Protein AF-A0A8S1EW79-F1 (afdb_monomer_lite)

InterPro domains:
  IPR000626 Ubiquitin-like domain [PF00240] (17-79)
  IPR000626 Ubiquitin-like domain [PS50053] (5-83)
  IPR029071 Ubiquitin-like domain superfamily [SSF54236] (18-84)

Sequence (496 aa):
MEIGLLLILQDQDGVSHRQKPITFADETTIKELSKAINSFWCIHQNYQELYHNGKQIISLKSTLKQIGVKDDDEIVIYKKAVGIAMKAGPERMENAKEAVKLHTRLLEKGFFNVYSSFNEFRMENHHKVASWTDGNTELMREATVNHFRALHFKRGADDEFTKNTLAYVQLHGEKEETKYNVKCHHFGSSSNSAKGQSPDIKEFFCYKLLELINVGPHAQFILPNKLTGRRTSMYIATKWCDNFVPISHIEEEDVSADILVQILLLGTFLFIDDLHSDNCGQWKGTKEAAIVDFMPRAYTSYTNVKKALLDNSSSVYWEAIHIDALEKCNEKSRLEMAKECLKKWDLLSKIEMANEQIKLEKDRMKRQDIGFKGFNSPTEELDQYIIAVKENLTKLTVIGPWDPIGDQRFIDGPTEGPVKFSVSGSLDGDEWLSSGFYIYMEIWHNCVENKDDEKMLKVALMPPCPIEDKTCTYTLKQDITNKSGDSELKADMVIT

Foldseek 3Di:
DKAKEKEFEAEPVRDTDDIDIDIDDQQDFLLNVLVVVCVVPVQHSVQWFKDFPNHTDDDRGDGNVRVPHHHHTYIYIYGNVVVVCLDDDPVVQVVLVVVLVVVLVCVVVCVCVVVVVVVVVCVVCLLQSLLSNFQVQVVLLVLVVVVLCVVQVVQCFPDWDDDRQWIWGDHRPDPGTWIWRKHWQDAADDPDSSDRAFRQCLVLLLQQLCVLLVQEFDKDKRADDPNSSNHETIMIIGGDDPQFDFQVRDDLVRDALLLVLLLLLSCLLSVKAPAERRQKGAGHPDPHIHGYDTHHDDFDQDPDLLVSSLPPPGRYDDDPSNVVNNVVQDSVRSLVSSQVSCVSSVSLVSSVVSVVVCVVVVVVCVVSVGNQPDPAGSVNSSVVSSVSSVNSVCVSNDPDDPFQQNDDDDDDDDPDDDDDDDGDGDPSPCLVVPQAAWDKDWDWDQLEPPSVDIAIEIETEPDGHGPPPWDKDWADDDDCSPDHDYDYDYTDIDID

Organism: NCBI:txid2654633

pLDDT: mean 77.07, std 15.47, range [32.66, 97.62]

Radius of gyration: 35.36 Å; chains: 1; bounding box: 64×75×113 Å

Secondary structure (DSSP, 8-state):
-EEEEEEEEE-TT--EEEEEEEEEETT-BHHHHHHHHHHHH---GGGEEEEETTEE---TTSBTTTTT--TTEEEEEEEHHHHHHTS-SHHHHHHHHHHHHHHHHHHHTTHHHH-HHHHHHHHHHHHHHHHHHTT-HHHHHHHHHHHHHHHHTTT---EEEEETTEEEEEPTT-SSPEEEEEEE-PBPS-S-TTS---B-HHHHHHHHHHHHTTSS--EEEEPPPGGGS--S--EEEEE--TTEEEGGGS-GGG--HHHHHHHHHHHHHTTEE-B-TTTEEEETTSS-EEE---EE------S-HHHHHH-TTSSB---HHHHHHHHTS-HHHHHHHHHHHHHHHTHHHHHHHHHHHTHHHHHHHHHHTSS--SSS-HHHHHHHHHHHHHHHHHHHHS--S--TTS--------SSS-----------SSGGGSS-EEEEEEEEE--SSSTT--EEEEEEEEEEEPSSS--EEEE-----TT--EEEEEE-EEEE-

Structure (mmCIF, N/CA/C/O backbone):
data_AF-A0A8S1EW79-F1
#
_entry.id   AF-A0A8S1EW79-F1
#
loop_
_atom_site.group_PDB
_atom_site.id
_atom_site.type_symbol
_atom_site.label_atom_id
_atom_site.label_alt_id
_atom_site.label_comp_id
_atom_site.label_asym_id
_atom_site.label_entity_id
_atom_site.label_seq_id
_atom_site.pdbx_PDB_ins_code
_atom_site.Cartn_x
_atom_site.Cartn_y
_atom_site.Cartn_z
_atom_site.occupancy
_atom_site.B_iso_or_equiv
_atom_site.auth_seq_id
_atom_site.auth_comp_id
_atom_site.auth_asym_id
_atom_site.auth_atom_id
_atom_site.pdbx_PDB_model_num
ATOM 1 N N . MET A 1 1 ? 29.925 17.168 -58.536 1.00 87.50 1 MET A N 1
ATOM 2 C CA . MET A 1 1 ? 30.456 18.225 -57.649 1.00 87.50 1 MET A CA 1
ATOM 3 C C . MET A 1 1 ? 30.501 17.646 -56.247 1.00 87.50 1 MET A C 1
ATOM 5 O O . MET A 1 1 ? 29.583 16.915 -55.906 1.00 87.50 1 MET A O 1
ATOM 9 N N . GLU A 1 2 ? 31.561 17.866 -55.475 1.00 94.69 2 GLU A N 1
ATOM 10 C CA . GLU A 1 2 ? 31.546 17.472 -54.060 1.00 94.69 2 GLU A CA 1
ATOM 11 C C . GLU A 1 2 ? 30.824 18.543 -53.241 1.00 94.69 2 GLU A C 1
ATOM 13 O O . GLU A 1 2 ? 30.951 19.726 -53.546 1.00 94.69 2 GLU A O 1
ATOM 18 N N . ILE A 1 3 ? 30.044 18.107 -52.256 1.00 95.44 3 ILE A N 1
ATOM 19 C CA . ILE A 1 3 ? 29.323 18.948 -51.303 1.00 95.44 3 ILE A CA 1
ATOM 20 C C . ILE A 1 3 ? 29.634 18.472 -49.881 1.00 95.44 3 ILE A C 1
ATOM 22 O O . ILE A 1 3 ? 29.551 17.276 -49.577 1.00 95.44 3 ILE A O 1
ATOM 26 N N . GLY A 1 4 ? 30.030 19.395 -49.016 1.00 95.31 4 GLY A N 1
ATOM 27 C CA . GLY A 1 4 ? 30.110 19.232 -47.574 1.00 95.31 4 GLY A CA 1
ATOM 28 C C . GLY A 1 4 ? 28.720 19.307 -46.953 1.00 95.31 4 GLY A C 1
ATOM 29 O O . GLY A 1 4 ? 27.920 20.163 -47.307 1.00 95.31 4 GLY A O 1
ATOM 30 N N . LEU A 1 5 ? 28.423 18.392 -46.035 1.00 96.31 5 LEU A N 1
ATOM 31 C CA . LEU A 1 5 ? 27.183 18.335 -45.268 1.00 96.31 5 LEU A CA 1
ATOM 32 C C . LEU A 1 5 ? 27.487 18.244 -43.782 1.00 96.31 5 LEU A C 1
ATOM 34 O O . LEU A 1 5 ? 28.396 17.516 -43.367 1.00 96.31 5 LEU A O 1
ATOM 38 N N . LEU A 1 6 ? 26.649 18.884 -42.970 1.00 97.06 6 LEU A N 1
ATOM 39 C CA . LEU A 1 6 ? 26.612 18.659 -41.531 1.00 97.06 6 LEU A CA 1
ATOM 40 C C . LEU A 1 6 ? 25.451 17.722 -41.184 1.00 97.06 6 LEU A C 1
ATOM 42 O O . LEU A 1 6 ? 24.278 18.071 -41.306 1.00 97.06 6 LEU A O 1
ATOM 46 N N . LEU A 1 7 ? 25.770 16.508 -40.733 1.00 96.50 7 LEU A N 1
ATOM 47 C CA . LEU A 1 7 ? 24.765 15.567 -40.241 1.00 96.50 7 LEU A CA 1
ATOM 48 C C . LEU A 1 7 ? 24.490 15.844 -38.763 1.00 96.50 7 LEU A C 1
ATOM 50 O O . LEU A 1 7 ? 25.413 15.750 -37.952 1.00 96.50 7 LEU A O 1
ATOM 54 N N . ILE A 1 8 ? 23.237 16.111 -38.401 1.00 93.56 8 ILE A N 1
ATOM 55 C CA . ILE A 1 8 ? 22.816 16.423 -37.029 1.00 93.56 8 ILE A CA 1
ATOM 56 C C . ILE A 1 8 ? 21.854 15.346 -36.530 1.00 93.56 8 ILE A C 1
ATOM 58 O O . ILE A 1 8 ? 20.771 15.160 -37.078 1.00 93.56 8 ILE A O 1
ATOM 62 N N . LEU A 1 9 ? 22.228 14.637 -35.467 1.00 88.62 9 LEU A N 1
ATOM 63 C CA . LEU A 1 9 ? 21.353 13.682 -34.792 1.00 88.62 9 LEU A CA 1
ATOM 64 C C . LEU A 1 9 ? 20.524 14.409 -33.728 1.00 88.62 9 LEU A C 1
ATOM 66 O O . LEU A 1 9 ? 21.092 14.875 -32.737 1.00 88.62 9 LEU A O 1
ATOM 70 N N . GLN A 1 10 ? 19.204 14.458 -33.912 1.00 86.81 10 GLN A N 1
ATOM 71 C CA . GLN A 1 10 ? 18.263 15.074 -32.970 1.00 86.81 10 GLN A CA 1
ATOM 72 C C . GLN A 1 10 ? 17.293 14.052 -32.359 1.00 86.81 10 GLN A C 1
ATOM 74 O O . GLN A 1 10 ? 16.984 13.015 -32.961 1.00 86.81 10 GLN A O 1
ATOM 79 N N . ASP A 1 11 ? 16.816 14.336 -31.145 1.00 76.88 11 ASP A N 1
ATOM 80 C CA . ASP A 1 11 ? 15.634 13.674 -30.579 1.00 76.88 11 ASP A CA 1
ATOM 81 C C . ASP A 1 11 ? 14.334 14.377 -30.995 1.00 76.88 11 ASP A C 1
ATOM 83 O O . ASP A 1 11 ? 14.359 15.380 -31.698 1.00 76.88 11 ASP A O 1
ATOM 87 N N . GLN A 1 12 ? 13.183 13.831 -30.596 1.00 70.81 12 GLN A N 1
ATOM 88 C CA . GLN A 1 12 ? 11.870 14.353 -30.999 1.00 70.81 12 GLN A CA 1
ATOM 89 C C . GLN A 1 12 ? 11.555 15.753 -30.449 1.00 70.81 12 GLN A C 1
ATOM 91 O O . GLN A 1 12 ? 10.668 16.408 -30.989 1.00 70.81 12 GLN A O 1
ATOM 96 N N . ASP A 1 13 ? 12.292 16.217 -29.438 1.00 73.94 13 ASP A N 1
ATOM 97 C CA . ASP A 1 13 ? 12.143 17.550 -28.848 1.00 73.94 13 ASP A CA 1
ATOM 98 C C . ASP A 1 13 ? 13.057 18.585 -29.537 1.00 73.94 13 ASP A C 1
ATOM 100 O O . ASP A 1 13 ? 13.083 19.757 -29.161 1.00 73.94 13 ASP A O 1
ATOM 104 N N . GLY A 1 14 ? 13.804 18.167 -30.569 1.00 79.56 14 GLY A N 1
ATOM 105 C CA . GLY A 1 14 ? 14.716 19.018 -31.333 1.00 79.56 14 GLY A CA 1
ATOM 106 C C . GLY A 1 14 ? 16.084 19.210 -30.676 1.00 79.56 14 GLY A C 1
ATOM 107 O O . GLY A 1 14 ? 16.869 20.043 -31.134 1.00 79.56 14 GLY A O 1
ATOM 108 N N . VAL A 1 15 ? 16.411 18.450 -29.624 1.00 76.81 15 VAL A N 1
ATOM 109 C CA . VAL A 1 15 ? 17.713 18.547 -28.955 1.00 76.81 15 VAL A CA 1
ATOM 110 C C . VAL A 1 15 ? 18.769 17.825 -29.790 1.00 76.81 15 VAL A C 1
ATOM 112 O O . VAL A 1 15 ? 18.632 16.649 -30.129 1.00 76.81 15 VAL A O 1
ATOM 115 N N . SER A 1 16 ? 19.852 18.532 -30.123 1.00 82.25 16 SER A N 1
ATOM 116 C CA . SER A 1 16 ? 20.993 17.986 -30.865 1.00 82.25 16 SER A CA 1
ATOM 117 C C . SER A 1 16 ? 21.904 17.167 -29.950 1.00 82.25 16 SER A C 1
ATOM 119 O O . SER A 1 16 ? 22.500 17.700 -29.018 1.00 82.25 16 SER A O 1
ATOM 121 N N . HIS A 1 17 ? 22.081 15.885 -30.268 1.00 72.12 17 HIS A N 1
ATOM 122 C CA . HIS A 1 17 ? 22.907 14.951 -29.491 1.00 72.12 17 HIS A CA 1
ATOM 123 C C . HIS A 1 17 ? 24.306 14.766 -30.071 1.00 72.12 17 HIS A C 1
ATOM 125 O O . HIS A 1 17 ? 25.272 14.582 -29.331 1.00 72.12 17 HIS A O 1
ATOM 131 N N . ARG A 1 18 ? 24.425 14.750 -31.404 1.00 84.81 18 ARG A N 1
ATOM 132 C CA . ARG A 1 18 ? 25.693 14.546 -32.121 1.00 84.81 18 ARG A CA 1
ATOM 133 C C . ARG A 1 18 ? 25.672 15.265 -33.458 1.00 84.81 18 ARG A C 1
ATOM 135 O O . ARG A 1 18 ? 24.633 15.330 -34.104 1.00 84.81 18 ARG A O 1
ATOM 142 N N . GLN A 1 19 ? 26.841 15.718 -33.893 1.00 91.94 19 GLN A N 1
ATOM 143 C CA . GLN A 1 19 ? 27.036 16.335 -35.199 1.00 91.94 19 GLN A CA 1
ATOM 144 C C . GLN A 1 19 ? 28.237 15.703 -35.898 1.00 91.94 19 GLN A C 1
ATOM 146 O O . GLN A 1 19 ? 29.190 15.278 -35.237 1.00 91.94 19 GLN A O 1
ATOM 151 N N . LYS A 1 20 ? 28.186 15.595 -37.226 1.00 93.06 20 LYS A N 1
ATOM 152 C CA . LYS A 1 20 ? 29.292 15.048 -38.014 1.00 93.06 20 LYS A CA 1
ATOM 153 C C . LYS A 1 20 ? 29.380 15.720 -39.389 1.00 93.06 20 LYS A C 1
ATOM 155 O O . LYS A 1 20 ? 28.481 15.496 -40.199 1.00 93.06 20 LYS A O 1
ATOM 160 N N . PRO A 1 21 ? 30.451 16.484 -39.670 1.00 95.88 21 PRO A N 1
ATOM 161 C CA . PRO A 1 21 ? 30.711 16.985 -41.011 1.00 95.88 21 PRO A CA 1
ATOM 162 C C . PRO A 1 21 ? 31.182 15.844 -41.920 1.00 95.88 21 PRO A C 1
ATOM 164 O O . PRO A 1 21 ? 31.932 14.959 -41.487 1.00 95.88 21 PRO A O 1
ATOM 167 N N . ILE A 1 22 ? 30.728 15.842 -43.170 1.00 96.25 22 ILE A N 1
ATOM 168 C CA . ILE A 1 22 ? 31.079 14.831 -44.168 1.00 96.25 22 ILE A CA 1
ATOM 169 C C . ILE A 1 22 ? 30.905 15.359 -45.589 1.00 96.25 22 ILE A C 1
ATOM 171 O O . ILE A 1 22 ? 30.000 16.135 -45.857 1.00 96.25 22 ILE A O 1
ATOM 175 N N . THR A 1 23 ? 31.735 14.882 -46.511 1.00 96.44 23 THR A N 1
ATOM 176 C CA . THR A 1 23 ? 31.654 15.228 -47.931 1.00 96.44 23 THR A CA 1
ATOM 177 C C . THR A 1 23 ? 31.019 14.094 -48.731 1.00 96.44 23 THR A C 1
ATOM 179 O O . THR A 1 23 ? 31.349 12.922 -48.534 1.00 96.44 23 THR A O 1
ATOM 182 N N . PHE A 1 24 ? 30.129 14.446 -49.655 1.00 96.69 24 PHE A N 1
ATOM 183 C CA . PHE A 1 24 ? 29.518 13.534 -50.620 1.00 96.69 24 PHE A CA 1
ATOM 184 C C . PHE A 1 24 ? 29.575 14.120 -52.031 1.00 96.69 24 PHE A C 1
ATOM 186 O O . PHE A 1 24 ? 29.653 15.330 -52.208 1.00 96.69 24 PHE A O 1
ATOM 193 N N . ALA A 1 25 ? 29.479 13.273 -53.056 1.00 96.88 25 ALA A N 1
ATOM 194 C CA . ALA A 1 25 ? 29.170 13.759 -54.398 1.00 96.88 25 ALA A CA 1
ATOM 195 C C . ALA A 1 25 ? 27.703 14.228 -54.456 1.00 96.88 25 ALA A C 1
ATOM 197 O O . ALA A 1 25 ? 26.833 13.587 -53.868 1.00 96.88 25 ALA A O 1
ATOM 198 N N . ASP A 1 26 ? 27.406 15.284 -55.207 1.00 95.31 26 ASP A N 1
ATOM 199 C CA . ASP A 1 26 ? 26.051 15.808 -55.446 1.00 95.31 26 ASP A CA 1
ATOM 200 C C . ASP A 1 26 ? 25.088 14.768 -56.052 1.00 95.31 26 ASP A C 1
ATOM 202 O O . ASP A 1 26 ? 23.882 14.796 -55.793 1.00 95.31 26 ASP A O 1
ATOM 206 N N . GLU A 1 27 ? 25.627 13.807 -56.802 1.00 96.94 27 GLU A N 1
ATOM 207 C CA . GLU A 1 27 ? 24.885 12.669 -57.358 1.00 96.94 27 GLU A CA 1
ATOM 208 C C . GLU A 1 27 ? 24.726 11.482 -56.379 1.00 96.94 27 GLU A C 1
ATOM 210 O O . GLU A 1 27 ? 24.130 10.467 -56.738 1.00 96.94 27 GLU A O 1
ATOM 215 N N . THR A 1 28 ? 25.209 11.592 -55.133 1.00 96.81 28 THR A N 1
ATOM 216 C CA . THR A 1 28 ? 24.996 10.570 -54.090 1.00 96.81 28 THR A CA 1
ATOM 217 C C . THR A 1 28 ? 23.505 10.418 -53.815 1.00 96.81 28 THR A C 1
ATOM 219 O O . THR A 1 28 ? 22.783 11.399 -53.610 1.00 96.81 28 THR A O 1
ATOM 222 N N . THR A 1 29 ? 23.029 9.178 -53.783 1.00 97.62 29 THR A N 1
ATOM 223 C CA . THR A 1 29 ? 21.626 8.877 -53.483 1.00 97.62 29 THR A CA 1
ATOM 224 C C . THR A 1 29 ? 21.337 8.966 -51.987 1.00 97.62 29 THR A C 1
ATOM 226 O O . THR A 1 29 ? 22.191 8.676 -51.145 1.00 97.62 29 THR A O 1
ATOM 229 N N . ILE A 1 30 ? 20.088 9.262 -51.621 1.00 97.00 30 ILE A N 1
ATOM 230 C CA . ILE A 1 30 ? 19.661 9.236 -50.212 1.00 97.00 30 ILE A CA 1
ATOM 231 C C . ILE A 1 30 ? 19.875 7.852 -49.583 1.00 97.00 30 ILE A C 1
ATOM 233 O O . ILE A 1 30 ? 20.248 7.751 -48.418 1.00 97.00 30 ILE A O 1
ATOM 237 N N . LYS A 1 31 ? 19.747 6.768 -50.357 1.00 96.75 31 LYS A N 1
ATOM 238 C CA . LYS A 1 31 ? 20.084 5.413 -49.894 1.00 96.75 31 LYS A CA 1
ATOM 239 C C . LYS A 1 31 ? 21.553 5.271 -49.483 1.00 96.75 31 LYS A C 1
ATOM 241 O O . LYS A 1 31 ? 21.843 4.566 -48.514 1.00 96.75 31 LYS A O 1
ATOM 246 N N . GLU A 1 32 ? 22.478 5.880 -50.218 1.00 96.81 32 GLU A N 1
ATOM 247 C CA . GLU A 1 32 ? 23.914 5.860 -49.909 1.00 96.81 32 GLU A CA 1
ATOM 248 C C . GLU A 1 32 ? 24.237 6.734 -48.699 1.00 96.81 32 GLU A C 1
ATOM 250 O O . GLU A 1 32 ? 24.933 6.265 -47.796 1.00 96.81 32 GLU A O 1
ATOM 255 N N . LEU A 1 33 ? 23.631 7.923 -48.604 1.00 96.62 33 LEU A N 1
ATOM 256 C CA . LEU A 1 33 ? 23.682 8.748 -47.395 1.00 96.62 33 LEU A CA 1
ATOM 257 C C . LEU A 1 33 ? 23.191 7.958 -46.166 1.00 96.62 33 LEU A C 1
ATOM 259 O O . LEU A 1 33 ? 23.879 7.892 -45.147 1.00 96.62 33 LEU A O 1
ATOM 263 N N . SER A 1 34 ? 22.057 7.259 -46.275 1.00 94.88 34 SER A N 1
ATOM 264 C CA . SER A 1 34 ? 21.530 6.412 -45.199 1.00 94.88 34 SER A CA 1
ATOM 265 C C . SER A 1 34 ? 22.455 5.250 -44.825 1.00 94.88 34 SER A C 1
ATOM 267 O O . SER A 1 34 ? 22.517 4.868 -43.652 1.00 94.88 34 SER A O 1
ATOM 269 N N . LYS A 1 35 ? 23.195 4.666 -45.781 1.00 95.06 35 LYS A N 1
ATOM 270 C CA . LYS A 1 35 ? 24.242 3.666 -45.477 1.00 95.06 35 LYS A CA 1
ATOM 271 C C . LYS A 1 35 ? 25.384 4.288 -44.678 1.00 95.06 35 LYS A C 1
ATOM 273 O O . LYS A 1 35 ? 25.828 3.675 -43.709 1.00 95.06 35 LYS A O 1
ATOM 278 N N . ALA A 1 36 ? 25.826 5.485 -45.054 1.00 94.19 36 ALA A N 1
ATOM 279 C CA . ALA A 1 36 ? 26.882 6.195 -44.344 1.00 94.19 36 ALA A CA 1
ATOM 280 C C . ALA A 1 36 ? 26.454 6.526 -42.904 1.00 94.19 36 ALA A C 1
ATOM 282 O O . ALA A 1 36 ? 27.166 6.177 -41.962 1.00 94.19 36 ALA A O 1
ATOM 283 N N . ILE A 1 37 ? 25.240 7.056 -42.712 1.00 92.50 37 ILE A N 1
ATOM 284 C CA . ILE A 1 37 ? 24.649 7.303 -41.383 1.00 92.50 37 ILE A CA 1
ATOM 285 C C . ILE A 1 37 ? 24.622 6.021 -40.540 1.00 92.50 37 ILE A C 1
ATOM 287 O O . ILE A 1 37 ? 25.021 6.035 -39.373 1.00 92.50 37 ILE A O 1
ATOM 291 N N . ASN A 1 38 ? 24.215 4.892 -41.133 1.00 86.75 38 ASN A N 1
ATOM 292 C CA . ASN A 1 38 ? 24.246 3.600 -40.449 1.00 86.75 38 ASN A CA 1
ATOM 293 C C . ASN A 1 38 ? 25.673 3.215 -40.027 1.00 86.75 38 ASN A C 1
ATOM 295 O O . ASN A 1 38 ? 25.872 2.758 -38.910 1.00 86.75 38 ASN A O 1
ATOM 299 N N . SER A 1 39 ? 26.680 3.445 -40.871 1.00 86.88 39 SER A N 1
ATOM 300 C CA . SER A 1 39 ? 28.073 3.151 -40.509 1.00 86.88 39 SER A CA 1
ATOM 301 C C . SER A 1 39 ? 28.614 4.040 -39.380 1.00 86.88 39 SER A C 1
ATOM 303 O O . SER A 1 39 ? 29.433 3.583 -38.589 1.00 86.88 39 SER A O 1
ATOM 305 N N . PHE A 1 40 ? 28.147 5.290 -39.265 1.00 83.69 40 PHE A N 1
ATOM 306 C CA . PHE A 1 40 ? 28.635 6.222 -38.242 1.00 83.69 40 PHE A CA 1
ATOM 307 C C . PHE A 1 40 ? 27.969 6.040 -36.886 1.00 83.69 40 PHE A C 1
ATOM 309 O O . PHE A 1 40 ? 28.633 6.171 -35.858 1.00 83.69 40 PHE A O 1
ATOM 316 N N . TRP A 1 41 ? 26.662 5.791 -36.876 1.00 80.62 41 TRP A N 1
ATOM 317 C CA . TRP A 1 41 ? 25.860 5.806 -35.650 1.00 80.62 41 TRP A CA 1
ATOM 318 C C . TRP A 1 41 ? 25.080 4.511 -35.412 1.00 80.62 41 TRP A C 1
ATOM 320 O O . TRP A 1 41 ? 24.283 4.449 -34.477 1.00 80.62 41 TRP A O 1
ATOM 330 N N . CYS A 1 42 ? 25.303 3.477 -36.229 1.00 79.25 42 CYS A N 1
ATOM 331 C CA . CYS A 1 42 ? 24.627 2.178 -36.145 1.00 79.25 42 CYS A CA 1
ATOM 332 C C . CYS A 1 42 ? 23.091 2.291 -36.198 1.00 79.25 42 CYS A C 1
ATOM 334 O O . CYS A 1 42 ? 22.375 1.505 -35.575 1.00 79.25 42 CYS A O 1
ATOM 336 N N . ILE A 1 43 ? 22.569 3.291 -36.917 1.00 75.81 43 ILE A N 1
ATOM 337 C CA . ILE A 1 43 ? 21.130 3.486 -37.115 1.00 75.81 43 ILE A CA 1
ATOM 338 C C . ILE A 1 43 ? 20.739 2.836 -38.439 1.00 75.81 43 ILE A C 1
ATOM 340 O O . ILE A 1 43 ? 21.056 3.359 -39.506 1.00 75.81 43 ILE A O 1
ATOM 344 N N . HIS A 1 44 ? 20.025 1.711 -38.386 1.00 81.50 44 HIS A N 1
ATOM 345 C CA . HIS A 1 44 ? 19.534 1.049 -39.595 1.00 81.50 44 HIS A CA 1
ATOM 346 C C . HIS A 1 44 ? 18.606 1.979 -40.400 1.00 81.50 44 HIS A C 1
ATOM 348 O O . HIS A 1 44 ? 17.839 2.744 -39.822 1.00 81.50 44 HIS A O 1
ATOM 354 N N . GLN A 1 45 ? 18.645 1.886 -41.733 1.00 83.88 45 GLN A N 1
ATOM 355 C CA . GLN A 1 45 ? 17.962 2.809 -42.659 1.00 83.88 45 GLN A CA 1
ATOM 356 C C . GLN A 1 45 ? 16.460 2.946 -42.380 1.00 83.88 45 GLN A C 1
ATOM 358 O O . GLN A 1 45 ? 15.923 4.045 -42.402 1.00 83.88 45 GLN A O 1
ATOM 363 N N . ASN A 1 46 ? 15.802 1.839 -42.024 1.00 80.12 46 ASN A N 1
ATOM 364 C CA . ASN A 1 46 ? 14.371 1.808 -41.690 1.00 80.12 46 ASN A CA 1
ATOM 365 C C . ASN A 1 46 ? 13.996 2.630 -40.439 1.00 80.12 46 ASN A C 1
ATOM 367 O O . ASN A 1 46 ? 12.814 2.866 -40.197 1.00 80.12 46 ASN A O 1
ATOM 371 N N . TYR A 1 47 ? 14.980 3.034 -39.631 1.00 78.88 47 TYR A N 1
ATOM 372 C CA . TYR A 1 47 ? 14.785 3.820 -38.411 1.00 78.88 47 TYR A CA 1
ATOM 373 C C . TYR A 1 47 ? 15.281 5.265 -38.535 1.00 78.88 47 TYR A C 1
ATOM 375 O O . TYR A 1 47 ? 15.249 5.989 -37.538 1.00 78.88 47 TYR A O 1
ATOM 383 N N . GLN A 1 48 ? 15.754 5.668 -39.716 1.00 86.94 48 GLN A N 1
ATOM 384 C CA . GLN A 1 48 ? 16.202 7.027 -39.997 1.00 86.94 48 GLN A CA 1
ATOM 385 C C . GLN A 1 48 ? 15.034 7.840 -40.558 1.00 86.94 48 GLN A C 1
ATOM 387 O O . GLN A 1 48 ? 14.421 7.443 -41.547 1.00 86.94 48 GLN A O 1
ATOM 392 N N . GLU A 1 49 ? 14.756 8.993 -39.961 1.00 92.50 49 GLU A N 1
ATOM 393 C CA . GLU A 1 49 ? 13.926 10.024 -40.581 1.00 92.50 49 GLU A CA 1
ATOM 394 C C . GLU A 1 49 ? 14.820 11.218 -40.893 1.00 92.50 49 GLU A C 1
ATOM 396 O O . GLU A 1 49 ? 15.355 11.849 -39.984 1.00 92.50 49 GLU A O 1
ATOM 401 N N . LEU A 1 50 ? 15.030 11.472 -42.183 1.00 94.31 50 LEU A N 1
ATOM 402 C CA . LEU A 1 50 ? 15.937 12.507 -42.663 1.00 94.31 50 LEU A CA 1
ATOM 403 C C . LEU A 1 50 ? 15.143 13.758 -43.029 1.00 94.31 50 LEU A C 1
ATOM 405 O O . LEU A 1 50 ? 14.126 13.658 -43.718 1.00 94.31 50 LEU A O 1
ATOM 409 N N . TYR A 1 51 ? 15.626 14.918 -42.605 1.00 95.81 51 TYR A N 1
ATOM 410 C CA . TYR A 1 51 ? 15.031 16.214 -42.900 1.00 95.81 51 TYR A CA 1
ATOM 411 C C . TYR A 1 51 ? 16.083 17.161 -43.465 1.00 95.81 51 TYR A C 1
ATOM 413 O O . TYR A 1 51 ? 17.223 17.186 -43.005 1.00 95.81 51 TYR A O 1
ATOM 421 N N . HIS A 1 52 ? 15.671 17.963 -44.441 1.00 96.25 52 HIS A N 1
ATOM 422 C CA . HIS A 1 52 ? 16.453 19.056 -45.013 1.00 96.25 52 HIS A CA 1
ATOM 423 C C . HIS A 1 52 ? 15.566 20.297 -45.070 1.00 96.25 52 HIS A C 1
ATOM 425 O O . HIS A 1 52 ? 14.438 20.226 -45.563 1.00 96.25 52 HIS A O 1
ATOM 431 N N . ASN A 1 53 ? 16.031 21.413 -44.501 1.00 93.31 53 ASN A N 1
ATOM 432 C CA . ASN A 1 53 ? 15.258 22.659 -44.397 1.00 93.31 53 ASN A CA 1
ATOM 433 C C . ASN A 1 53 ? 13.833 22.452 -43.838 1.00 93.31 53 ASN A C 1
ATOM 435 O O . ASN A 1 53 ? 12.849 22.969 -44.370 1.00 93.31 53 ASN A O 1
ATOM 439 N N . GLY A 1 54 ? 13.714 21.620 -42.797 1.00 90.50 54 GLY A N 1
ATOM 440 C CA . GLY A 1 54 ? 12.442 21.290 -42.141 1.00 90.50 54 GLY A CA 1
ATOM 441 C C . GLY A 1 54 ? 11.510 20.364 -42.935 1.00 90.50 54 GLY A C 1
ATOM 442 O O . GLY A 1 54 ? 10.433 20.028 -42.447 1.00 90.50 54 GLY A O 1
ATOM 443 N N . LYS A 1 55 ? 11.893 19.916 -44.138 1.00 94.50 55 LYS A N 1
ATOM 444 C CA . LYS A 1 55 ? 11.096 18.997 -44.963 1.00 94.50 55 LYS A CA 1
ATOM 445 C C . LYS A 1 55 ? 11.649 17.582 -44.894 1.00 94.50 55 LYS A C 1
ATOM 447 O O . LYS A 1 55 ? 12.847 17.369 -45.060 1.00 94.50 55 LYS A O 1
ATOM 452 N N . GLN A 1 56 ? 10.761 16.611 -44.692 1.00 94.44 56 GLN A N 1
ATOM 453 C CA . GLN A 1 56 ? 11.144 15.204 -44.648 1.00 94.44 56 GLN A CA 1
ATOM 454 C C . GLN A 1 56 ? 11.554 14.700 -46.039 1.00 94.44 56 GLN A C 1
ATOM 456 O O . GLN A 1 56 ? 10.837 14.888 -47.025 1.00 94.44 56 GLN A O 1
ATOM 461 N N . ILE A 1 57 ? 12.687 14.006 -46.110 1.00 93.81 57 ILE A N 1
ATOM 462 C CA . ILE A 1 57 ? 13.185 13.350 -47.317 1.00 93.81 57 ILE A CA 1
ATOM 463 C C . ILE A 1 57 ? 12.580 11.942 -47.383 1.00 93.81 57 ILE A C 1
ATOM 465 O O . ILE A 1 57 ? 12.963 11.049 -46.632 1.00 93.81 57 ILE A O 1
ATOM 469 N N . ILE A 1 58 ? 11.624 11.736 -48.293 1.00 88.50 58 ILE A N 1
ATOM 470 C CA . ILE A 1 58 ? 10.842 10.485 -48.382 1.00 88.50 58 ILE A CA 1
ATOM 471 C C . ILE A 1 58 ? 11.426 9.509 -49.423 1.00 88.50 58 ILE A C 1
ATOM 473 O O . ILE A 1 58 ? 11.285 8.291 -49.310 1.00 88.50 58 ILE A O 1
ATOM 477 N N . SER A 1 59 ? 12.100 10.023 -50.454 1.00 91.56 59 SER A N 1
ATOM 478 C CA . SER A 1 59 ? 12.601 9.217 -51.572 1.00 91.56 59 SER A CA 1
ATOM 479 C C . SER A 1 59 ? 14.048 8.772 -51.358 1.00 91.56 59 SER A C 1
ATOM 481 O O . SER A 1 59 ? 14.976 9.566 -51.481 1.00 91.56 59 SER A O 1
ATOM 483 N N . LEU A 1 60 ? 14.259 7.468 -51.146 1.00 90.50 60 LEU A N 1
ATOM 484 C CA . LEU A 1 60 ? 15.603 6.873 -51.072 1.00 90.50 60 LEU A CA 1
ATOM 485 C C . LEU A 1 60 ? 16.342 6.841 -52.424 1.00 90.50 60 LEU A C 1
ATOM 487 O O . LEU A 1 60 ? 17.552 6.619 -52.453 1.00 90.50 60 LEU A O 1
ATOM 491 N N . LYS A 1 61 ? 15.619 7.004 -53.540 1.00 93.81 61 LYS A N 1
ATOM 492 C CA . LYS A 1 61 ? 16.178 6.943 -54.903 1.00 93.81 61 LYS A CA 1
ATOM 493 C C . LYS A 1 61 ? 16.667 8.296 -55.413 1.00 93.81 61 LYS A C 1
ATOM 495 O O . LYS A 1 61 ? 17.400 8.323 -56.393 1.00 93.81 61 LYS A O 1
ATOM 500 N N . SER A 1 62 ? 16.230 9.388 -54.791 1.00 95.00 62 SER A N 1
ATOM 501 C CA . SER A 1 62 ? 16.633 10.727 -55.204 1.00 95.00 62 SER A CA 1
ATOM 502 C C . SER A 1 62 ? 18.104 10.975 -54.870 1.00 95.00 62 SER A C 1
ATOM 504 O O . SER A 1 62 ? 18.631 10.392 -53.919 1.00 95.00 62 SER A O 1
ATOM 506 N N . THR A 1 63 ? 18.765 11.824 -55.652 1.00 97.31 63 THR A N 1
ATOM 507 C CA . THR A 1 63 ? 20.118 12.313 -55.343 1.00 97.31 63 THR A CA 1
ATOM 508 C C . THR A 1 63 ? 20.061 13.566 -54.472 1.00 97.31 63 THR A C 1
ATOM 510 O O . THR A 1 63 ? 19.030 14.245 -54.436 1.00 97.31 63 THR A O 1
ATOM 513 N N . LEU A 1 64 ? 21.157 13.891 -53.780 1.00 95.44 64 LEU A N 1
ATOM 514 C CA . LEU A 1 64 ? 21.280 15.118 -52.975 1.00 95.44 64 LEU A CA 1
ATOM 515 C C . LEU A 1 64 ? 20.954 16.367 -53.806 1.00 95.44 64 LEU A C 1
ATOM 517 O O . LEU A 1 64 ? 20.163 17.216 -53.394 1.00 95.44 64 LEU A O 1
ATOM 521 N N . LYS A 1 65 ? 21.454 16.413 -55.040 1.00 95.88 65 LYS A N 1
ATOM 522 C CA . LYS A 1 65 ? 21.142 17.467 -56.008 1.00 95.88 65 LYS A CA 1
ATOM 523 C C . LYS A 1 65 ? 19.658 17.557 -56.360 1.00 95.88 65 LYS A C 1
ATOM 525 O O . LYS A 1 65 ? 19.110 18.654 -56.420 1.00 95.88 65 LYS A O 1
ATOM 530 N N . GLN A 1 66 ? 18.988 16.423 -56.582 1.00 95.94 66 GLN A N 1
ATOM 531 C CA . GLN A 1 66 ? 17.561 16.397 -56.935 1.00 95.94 66 GLN A CA 1
ATOM 532 C C . GLN A 1 66 ? 16.658 16.904 -55.810 1.00 95.94 66 GLN A C 1
ATOM 534 O O . GLN A 1 66 ? 15.602 17.466 -56.091 1.00 95.94 66 GLN A O 1
ATOM 539 N N . ILE A 1 67 ? 17.059 16.709 -54.552 1.00 94.44 67 ILE A N 1
ATOM 540 C CA . ILE A 1 67 ? 16.322 17.230 -53.394 1.00 94.44 67 ILE A CA 1
ATOM 541 C C . ILE A 1 67 ? 16.755 18.652 -53.000 1.00 94.44 67 ILE A C 1
ATOM 543 O O . ILE A 1 67 ? 16.203 19.212 -52.059 1.00 94.44 67 ILE A O 1
ATOM 547 N N . GLY A 1 68 ? 17.689 19.254 -53.746 1.00 95.38 68 GLY A N 1
ATOM 548 C CA . GLY A 1 68 ? 18.105 20.646 -53.580 1.00 95.38 68 GLY A CA 1
ATOM 549 C C . GLY A 1 68 ? 19.111 20.889 -52.456 1.00 95.38 68 GLY A C 1
ATOM 550 O O . GLY A 1 68 ? 19.215 22.027 -52.004 1.00 95.38 68 GLY A O 1
ATOM 551 N N . VAL A 1 69 ? 19.828 19.853 -52.012 1.00 95.69 69 VAL A N 1
ATOM 552 C CA . VAL A 1 69 ? 20.909 19.975 -51.025 1.00 95.69 69 VAL A CA 1
ATOM 553 C C . VAL A 1 69 ? 22.121 20.655 -51.664 1.00 95.69 69 VAL A C 1
ATOM 555 O O . VAL A 1 69 ? 22.522 20.310 -52.780 1.00 95.69 69 VAL A O 1
ATOM 558 N N . LYS A 1 70 ? 22.689 21.628 -50.954 1.00 95.94 70 LYS A N 1
ATOM 559 C CA . LYS A 1 70 ? 23.844 22.439 -51.349 1.00 95.94 70 LYS A CA 1
ATOM 560 C C . LYS A 1 70 ? 25.041 22.172 -50.436 1.00 95.94 70 LYS A C 1
ATOM 562 O O . LYS A 1 70 ? 24.937 21.456 -49.446 1.00 95.94 70 LYS A O 1
ATOM 567 N N . ASP A 1 71 ? 26.180 22.734 -50.821 1.00 95.88 71 ASP A N 1
ATOM 568 C CA . ASP A 1 71 ? 27.378 22.764 -49.986 1.00 95.88 71 ASP A CA 1
ATOM 569 C C . ASP A 1 71 ? 27.085 23.485 -48.661 1.00 95.88 71 ASP A C 1
ATOM 571 O O . ASP A 1 71 ? 26.363 24.484 -48.656 1.00 95.88 71 ASP A O 1
ATOM 575 N N . ASP A 1 72 ? 27.613 22.944 -47.566 1.00 94.62 72 ASP A N 1
ATOM 576 C CA . ASP A 1 72 ? 27.411 23.371 -46.175 1.00 94.62 72 ASP A CA 1
ATOM 577 C C . ASP A 1 72 ? 25.973 23.249 -45.626 1.00 94.62 72 ASP A C 1
ATOM 579 O O . ASP A 1 72 ? 25.680 23.743 -44.535 1.00 94.62 72 ASP A O 1
ATOM 583 N N . ASP A 1 73 ? 25.070 22.548 -46.321 1.00 96.06 73 ASP A N 1
ATOM 584 C CA . ASP A 1 73 ? 23.718 22.302 -45.811 1.00 96.06 73 ASP A CA 1
ATOM 585 C C . ASP A 1 73 ? 23.693 21.295 -44.643 1.00 96.06 73 ASP A C 1
ATOM 587 O O . ASP A 1 73 ? 24.503 20.365 -44.527 1.00 96.06 73 ASP A O 1
ATOM 591 N N . GLU A 1 74 ? 22.667 21.433 -43.802 1.00 96.44 74 GLU A N 1
ATOM 592 C CA . GLU A 1 74 ? 22.398 20.531 -42.686 1.00 96.44 74 GLU A CA 1
ATOM 593 C C . GLU A 1 74 ? 21.371 19.456 -43.060 1.00 96.44 74 GLU A C 1
ATOM 595 O O . GLU A 1 74 ? 20.293 19.740 -43.595 1.00 96.44 74 GLU A O 1
ATOM 600 N N . ILE A 1 75 ? 21.673 18.208 -42.702 1.00 93.50 75 ILE A N 1
ATOM 601 C CA . ILE A 1 75 ? 20.694 17.119 -42.698 1.00 93.50 75 ILE A CA 1
ATOM 602 C C . ILE A 1 75 ? 20.418 16.749 -41.248 1.00 93.50 75 ILE A C 1
ATOM 604 O O . ILE A 1 75 ? 21.331 16.352 -40.522 1.00 93.50 75 ILE A O 1
ATOM 608 N N . VAL A 1 76 ? 19.153 16.839 -40.842 1.00 89.62 76 VAL A N 1
ATOM 609 C CA . VAL A 1 76 ? 18.697 16.448 -39.505 1.00 89.62 76 VAL A CA 1
ATOM 610 C C . VAL A 1 76 ? 18.181 15.013 -39.543 1.00 89.62 76 VAL A C 1
ATOM 612 O O . VAL A 1 76 ? 17.370 14.652 -40.397 1.00 89.62 76 VAL A O 1
ATOM 615 N N . ILE A 1 77 ? 18.660 14.183 -38.619 1.00 89.06 77 ILE A N 1
ATOM 616 C CA . ILE A 1 77 ? 18.308 12.773 -38.483 1.00 89.06 77 ILE A CA 1
ATOM 617 C C . ILE A 1 77 ? 17.533 12.595 -37.179 1.00 89.06 77 ILE A C 1
ATOM 619 O O . ILE A 1 77 ? 18.108 12.756 -36.102 1.00 89.06 77 ILE A O 1
ATOM 623 N N . TYR A 1 78 ? 16.273 12.166 -37.269 1.00 82.31 78 TYR A N 1
ATOM 624 C CA . TYR A 1 78 ? 15.519 11.669 -36.117 1.00 82.31 78 TYR A CA 1
ATOM 625 C C . TYR A 1 78 ? 15.529 10.141 -36.080 1.00 82.31 78 TYR A C 1
ATOM 627 O O . TYR A 1 78 ? 15.434 9.454 -37.104 1.00 82.31 78 TYR A O 1
ATOM 635 N N . LYS A 1 79 ? 15.623 9.585 -34.868 1.00 72.12 79 LYS A N 1
ATOM 636 C CA . LYS A 1 79 ? 15.572 8.137 -34.631 1.00 72.12 79 LYS A CA 1
ATOM 637 C C . LYS A 1 79 ? 14.129 7.689 -34.390 1.00 72.12 79 LYS A C 1
ATOM 639 O O . LYS A 1 79 ? 13.626 7.760 -33.268 1.00 72.12 79 LYS A O 1
ATOM 644 N N . LYS A 1 80 ? 13.497 7.110 -35.415 1.00 61.50 80 LYS A N 1
ATOM 645 C CA . LYS A 1 80 ? 12.112 6.598 -35.363 1.00 61.50 80 LYS A CA 1
ATOM 646 C C . LYS A 1 80 ? 11.884 5.552 -34.260 1.00 61.50 80 LYS A C 1
ATOM 648 O O . LYS A 1 80 ? 10.803 5.455 -33.686 1.00 61.50 80 LYS A O 1
ATOM 653 N N . ALA A 1 81 ? 12.918 4.768 -33.945 1.00 52.84 81 ALA A N 1
ATOM 654 C CA . ALA A 1 81 ? 12.812 3.612 -33.054 1.00 52.84 81 ALA A CA 1
ATOM 655 C C . ALA A 1 81 ? 12.509 3.962 -31.585 1.00 52.84 81 ALA A C 1
ATOM 657 O O . ALA A 1 81 ? 11.900 3.148 -30.897 1.00 52.84 81 ALA A O 1
ATOM 658 N N . VAL A 1 82 ? 12.887 5.154 -31.099 1.00 47.25 82 VAL A N 1
ATOM 659 C CA . VAL A 1 82 ? 12.586 5.538 -29.705 1.00 47.25 82 VAL A CA 1
ATOM 660 C C . VAL A 1 82 ? 11.102 5.879 -29.564 1.00 47.25 82 VAL A C 1
ATOM 662 O O . VAL A 1 82 ? 10.455 5.403 -28.640 1.00 47.25 82 VAL A O 1
ATOM 665 N N . GLY A 1 83 ? 10.528 6.588 -30.541 1.00 43.78 83 GLY A N 1
ATOM 666 C CA . GLY A 1 83 ? 9.103 6.926 -30.546 1.00 43.78 83 GLY A CA 1
ATOM 667 C C . GLY A 1 83 ? 8.176 5.725 -30.761 1.00 43.78 83 GLY A C 1
ATOM 668 O O . GLY A 1 83 ? 7.106 5.677 -30.165 1.00 43.78 83 GLY A O 1
ATOM 669 N N . ILE A 1 84 ? 8.573 4.727 -31.566 1.00 43.28 84 ILE A N 1
ATOM 670 C CA . ILE A 1 84 ? 7.761 3.510 -31.783 1.00 43.28 84 ILE A CA 1
ATOM 671 C C . ILE A 1 84 ? 7.696 2.646 -30.517 1.00 43.28 84 ILE A C 1
ATOM 673 O O . ILE A 1 84 ? 6.614 2.187 -30.166 1.00 43.28 84 ILE A O 1
ATOM 677 N N . ALA A 1 85 ? 8.807 2.480 -29.789 1.00 42.88 85 ALA A N 1
ATOM 678 C CA . ALA A 1 85 ? 8.806 1.755 -28.513 1.00 42.88 85 ALA A CA 1
ATOM 679 C C . ALA A 1 85 ? 7.928 2.432 -27.438 1.00 42.88 85 ALA A C 1
ATOM 681 O O . ALA A 1 85 ? 7.488 1.777 -26.496 1.00 42.88 85 ALA A O 1
ATOM 682 N N . MET A 1 86 ? 7.651 3.732 -27.593 1.00 41.59 86 MET A N 1
ATOM 683 C CA . MET A 1 86 ? 6.821 4.517 -26.677 1.00 41.59 86 MET A CA 1
ATOM 684 C C . MET A 1 86 ? 5.345 4.620 -27.095 1.00 41.59 86 MET A C 1
ATOM 686 O O . MET A 1 86 ? 4.540 5.126 -26.314 1.00 41.59 86 MET A O 1
ATOM 690 N N . LYS A 1 87 ? 4.950 4.122 -28.276 1.00 43.16 87 LYS A N 1
ATOM 691 C CA . LYS A 1 87 ? 3.532 4.060 -28.670 1.00 43.16 87 LYS A CA 1
ATOM 692 C C . LYS A 1 87 ? 2.849 2.874 -27.981 1.00 43.16 87 LYS A C 1
ATOM 694 O O . LYS A 1 87 ? 3.331 1.746 -28.035 1.00 43.16 87 LYS A O 1
ATOM 699 N N . ALA A 1 88 ? 1.722 3.129 -27.316 1.00 43.16 88 ALA A N 1
ATOM 700 C CA . ALA A 1 88 ? 0.921 2.090 -26.677 1.00 43.16 88 ALA A CA 1
ATOM 701 C C . ALA A 1 88 ? 0.354 1.125 -27.739 1.00 43.16 88 ALA A C 1
ATOM 703 O O . ALA A 1 88 ? -0.374 1.547 -28.634 1.00 43.16 88 ALA A O 1
ATOM 704 N N . GLY A 1 89 ? 0.709 -0.160 -27.658 1.00 51.28 89 GLY A N 1
ATOM 705 C CA . GLY A 1 89 ? 0.222 -1.205 -28.561 1.00 51.28 89 GLY A CA 1
ATOM 706 C C . GLY A 1 89 ? 0.813 -2.587 -28.239 1.00 51.28 89 GLY A C 1
ATOM 707 O O . GLY A 1 89 ? 1.745 -2.665 -27.437 1.00 51.28 89 GLY A O 1
ATOM 708 N N . PRO A 1 90 ? 0.318 -3.677 -28.859 1.00 53.66 90 PRO A N 1
ATOM 709 C CA . PRO A 1 90 ? 0.797 -5.050 -28.624 1.00 53.66 90 PRO A CA 1
ATOM 710 C C . PRO A 1 90 ? 2.302 -5.217 -28.881 1.00 53.66 90 PRO A C 1
ATOM 712 O O . PRO A 1 90 ? 2.992 -5.947 -28.173 1.00 53.66 90 PRO A O 1
ATOM 715 N N . GLU A 1 91 ? 2.830 -4.465 -29.849 1.00 59.44 91 GLU A N 1
ATOM 716 C CA . GLU A 1 91 ? 4.254 -4.434 -30.191 1.00 59.44 91 GLU A CA 1
ATOM 717 C C . GLU A 1 91 ? 5.128 -3.869 -29.058 1.00 59.44 91 GLU A C 1
ATOM 719 O O . GLU A 1 91 ? 6.302 -4.215 -28.967 1.00 59.44 91 GLU A O 1
ATOM 724 N N . ARG A 1 92 ? 4.578 -3.037 -28.158 1.00 61.69 92 ARG A N 1
ATOM 725 C CA . ARG A 1 92 ? 5.317 -2.450 -27.024 1.00 61.69 92 ARG A CA 1
ATOM 726 C C . ARG A 1 92 ? 5.864 -3.528 -26.095 1.00 61.69 92 ARG A C 1
ATOM 728 O O . ARG A 1 92 ? 7.013 -3.432 -25.678 1.00 61.69 92 ARG A O 1
ATOM 735 N N . MET A 1 93 ? 5.067 -4.553 -25.794 1.00 59.88 93 MET A N 1
ATOM 736 C CA . MET A 1 93 ? 5.470 -5.614 -24.869 1.00 59.88 93 MET A CA 1
ATOM 737 C C . MET A 1 93 ? 6.530 -6.532 -25.489 1.00 59.88 93 MET A C 1
ATOM 739 O O . MET A 1 93 ? 7.501 -6.881 -24.821 1.00 59.88 93 MET A O 1
ATOM 743 N N . GLU A 1 94 ? 6.398 -6.865 -26.774 1.00 64.69 94 GLU A N 1
ATOM 744 C CA . GLU A 1 94 ? 7.394 -7.678 -27.485 1.00 64.69 94 GLU A CA 1
ATOM 745 C C . GLU A 1 94 ? 8.717 -6.917 -27.675 1.00 64.69 94 GLU A C 1
ATOM 747 O O . GLU A 1 94 ? 9.795 -7.446 -27.404 1.00 64.69 94 GLU A O 1
ATOM 752 N N . ASN A 1 95 ? 8.645 -5.626 -28.016 1.00 63.75 95 ASN A N 1
ATOM 753 C CA . ASN A 1 95 ? 9.816 -4.752 -28.079 1.00 63.75 95 ASN A CA 1
ATOM 754 C C . ASN A 1 95 ? 10.495 -4.603 -26.709 1.00 63.75 95 ASN A C 1
ATOM 756 O O . ASN A 1 95 ? 11.723 -4.592 -26.632 1.00 63.75 95 ASN A O 1
ATOM 760 N N . ALA A 1 96 ? 9.721 -4.517 -25.622 1.00 62.31 96 ALA A N 1
ATOM 761 C CA . ALA A 1 96 ? 10.260 -4.464 -24.267 1.00 62.31 96 ALA A CA 1
ATOM 762 C C . ALA A 1 96 ? 10.952 -5.782 -23.874 1.00 62.31 96 ALA A C 1
ATOM 764 O O . ALA A 1 96 ? 12.044 -5.744 -23.304 1.00 62.31 96 ALA A O 1
ATOM 765 N N . LYS A 1 97 ? 10.387 -6.944 -24.238 1.00 63.47 97 LYS A N 1
ATOM 766 C CA . LYS A 1 97 ? 11.035 -8.256 -24.050 1.00 63.47 97 LYS A CA 1
ATOM 767 C C . LYS A 1 97 ? 12.373 -8.339 -24.778 1.00 63.47 97 LYS A C 1
ATOM 769 O O . LYS A 1 97 ? 13.382 -8.691 -24.164 1.00 63.47 97 LYS A O 1
ATOM 774 N N . GLU A 1 98 ? 12.399 -7.987 -26.062 1.00 67.62 98 GLU A N 1
ATOM 775 C CA . GLU A 1 98 ? 13.631 -8.030 -26.852 1.00 67.62 98 GLU A CA 1
ATOM 776 C C . GLU A 1 98 ? 14.663 -7.022 -26.321 1.00 67.62 98 GLU A C 1
ATOM 778 O O . GLU A 1 98 ? 15.846 -7.345 -26.211 1.00 67.62 98 GLU A O 1
ATOM 783 N N . ALA A 1 99 ? 14.227 -5.836 -25.879 1.00 65.25 99 ALA A N 1
ATOM 784 C CA . ALA A 1 99 ? 15.098 -4.860 -25.227 1.00 65.25 99 ALA A CA 1
ATOM 785 C C . ALA A 1 99 ? 15.718 -5.403 -23.928 1.00 65.25 99 ALA A C 1
ATOM 787 O O . ALA A 1 99 ? 16.926 -5.251 -23.729 1.00 65.25 99 ALA A O 1
ATOM 788 N N . VAL A 1 100 ? 14.937 -6.073 -23.069 1.00 61.56 100 VAL A N 1
ATOM 789 C CA . VAL A 1 100 ? 15.454 -6.726 -21.852 1.00 61.56 100 VAL A CA 1
ATOM 790 C C . VAL A 1 100 ? 16.454 -7.825 -22.205 1.00 61.56 100 VAL A C 1
ATOM 792 O O . VAL A 1 100 ? 17.539 -7.862 -21.628 1.00 61.56 100 VAL A O 1
ATOM 795 N N . LYS A 1 101 ? 16.151 -8.673 -23.191 1.00 67.06 101 LYS A N 1
ATOM 796 C CA . LYS A 1 101 ? 17.046 -9.749 -23.645 1.00 67.06 101 LYS A CA 1
ATOM 797 C C . LYS A 1 101 ? 18.377 -9.211 -24.179 1.00 67.06 101 LYS A C 1
ATOM 799 O O . LYS A 1 101 ? 19.445 -9.702 -23.804 1.00 67.06 101 LYS A O 1
ATOM 804 N N . LEU A 1 102 ? 18.332 -8.184 -25.030 1.00 65.38 102 LEU A N 1
ATOM 805 C CA . LEU A 1 102 ? 19.524 -7.514 -25.551 1.00 65.38 102 LEU A CA 1
ATOM 806 C C . LEU A 1 102 ? 20.323 -6.850 -24.427 1.00 65.38 102 LEU A C 1
ATOM 808 O O . LEU A 1 102 ? 21.545 -6.986 -24.387 1.00 65.38 102 LEU A O 1
ATOM 812 N N . HIS A 1 103 ? 19.647 -6.186 -23.489 1.00 68.25 103 HIS A N 1
ATOM 813 C CA . HIS A 1 103 ? 20.279 -5.586 -22.320 1.00 68.25 103 HIS A CA 1
ATOM 814 C C . HIS A 1 103 ? 21.021 -6.624 -21.467 1.00 68.25 103 HIS A C 1
ATOM 816 O O . HIS A 1 103 ? 22.194 -6.414 -21.152 1.00 68.25 103 HIS A O 1
ATOM 822 N N . THR A 1 104 ? 20.384 -7.752 -21.136 1.00 61.12 104 THR A N 1
ATOM 823 C CA . THR A 1 104 ? 21.014 -8.848 -20.382 1.00 61.12 104 THR A CA 1
ATOM 824 C C . THR A 1 104 ? 22.261 -9.352 -21.101 1.00 61.12 104 THR A C 1
ATOM 826 O O . THR A 1 104 ? 23.331 -9.421 -20.499 1.00 61.12 104 THR A O 1
ATOM 829 N N . ARG A 1 105 ? 22.178 -9.578 -22.418 1.00 65.88 105 ARG A N 1
ATOM 830 C CA . ARG A 1 105 ? 23.332 -9.998 -23.225 1.00 65.88 105 ARG A CA 1
ATOM 831 C C . ARG A 1 105 ? 24.469 -8.971 -23.204 1.00 65.88 105 ARG A C 1
ATOM 833 O O . ARG A 1 105 ? 25.632 -9.354 -23.112 1.00 65.88 105 ARG A O 1
ATOM 840 N N . LEU A 1 106 ? 24.165 -7.675 -23.295 1.00 63.81 106 LEU A N 1
ATOM 841 C CA . LEU A 1 106 ? 25.172 -6.608 -23.211 1.00 63.81 106 LEU A CA 1
ATOM 842 C C . LEU A 1 106 ? 25.830 -6.562 -21.824 1.00 63.81 106 LEU A C 1
ATOM 844 O O . LEU A 1 106 ? 27.047 -6.387 -21.725 1.00 63.81 106 LEU A O 1
ATOM 848 N N . LEU A 1 107 ? 25.046 -6.757 -20.761 1.00 61.56 107 LEU A N 1
ATOM 849 C CA . LEU A 1 107 ? 25.532 -6.795 -19.384 1.00 61.56 107 LEU A CA 1
ATOM 850 C C . LEU A 1 107 ? 26.480 -7.979 -19.150 1.00 61.56 107 LEU A C 1
ATOM 852 O O . LEU A 1 107 ? 27.598 -7.776 -18.680 1.00 61.56 107 LEU A O 1
ATOM 856 N N . GLU A 1 108 ? 26.072 -9.188 -19.536 1.00 67.69 108 GLU A N 1
ATOM 857 C CA . GLU A 1 108 ? 26.864 -10.420 -19.395 1.00 67.69 108 GLU A CA 1
ATOM 858 C C . GLU A 1 108 ? 28.187 -10.370 -20.162 1.00 67.69 108 GLU A C 1
ATOM 860 O O . GLU A 1 108 ? 29.182 -10.961 -19.748 1.00 67.69 108 GLU A O 1
ATOM 865 N N . LYS A 1 109 ? 28.220 -9.650 -21.288 1.00 71.25 109 LYS A N 1
ATOM 866 C CA . LYS A 1 109 ? 29.436 -9.456 -22.088 1.00 71.25 109 LYS A CA 1
ATOM 867 C C . LYS A 1 109 ? 30.307 -8.296 -21.599 1.00 71.25 109 LYS A C 1
ATOM 869 O O . LYS A 1 109 ? 31.296 -7.976 -22.250 1.00 71.25 109 LYS A O 1
ATOM 874 N N . GLY A 1 110 ? 29.956 -7.662 -20.478 1.00 62.00 110 GLY A N 1
ATOM 875 C CA . GLY A 1 110 ? 30.728 -6.567 -19.892 1.00 62.00 110 GLY A CA 1
ATOM 876 C C . GLY A 1 110 ? 30.705 -5.276 -20.714 1.00 62.00 110 GLY A C 1
ATOM 877 O O . GLY A 1 110 ? 31.520 -4.392 -20.461 1.00 62.00 110 GLY A O 1
ATOM 878 N N . PHE A 1 111 ? 29.777 -5.129 -21.669 1.00 67.25 111 PHE A N 1
ATOM 879 C CA . PHE A 1 111 ? 29.714 -3.979 -22.579 1.00 67.25 111 PHE A CA 1
ATOM 880 C C . PHE A 1 111 ? 29.688 -2.648 -21.817 1.00 67.25 111 PHE A C 1
ATOM 882 O O . PHE A 1 111 ? 30.451 -1.737 -22.114 1.00 67.25 111 PHE A O 1
ATOM 889 N N . PHE A 1 112 ? 28.859 -2.557 -20.7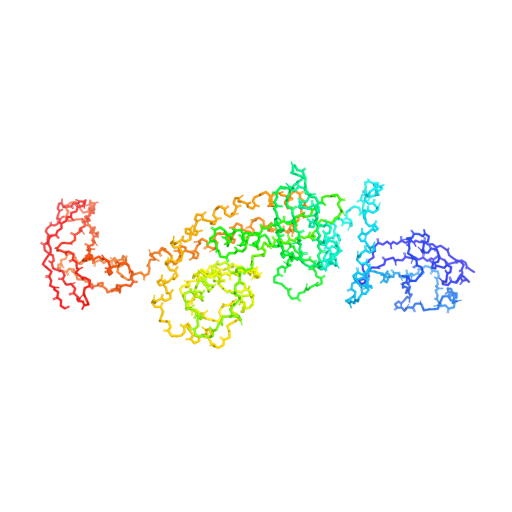77 1.00 58.94 112 PHE A N 1
ATOM 890 C CA . PHE A 1 112 ? 28.716 -1.340 -19.974 1.00 58.94 112 PHE A CA 1
ATOM 891 C C . PHE A 1 112 ? 29.931 -1.035 -19.085 1.00 58.94 112 PHE A C 1
ATOM 893 O O . PHE A 1 112 ? 30.090 0.104 -18.660 1.00 58.94 112 PHE A O 1
ATOM 900 N N . ASN A 1 113 ? 30.796 -2.020 -18.825 1.00 62.91 113 ASN A N 1
ATOM 901 C CA . ASN A 1 113 ? 32.058 -1.786 -18.119 1.00 62.91 113 ASN A CA 1
ATOM 902 C C . ASN A 1 113 ? 33.090 -1.136 -19.050 1.00 62.91 113 ASN A C 1
ATOM 904 O O . ASN A 1 113 ? 33.916 -0.351 -18.601 1.00 62.91 113 ASN A O 1
ATOM 908 N N . VAL A 1 114 ? 33.027 -1.460 -20.346 1.00 63.25 114 VAL A N 1
ATOM 909 C CA . VAL A 1 114 ? 33.912 -0.910 -21.382 1.00 63.25 114 VAL A CA 1
ATOM 910 C C . VAL A 1 114 ? 33.415 0.456 -21.869 1.00 63.25 114 VAL A C 1
ATOM 912 O O . VAL A 1 114 ? 34.213 1.360 -22.095 1.00 63.25 114 VAL A O 1
ATOM 915 N N . TYR A 1 115 ? 32.097 0.630 -21.999 1.00 61.53 115 TYR A N 1
ATOM 916 C CA . TYR A 1 115 ? 31.466 1.851 -22.501 1.00 61.53 115 TYR A CA 1
ATOM 917 C C . TYR A 1 115 ? 30.677 2.564 -21.393 1.00 61.53 115 TYR A C 1
ATOM 919 O O . TYR A 1 115 ? 29.450 2.466 -21.314 1.00 61.53 115 TYR A O 1
ATOM 927 N N . SER A 1 116 ? 31.386 3.301 -20.536 1.00 61.72 116 SER A N 1
ATOM 928 C CA . SER A 1 116 ? 30.824 3.977 -19.354 1.00 61.72 116 SER A CA 1
ATOM 929 C C . SER A 1 116 ? 29.716 4.993 -19.672 1.00 61.72 116 SER A C 1
ATOM 931 O O . SER A 1 116 ? 28.732 5.066 -18.942 1.00 61.72 116 SER A O 1
ATOM 933 N N . SER A 1 117 ? 29.781 5.705 -20.797 1.00 56.62 117 SER A N 1
ATOM 934 C CA . SER A 1 117 ? 28.709 6.628 -21.215 1.00 56.62 117 SER A CA 1
ATOM 935 C C . SER A 1 117 ? 27.395 5.908 -21.552 1.00 56.62 117 SER A C 1
ATOM 937 O O . SER A 1 117 ? 26.304 6.412 -21.295 1.00 56.62 117 SER A O 1
ATOM 939 N N . PHE A 1 118 ? 27.467 4.675 -22.063 1.00 62.88 118 PHE A N 1
ATOM 940 C CA . PHE A 1 118 ? 26.281 3.831 -22.231 1.00 62.88 118 PHE A CA 1
ATOM 941 C C . PHE A 1 118 ? 25.784 3.266 -20.899 1.00 62.88 118 PHE A C 1
ATOM 943 O O . PHE A 1 118 ? 24.598 2.967 -20.773 1.00 62.88 118 PHE A O 1
ATOM 950 N N . ASN A 1 119 ? 26.661 3.118 -19.905 1.00 58.72 119 ASN A N 1
ATOM 951 C CA . ASN A 1 119 ? 26.278 2.734 -18.550 1.00 58.72 119 ASN A CA 1
ATOM 952 C C . ASN A 1 119 ? 25.454 3.841 -17.872 1.00 58.72 119 ASN A C 1
ATOM 954 O O . ASN A 1 119 ? 24.462 3.522 -17.223 1.00 58.72 119 ASN A O 1
ATOM 958 N N . GLU A 1 120 ? 25.799 5.112 -18.075 1.00 59.19 120 GLU A N 1
ATOM 959 C CA . GLU A 1 120 ? 25.003 6.264 -17.617 1.00 59.19 120 GLU A CA 1
ATOM 960 C C . GLU A 1 120 ? 23.622 6.284 -18.284 1.00 59.19 120 GLU A C 1
ATOM 962 O O . GLU A 1 120 ? 22.606 6.199 -17.594 1.00 59.19 120 GLU A O 1
ATOM 967 N N . PHE A 1 121 ? 23.571 6.220 -19.621 1.00 61.56 121 PHE A N 1
ATOM 968 C CA . PHE A 1 121 ? 22.306 6.142 -20.363 1.00 61.56 121 PHE A CA 1
ATOM 969 C C . PHE A 1 121 ? 21.435 4.950 -19.925 1.00 61.56 121 PHE A C 1
ATOM 971 O O . PHE A 1 121 ? 20.211 5.069 -19.800 1.00 61.56 121 PHE A O 1
ATOM 978 N N . ARG A 1 122 ? 22.062 3.791 -19.668 1.00 62.62 122 ARG A N 1
ATOM 979 C CA . ARG A 1 122 ? 21.398 2.604 -19.114 1.00 62.62 122 ARG A CA 1
ATOM 980 C C . ARG A 1 122 ? 20.783 2.932 -17.758 1.00 62.62 122 ARG A C 1
ATOM 982 O O . ARG A 1 122 ? 19.597 2.700 -17.576 1.00 62.62 122 ARG A O 1
ATOM 989 N N . MET A 1 123 ? 21.553 3.475 -16.818 1.00 60.31 123 MET A N 1
ATOM 990 C CA . MET A 1 123 ? 21.076 3.833 -15.474 1.00 60.31 123 MET A CA 1
ATOM 991 C C . MET A 1 123 ? 19.924 4.850 -15.500 1.00 60.31 123 MET A C 1
ATOM 993 O O . MET A 1 123 ? 18.994 4.778 -14.687 1.00 60.31 123 MET A O 1
ATOM 997 N N . GLU A 1 124 ? 19.948 5.770 -16.458 1.00 59.72 124 GLU A N 1
ATOM 998 C CA . GLU A 1 124 ? 18.894 6.760 -16.646 1.00 59.72 124 GLU A CA 1
ATOM 999 C C . GLU A 1 124 ? 17.613 6.152 -17.206 1.00 59.72 124 GLU A C 1
ATOM 1001 O O . GLU A 1 124 ? 16.544 6.450 -16.688 1.00 59.72 124 GLU A O 1
ATOM 1006 N N . ASN A 1 125 ? 17.685 5.264 -18.200 1.00 58.78 125 ASN A N 1
ATOM 1007 C CA . ASN A 1 125 ? 16.502 4.786 -18.932 1.00 58.78 125 ASN A CA 1
ATOM 1008 C C . ASN A 1 125 ? 15.981 3.413 -18.483 1.00 58.78 125 ASN A C 1
ATOM 1010 O O . ASN A 1 125 ? 14.882 3.017 -18.874 1.00 58.78 125 ASN A O 1
ATOM 1014 N N . HIS A 1 126 ? 16.723 2.706 -17.627 1.00 57.69 126 HIS A N 1
ATOM 1015 C CA . HIS A 1 126 ? 16.386 1.356 -17.165 1.00 57.69 126 HIS A CA 1
ATOM 1016 C C . HIS A 1 126 ? 14.990 1.255 -16.531 1.00 57.69 126 HIS A C 1
ATOM 1018 O O . HIS A 1 126 ? 14.242 0.327 -16.825 1.00 57.69 126 HIS A O 1
ATOM 1024 N N . HIS A 1 127 ? 14.615 2.235 -15.704 1.00 54.09 127 HIS A N 1
ATOM 1025 C CA . HIS A 1 127 ? 13.310 2.268 -15.037 1.00 54.09 127 HIS A CA 1
ATOM 1026 C C . HIS A 1 127 ? 12.131 2.314 -16.022 1.00 54.09 127 HIS A C 1
ATOM 1028 O O . HIS A 1 127 ? 11.118 1.669 -15.782 1.00 54.09 127 HIS A O 1
ATOM 1034 N N . LYS A 1 128 ? 12.283 3.002 -17.164 1.00 56.75 128 LYS A N 1
ATOM 1035 C CA . LYS A 1 128 ? 11.251 3.073 -18.212 1.00 56.75 128 LYS A CA 1
ATOM 1036 C C . LYS A 1 128 ? 11.096 1.740 -18.938 1.00 56.75 128 LYS A C 1
ATOM 1038 O O . LYS A 1 128 ? 9.983 1.311 -19.195 1.00 56.75 128 LYS A O 1
ATOM 1043 N N . VAL A 1 129 ? 12.208 1.078 -19.264 1.00 56.47 129 VAL A N 1
ATOM 1044 C CA . VAL A 1 129 ? 12.175 -0.225 -19.953 1.00 56.47 129 VAL A CA 1
ATOM 1045 C C . VAL A 1 129 ? 11.542 -1.283 -19.063 1.00 56.47 129 VAL A C 1
ATOM 1047 O O . VAL A 1 129 ? 10.688 -2.039 -19.513 1.00 56.47 129 VAL A O 1
ATOM 1050 N N . ALA A 1 130 ? 11.931 -1.318 -17.793 1.00 55.03 130 ALA A N 1
ATOM 1051 C CA . ALA A 1 130 ? 11.379 -2.281 -16.864 1.00 55.03 130 ALA A CA 1
ATOM 1052 C C . ALA A 1 130 ? 9.899 -1.991 -16.545 1.00 55.03 130 ALA A C 1
ATOM 1054 O O . ALA A 1 130 ? 9.113 -2.933 -16.523 1.00 55.03 130 ALA A O 1
ATOM 1055 N N . SER A 1 131 ? 9.477 -0.719 -16.504 1.00 55.19 131 SER A N 1
ATOM 1056 C CA . SER A 1 131 ? 8.048 -0.385 -16.417 1.00 55.19 131 SER A CA 1
ATOM 1057 C C . SER A 1 131 ? 7.232 -0.781 -17.654 1.00 55.19 131 SER A C 1
ATOM 1059 O O . SER A 1 131 ? 6.008 -0.824 -17.606 1.00 55.19 131 SER A O 1
ATOM 1061 N N . TRP A 1 132 ? 7.873 -1.042 -18.799 1.00 57.19 132 TRP A N 1
ATOM 1062 C CA . TRP A 1 132 ? 7.207 -1.590 -19.993 1.00 57.19 132 TRP A CA 1
ATOM 1063 C C . TRP A 1 132 ? 7.108 -3.110 -19.972 1.00 57.19 132 TRP A C 1
ATOM 1065 O O . TRP A 1 132 ? 6.371 -3.686 -20.770 1.00 57.19 132 TRP A O 1
ATOM 1075 N N . THR A 1 133 ? 7.870 -3.750 -19.090 1.00 57.16 133 THR A N 1
ATOM 1076 C CA . THR A 1 133 ? 7.806 -5.189 -18.859 1.00 57.16 133 THR A CA 1
ATOM 1077 C C . THR A 1 133 ? 6.960 -5.574 -17.654 1.00 57.16 133 THR A C 1
ATOM 1079 O O . THR A 1 133 ? 6.756 -6.765 -17.418 1.00 57.16 133 THR A O 1
ATOM 1082 N N . ASP A 1 134 ? 6.444 -4.595 -16.917 1.00 57.09 134 ASP A N 1
ATOM 1083 C CA . ASP A 1 134 ? 5.492 -4.839 -15.843 1.00 57.09 134 ASP A CA 1
ATOM 1084 C C . ASP A 1 134 ? 4.201 -5.443 -16.407 1.00 57.09 134 ASP A C 1
ATOM 1086 O O . ASP A 1 134 ? 3.740 -5.092 -17.494 1.00 57.09 134 ASP A O 1
ATOM 1090 N N . GLY A 1 135 ? 3.670 -6.444 -15.704 1.00 57.59 135 GLY A N 1
ATOM 1091 C CA . GLY A 1 135 ? 2.574 -7.286 -16.196 1.00 57.59 135 GLY A CA 1
ATOM 1092 C C . GLY A 1 135 ? 3.003 -8.424 -17.132 1.00 57.59 135 GLY A C 1
ATOM 1093 O O . GLY A 1 135 ? 2.169 -9.244 -17.517 1.00 57.59 135 GLY A O 1
ATOM 1094 N N . ASN A 1 136 ? 4.292 -8.553 -17.473 1.00 69.19 136 ASN A N 1
ATOM 1095 C CA . ASN A 1 136 ? 4.773 -9.721 -18.207 1.00 69.19 136 ASN A CA 1
ATOM 1096 C C . ASN A 1 136 ? 4.809 -10.957 -17.293 1.00 69.19 136 ASN A C 1
ATOM 1098 O O . ASN A 1 136 ? 5.695 -11.118 -16.448 1.00 69.19 136 ASN A O 1
ATOM 1102 N N . THR A 1 137 ? 3.873 -11.875 -17.526 1.00 72.00 137 THR A N 1
ATOM 1103 C CA . THR A 1 137 ? 3.704 -13.101 -16.736 1.00 72.00 137 THR A CA 1
ATOM 1104 C C . THR A 1 137 ? 4.934 -14.007 -16.729 1.00 72.00 137 THR A C 1
ATOM 1106 O O . THR A 1 137 ? 5.147 -14.734 -15.764 1.00 72.00 137 THR A O 1
ATOM 1109 N N . GLU A 1 138 ? 5.757 -13.985 -17.780 1.00 73.38 138 GLU A N 1
ATOM 1110 C CA . GLU A 1 138 ? 6.975 -14.800 -17.865 1.00 73.38 138 GLU A CA 1
ATOM 1111 C C . GLU A 1 138 ? 8.085 -14.258 -16.957 1.00 73.38 138 GLU A C 1
ATOM 1113 O O . GLU A 1 138 ? 8.734 -15.021 -16.244 1.00 73.38 138 GLU A O 1
ATOM 1118 N N . LEU A 1 139 ? 8.262 -12.935 -16.914 1.00 73.12 139 LEU A N 1
ATOM 1119 C CA . LEU A 1 139 ? 9.261 -12.310 -16.040 1.00 73.12 139 LEU A CA 1
ATOM 1120 C C . LEU A 1 139 ? 8.839 -12.379 -14.574 1.00 73.12 139 LEU A C 1
ATOM 1122 O O . LEU A 1 139 ? 9.685 -12.597 -13.707 1.00 73.12 139 LEU A O 1
ATOM 1126 N N . MET A 1 140 ? 7.540 -12.222 -14.311 1.00 76.75 140 MET A N 1
ATOM 1127 C CA . MET A 1 140 ? 6.956 -12.414 -12.987 1.00 76.75 140 MET A CA 1
ATOM 1128 C C . MET A 1 140 ? 7.132 -13.859 -12.517 1.00 76.75 140 MET A C 1
ATOM 1130 O O . MET A 1 140 ? 7.592 -14.078 -11.397 1.00 76.75 140 MET A O 1
ATOM 1134 N N . ARG A 1 141 ? 6.861 -14.846 -13.385 1.00 77.31 141 ARG A N 1
ATOM 1135 C CA . ARG A 1 141 ? 7.142 -16.268 -13.127 1.00 77.31 141 ARG A CA 1
ATOM 1136 C C . ARG A 1 141 ? 8.598 -16.482 -12.746 1.00 77.31 141 ARG A C 1
ATOM 1138 O O . ARG A 1 141 ? 8.870 -17.062 -11.704 1.00 77.31 141 ARG A O 1
ATOM 1145 N N . GLU A 1 142 ? 9.525 -16.007 -13.570 1.00 77.88 142 GLU A N 1
ATOM 1146 C CA . GLU A 1 142 ? 10.958 -16.196 -13.342 1.00 77.88 142 GLU A CA 1
ATOM 1147 C C . GLU A 1 142 ? 11.417 -15.557 -12.021 1.00 77.88 142 GLU A C 1
ATOM 1149 O O . GLU A 1 142 ? 12.157 -16.174 -11.256 1.00 77.88 142 GLU A O 1
ATOM 1154 N N . ALA A 1 143 ? 10.965 -14.335 -11.726 1.00 78.75 143 ALA A N 1
ATOM 1155 C CA . ALA A 1 143 ? 11.290 -13.648 -10.478 1.00 78.75 143 ALA A CA 1
ATOM 1156 C C . ALA A 1 143 ? 10.730 -14.385 -9.253 1.00 78.75 143 ALA A C 1
ATOM 1158 O O . ALA A 1 143 ? 11.442 -14.552 -8.265 1.00 78.75 143 ALA A O 1
ATOM 1159 N N . THR A 1 144 ? 9.489 -14.861 -9.352 1.00 80.94 144 THR A N 1
ATOM 1160 C CA . THR A 1 144 ? 8.814 -15.632 -8.303 1.00 80.94 144 THR A CA 1
ATOM 1161 C C . THR A 1 144 ? 9.550 -16.934 -8.024 1.00 80.94 144 THR A C 1
ATOM 1163 O O . THR A 1 144 ? 9.905 -17.198 -6.878 1.00 80.94 144 THR A O 1
ATOM 1166 N N . VAL A 1 145 ? 9.864 -17.694 -9.076 1.00 79.25 145 VAL A N 1
ATOM 1167 C CA . VAL A 1 145 ? 10.594 -18.960 -8.961 1.00 79.25 145 VAL A CA 1
ATOM 1168 C C . VAL A 1 145 ? 11.969 -18.739 -8.325 1.00 79.25 145 VAL A C 1
ATOM 1170 O O . VAL A 1 145 ? 12.388 -19.423 -7.399 1.00 79.25 145 VAL A O 1
ATOM 1173 N N . ASN A 1 146 ? 12.699 -17.718 -8.770 1.00 79.38 146 ASN A N 1
ATOM 1174 C CA . ASN A 1 146 ? 14.010 -17.425 -8.193 1.00 79.38 146 ASN A CA 1
ATOM 1175 C C . ASN A 1 146 ? 13.933 -17.012 -6.713 1.00 79.38 146 ASN A C 1
ATOM 1177 O O . ASN A 1 146 ? 14.848 -17.320 -5.949 1.00 79.38 146 ASN A O 1
ATOM 1181 N N . HIS A 1 147 ? 12.873 -16.309 -6.310 1.00 83.56 147 HIS A N 1
ATOM 1182 C CA . HIS A 1 147 ? 12.662 -15.883 -4.927 1.00 83.56 147 HIS A CA 1
ATOM 1183 C C . HIS A 1 147 ? 12.371 -17.064 -4.000 1.00 83.56 147 HIS A C 1
ATOM 1185 O O . HIS A 1 147 ? 13.081 -17.236 -3.007 1.00 83.56 147 HIS A O 1
ATOM 1191 N N . PHE A 1 148 ? 11.396 -17.908 -4.344 1.00 80.50 148 PHE A N 1
ATOM 1192 C CA . PHE A 1 148 ? 11.058 -19.078 -3.532 1.00 80.50 148 PHE A CA 1
ATOM 1193 C C . PHE A 1 148 ? 12.198 -20.104 -3.520 1.00 80.50 148 PHE A C 1
ATOM 1195 O O . PHE A 1 148 ? 12.590 -20.550 -2.436 1.00 80.50 148 PHE A O 1
ATOM 1202 N N . ARG A 1 149 ? 12.882 -20.332 -4.651 1.00 77.38 149 ARG A N 1
ATOM 1203 C CA . ARG A 1 149 ? 14.105 -21.150 -4.665 1.00 77.38 149 ARG A CA 1
ATOM 1204 C C . ARG A 1 149 ? 15.159 -20.614 -3.717 1.00 77.38 149 ARG A C 1
ATOM 1206 O O . ARG A 1 149 ? 15.760 -21.400 -2.998 1.00 77.38 149 ARG A O 1
ATOM 1213 N N . ALA A 1 150 ? 15.403 -19.305 -3.689 1.00 77.38 150 ALA A N 1
ATOM 1214 C CA . ALA A 1 150 ? 16.408 -18.722 -2.801 1.00 77.38 150 ALA A CA 1
ATOM 1215 C C . ALA A 1 150 ? 16.033 -18.861 -1.315 1.00 77.38 150 ALA A C 1
ATOM 1217 O O . ALA A 1 150 ? 16.908 -19.142 -0.491 1.00 77.38 150 ALA A O 1
ATOM 1218 N N . LEU A 1 151 ? 14.751 -18.707 -0.971 1.00 75.62 151 LEU A N 1
ATOM 1219 C CA . LEU A 1 151 ? 14.247 -18.918 0.390 1.00 75.62 151 LEU A CA 1
ATOM 1220 C C . LEU A 1 151 ? 14.344 -20.386 0.826 1.00 75.62 151 LEU A C 1
ATOM 1222 O O . LEU A 1 151 ? 14.659 -20.675 1.984 1.00 75.62 151 LEU A O 1
ATOM 1226 N N . HIS A 1 152 ? 14.112 -21.314 -0.101 1.00 70.81 152 HIS A N 1
ATOM 1227 C CA . HIS A 1 152 ? 13.933 -22.736 0.194 1.00 70.81 152 HIS A CA 1
ATOM 1228 C C . HIS A 1 152 ? 15.081 -23.631 -0.293 1.00 70.81 152 HIS A C 1
ATOM 1230 O O . HIS A 1 152 ? 15.044 -24.845 -0.088 1.00 70.81 152 HIS A O 1
ATOM 1236 N N . PHE A 1 153 ? 16.164 -23.048 -0.820 1.00 57.25 153 PHE A N 1
ATOM 1237 C CA . PHE A 1 153 ? 17.354 -23.764 -1.302 1.00 57.25 153 PHE A CA 1
ATOM 1238 C C . PHE A 1 153 ? 18.005 -24.642 -0.224 1.00 57.25 153 PHE A C 1
ATOM 1240 O O . PHE A 1 153 ? 18.653 -25.636 -0.529 1.00 57.25 153 PHE A O 1
ATOM 1247 N N . LYS A 1 154 ? 17.824 -24.293 1.058 1.00 52.97 154 LYS A N 1
ATOM 1248 C CA . LYS A 1 154 ? 18.312 -25.091 2.195 1.00 52.97 154 LYS A CA 1
ATOM 1249 C C . LYS A 1 154 ? 17.429 -26.294 2.539 1.00 52.97 154 LYS A C 1
ATOM 1251 O O . LYS A 1 154 ? 17.849 -27.113 3.349 1.00 52.97 154 LYS A O 1
ATOM 1256 N N . ARG A 1 155 ? 16.214 -26.374 1.988 1.00 52.75 155 ARG A N 1
ATOM 1257 C CA . ARG A 1 155 ? 15.244 -27.440 2.271 1.00 52.75 155 ARG A CA 1
ATOM 1258 C C . ARG A 1 155 ? 15.033 -28.396 1.098 1.00 52.75 155 ARG A C 1
ATOM 1260 O O . ARG A 1 155 ? 14.695 -29.528 1.381 1.00 52.75 155 ARG A O 1
ATOM 1267 N N . GLY A 1 156 ? 15.298 -27.993 -0.149 1.00 50.84 156 GLY A N 1
ATOM 1268 C CA . GLY A 1 156 ? 15.094 -28.834 -1.340 1.00 50.84 156 GLY A CA 1
ATOM 1269 C C . GLY A 1 156 ? 13.693 -28.665 -1.932 1.00 50.84 156 GLY A C 1
ATOM 1270 O O . GLY A 1 156 ? 12.875 -29.565 -1.847 1.00 50.84 156 GLY A O 1
ATOM 1271 N N . ALA A 1 157 ? 13.370 -27.483 -2.462 1.00 52.78 157 ALA A N 1
ATOM 1272 C CA . ALA A 1 157 ? 12.085 -27.273 -3.132 1.00 52.78 157 ALA A CA 1
ATOM 1273 C C . ALA A 1 157 ? 12.049 -28.094 -4.430 1.00 52.78 157 ALA A C 1
ATOM 1275 O O . ALA A 1 157 ? 12.850 -27.836 -5.332 1.00 52.78 157 ALA A O 1
ATOM 1276 N N . ASP A 1 158 ? 11.170 -29.096 -4.477 1.00 52.78 158 ASP A N 1
ATOM 1277 C CA . ASP A 1 158 ? 11.151 -30.073 -5.565 1.00 52.78 158 ASP A CA 1
ATOM 1278 C C . ASP A 1 158 ? 10.375 -29.571 -6.785 1.00 52.78 158 ASP A C 1
ATOM 1280 O O . ASP A 1 158 ? 10.756 -29.923 -7.894 1.00 52.78 158 ASP A O 1
ATOM 1284 N N . ASP A 1 159 ? 9.404 -28.664 -6.630 1.00 52.00 159 ASP A N 1
ATOM 1285 C CA . ASP A 1 159 ? 8.650 -28.116 -7.758 1.00 52.00 159 ASP A CA 1
ATOM 1286 C C . ASP A 1 159 ? 8.037 -26.737 -7.440 1.00 52.00 159 ASP A C 1
ATOM 1288 O O . ASP A 1 159 ? 7.417 -26.522 -6.400 1.00 52.00 159 ASP A O 1
ATOM 1292 N N . GLU A 1 160 ? 8.217 -25.782 -8.358 1.00 59.31 160 GLU A N 1
ATOM 1293 C CA . GLU A 1 160 ? 7.586 -24.457 -8.321 1.00 59.31 160 GLU A CA 1
ATOM 1294 C C . GLU A 1 160 ? 6.971 -24.181 -9.691 1.00 59.31 160 GLU A C 1
ATOM 1296 O O . GLU A 1 160 ? 7.683 -24.001 -10.687 1.00 59.31 160 GLU A O 1
ATOM 1301 N N . PHE A 1 161 ? 5.643 -24.124 -9.752 1.00 59.69 161 PHE A N 1
ATOM 1302 C CA . PHE A 1 161 ? 4.926 -23.852 -10.992 1.00 59.69 161 PHE A CA 1
ATOM 1303 C C . PHE A 1 161 ? 4.133 -22.557 -10.856 1.00 59.69 161 PHE A C 1
ATOM 1305 O O . PHE A 1 161 ? 3.392 -22.351 -9.899 1.00 59.69 161 PHE A O 1
ATOM 1312 N N . THR A 1 162 ? 4.257 -21.659 -11.836 1.00 56.41 162 THR A N 1
ATOM 1313 C CA . THR A 1 162 ? 3.364 -20.497 -11.909 1.00 56.41 162 THR A CA 1
ATOM 1314 C C . THR A 1 162 ? 2.462 -20.580 -13.132 1.00 56.41 162 THR A C 1
ATOM 1316 O O . THR A 1 162 ? 2.910 -20.731 -14.279 1.00 56.41 162 THR A O 1
ATOM 1319 N N . LYS A 1 163 ? 1.160 -20.441 -12.893 1.00 59.56 163 LYS A N 1
ATOM 1320 C CA . LYS A 1 163 ? 0.143 -20.303 -13.932 1.00 59.56 163 LYS A CA 1
ATOM 1321 C C . LYS A 1 163 ? -0.426 -18.892 -13.823 1.00 59.56 163 LYS A C 1
ATOM 1323 O O . LYS A 1 163 ? -1.197 -18.596 -12.919 1.00 59.56 163 LYS A O 1
ATOM 1328 N N . ASN A 1 164 ? -0.045 -18.024 -14.758 1.00 67.50 164 ASN A N 1
ATOM 1329 C CA . ASN A 1 164 ? -0.394 -16.598 -14.754 1.00 67.50 164 ASN A CA 1
ATOM 1330 C C . ASN A 1 164 ? 0.127 -15.884 -13.487 1.00 67.50 164 ASN A C 1
ATOM 1332 O O . ASN A 1 164 ? 1.327 -15.939 -13.229 1.00 67.50 164 ASN A O 1
ATOM 1336 N N . THR A 1 165 ? -0.753 -15.222 -12.729 1.00 75.19 165 THR A N 1
ATOM 1337 C CA . THR A 1 165 ? -0.481 -14.565 -11.437 1.00 75.19 165 THR A CA 1
ATOM 1338 C C . THR A 1 165 ? -0.488 -15.527 -10.255 1.00 75.19 165 THR A C 1
ATOM 1340 O O . THR A 1 165 ? -0.129 -15.131 -9.158 1.00 75.19 165 THR A O 1
ATOM 1343 N N . LEU A 1 166 ? -0.855 -16.797 -10.443 1.00 81.81 166 LEU A N 1
ATOM 1344 C CA . LEU A 1 166 ? -0.857 -17.772 -9.359 1.00 81.81 166 LEU A CA 1
ATOM 1345 C C . LEU A 1 166 ? 0.462 -18.532 -9.322 1.00 81.81 166 LEU A C 1
ATOM 1347 O O . LEU A 1 166 ? 0.880 -19.127 -10.322 1.00 81.81 166 LEU A O 1
ATOM 1351 N N . ALA A 1 167 ? 1.091 -18.525 -8.153 1.00 82.06 167 ALA A N 1
ATOM 1352 C CA . ALA A 1 167 ? 2.254 -19.331 -7.844 1.00 82.06 167 ALA A CA 1
ATOM 1353 C C . ALA A 1 167 ? 1.872 -20.434 -6.862 1.00 82.06 167 ALA A C 1
ATOM 1355 O O . ALA A 1 167 ? 1.166 -20.214 -5.881 1.00 82.06 167 ALA A O 1
ATOM 1356 N N . TYR A 1 168 ? 2.340 -21.625 -7.176 1.00 84.12 168 TYR A N 1
ATOM 1357 C CA . TYR A 1 168 ? 2.040 -22.869 -6.503 1.00 84.12 168 TYR A CA 1
ATOM 1358 C C . TYR A 1 168 ? 3.394 -23.384 -6.000 1.00 84.12 168 TYR A C 1
ATOM 1360 O O . TYR A 1 168 ? 4.317 -23.603 -6.792 1.00 84.12 168 TYR A O 1
ATOM 1368 N N . VAL A 1 169 ? 3.570 -23.346 -4.674 1.00 81.19 169 VAL A N 1
ATOM 1369 C CA . VAL A 1 169 ? 4.860 -23.547 -4.001 1.00 81.19 169 VAL A CA 1
ATOM 1370 C C . VAL A 1 169 ? 4.737 -24.716 -3.035 1.00 81.19 169 VAL A C 1
ATOM 1372 O O . VAL A 1 169 ? 4.059 -24.606 -2.010 1.00 81.19 169 VAL A O 1
ATOM 1375 N N . GLN A 1 170 ? 5.424 -25.816 -3.336 1.00 78.75 170 GLN A N 1
ATOM 1376 C CA . GLN A 1 170 ? 5.531 -26.963 -2.441 1.00 78.75 170 GLN A CA 1
ATOM 1377 C C . GLN A 1 170 ? 6.907 -26.984 -1.769 1.00 78.75 170 GLN A C 1
ATOM 1379 O O . GLN A 1 170 ? 7.946 -27.115 -2.419 1.00 78.75 170 GLN A O 1
ATOM 1384 N N . LEU A 1 171 ? 6.929 -26.852 -0.442 1.00 72.12 171 LEU A N 1
ATOM 1385 C CA . LEU A 1 171 ? 8.171 -26.922 0.323 1.00 72.12 171 LEU A CA 1
ATOM 1386 C C . LEU A 1 171 ? 8.549 -28.375 0.609 1.00 72.12 171 LEU A C 1
ATOM 1388 O O . LEU A 1 171 ? 7.689 -29.221 0.841 1.00 72.12 171 LEU A O 1
ATOM 1392 N N . HIS A 1 172 ? 9.850 -28.665 0.649 1.00 66.75 172 HIS A N 1
ATOM 1393 C CA . HIS A 1 172 ? 10.332 -30.007 0.975 1.00 66.75 172 HIS A CA 1
ATOM 1394 C C . HIS A 1 172 ? 9.780 -30.498 2.317 1.00 66.75 172 HIS A C 1
ATOM 1396 O O . HIS A 1 172 ? 9.950 -29.837 3.347 1.00 66.75 172 HIS A O 1
ATOM 1402 N N . GLY A 1 173 ? 9.152 -31.673 2.305 1.00 67.69 173 GLY A N 1
ATOM 1403 C CA . GLY A 1 173 ? 8.528 -32.272 3.486 1.00 67.69 173 GLY A CA 1
ATOM 1404 C C . GLY A 1 173 ? 7.112 -31.772 3.795 1.00 67.69 173 GLY A C 1
ATOM 1405 O O . GLY A 1 173 ? 6.470 -32.337 4.683 1.00 67.69 173 GLY A O 1
ATOM 1406 N N . GLU A 1 174 ? 6.592 -30.779 3.068 1.00 73.75 174 GLU A N 1
ATOM 1407 C CA . GLU A 1 174 ? 5.177 -30.402 3.125 1.00 73.75 174 GLU A CA 1
ATOM 1408 C C . GLU A 1 174 ? 4.359 -31.263 2.153 1.00 73.75 174 GLU A C 1
ATOM 1410 O O . GLU A 1 174 ? 4.724 -31.481 0.995 1.00 73.75 174 GLU A O 1
ATOM 1415 N N . LYS A 1 175 ? 3.238 -31.797 2.650 1.00 73.38 175 LYS A N 1
ATOM 1416 C CA . LYS A 1 175 ? 2.338 -32.651 1.858 1.00 73.38 175 LYS A CA 1
ATOM 1417 C C . LYS A 1 175 ? 1.462 -31.859 0.896 1.00 73.38 175 LYS A C 1
ATOM 1419 O O . LYS A 1 175 ? 0.977 -32.428 -0.074 1.00 73.38 175 LYS A O 1
ATOM 1424 N N . GLU A 1 176 ? 1.233 -30.591 1.206 1.00 80.25 176 GLU A N 1
ATOM 1425 C CA . GLU A 1 176 ? 0.313 -29.727 0.485 1.00 80.25 176 GLU A CA 1
ATOM 1426 C C . GLU A 1 176 ? 1.068 -28.552 -0.113 1.00 80.25 176 GLU A C 1
ATOM 1428 O O . GLU A 1 176 ? 2.055 -28.061 0.434 1.00 80.25 176 GLU A O 1
ATOM 1433 N N . GLU A 1 177 ? 0.583 -28.116 -1.261 1.00 84.12 177 GLU A N 1
ATOM 1434 C CA . GLU A 1 177 ? 1.107 -26.966 -1.963 1.00 84.12 177 GLU A CA 1
ATOM 1435 C C . GLU A 1 177 ? 0.502 -25.679 -1.404 1.00 84.12 177 GLU A C 1
ATOM 1437 O O . GLU A 1 177 ? -0.709 -25.576 -1.201 1.00 84.12 177 GLU A O 1
ATOM 1442 N N . THR A 1 178 ? 1.338 -24.667 -1.181 1.00 85.38 178 THR A N 1
ATOM 1443 C CA . THR A 1 178 ? 0.857 -23.340 -0.804 1.00 85.38 178 THR A CA 1
ATOM 1444 C C . THR A 1 178 ? 0.605 -22.501 -2.052 1.00 85.38 178 THR A C 1
ATOM 1446 O O . THR A 1 178 ? 1.502 -22.278 -2.867 1.00 85.38 178 THR A O 1
ATOM 1449 N N . LYS A 1 179 ? -0.618 -21.979 -2.168 1.00 87.31 179 LYS A N 1
ATOM 1450 C CA . LYS A 1 179 ? -1.029 -21.063 -3.232 1.00 87.31 179 LYS A CA 1
ATOM 1451 C C . LYS A 1 179 ? -0.700 -19.615 -2.861 1.00 87.31 179 LYS A C 1
ATOM 1453 O O . LYS A 1 179 ? -1.060 -19.140 -1.785 1.00 87.31 179 LYS A O 1
ATOM 1458 N N . TYR A 1 180 ? -0.073 -18.897 -3.782 1.00 88.31 180 TYR A N 1
ATOM 1459 C CA . TYR A 1 180 ? 0.196 -17.465 -3.697 1.00 88.31 180 TYR A CA 1
ATOM 1460 C C . TYR A 1 180 ? -0.428 -16.740 -4.888 1.00 88.31 180 TYR A C 1
ATOM 1462 O O . TYR A 1 180 ? -0.302 -17.190 -6.029 1.00 88.31 180 TYR A O 1
ATOM 1470 N N . ASN A 1 181 ? -1.064 -15.598 -4.634 1.00 87.00 181 ASN A N 1
ATOM 1471 C CA . ASN A 1 181 ? -1.383 -14.625 -5.669 1.00 87.00 181 ASN A CA 1
ATOM 1472 C C . ASN A 1 181 ? -0.215 -13.643 -5.789 1.00 87.00 181 ASN A C 1
ATOM 1474 O O . ASN A 1 181 ? 0.167 -12.992 -4.821 1.00 87.00 181 ASN A O 1
ATOM 1478 N N . VAL A 1 182 ? 0.376 -13.568 -6.973 1.00 85.69 182 VAL A N 1
ATOM 1479 C CA . VAL A 1 182 ? 1.513 -12.710 -7.281 1.00 85.69 182 VAL A CA 1
ATOM 1480 C C . VAL A 1 182 ? 1.016 -11.557 -8.127 1.00 85.69 182 VAL A C 1
ATOM 1482 O O . VAL A 1 182 ? 0.615 -11.743 -9.279 1.00 85.69 182 VAL A O 1
ATOM 1485 N N . LYS A 1 183 ? 1.076 -10.357 -7.557 1.00 82.38 183 LYS A N 1
ATOM 1486 C CA . LYS A 1 183 ? 0.772 -9.121 -8.272 1.00 82.38 183 LYS A CA 1
ATOM 1487 C C . LYS A 1 183 ? 2.041 -8.329 -8.540 1.00 82.38 183 LYS A C 1
ATOM 1489 O O . LYS A 1 183 ? 3.005 -8.374 -7.770 1.00 82.38 183 LYS A O 1
ATOM 1494 N N . CYS A 1 184 ? 2.032 -7.593 -9.646 1.00 76.31 184 CYS A N 1
ATOM 1495 C CA . CYS A 1 184 ? 3.008 -6.535 -9.846 1.00 76.31 184 CYS A CA 1
ATOM 1496 C C . CYS A 1 184 ? 2.759 -5.462 -8.788 1.00 76.31 184 CYS A C 1
ATOM 1498 O O . CYS A 1 184 ? 1.615 -5.073 -8.562 1.00 76.31 184 CYS A O 1
ATOM 1500 N N . HIS A 1 185 ? 3.823 -5.007 -8.138 1.00 71.94 185 HIS A N 1
ATOM 1501 C CA . HIS A 1 185 ? 3.754 -3.854 -7.254 1.00 71.94 185 HIS A CA 1
ATOM 1502 C C . HIS A 1 185 ? 3.426 -2.628 -8.106 1.00 71.94 185 HIS A C 1
ATOM 1504 O O . HIS A 1 185 ? 4.237 -2.237 -8.952 1.00 71.94 185 HIS A O 1
ATOM 1510 N N . HIS A 1 186 ? 2.211 -2.095 -7.966 1.00 55.81 186 HIS A N 1
ATOM 1511 C CA . HIS A 1 186 ? 1.760 -0.983 -8.789 1.00 55.81 186 HIS A CA 1
ATOM 1512 C C . HIS A 1 186 ? 2.384 0.327 -8.306 1.00 55.81 186 HIS A C 1
ATOM 1514 O O . HIS A 1 186 ? 2.603 0.585 -7.126 1.00 55.81 186 HIS A O 1
ATOM 1520 N N . PHE A 1 187 ? 2.706 1.160 -9.283 1.00 55.06 187 PHE A N 1
ATOM 1521 C CA . PHE A 1 187 ? 3.210 2.508 -9.102 1.00 55.06 187 PHE A CA 1
ATOM 1522 C C . PHE A 1 187 ? 2.121 3.413 -8.517 1.00 55.06 187 PHE A C 1
ATOM 1524 O O . PHE A 1 187 ? 0.957 3.267 -8.882 1.00 55.06 187 PHE A O 1
ATOM 1531 N N . GLY A 1 188 ? 2.498 4.335 -7.627 1.00 42.16 188 GLY A N 1
ATOM 1532 C CA . GLY A 1 188 ? 1.573 5.206 -6.899 1.00 42.16 188 GLY A CA 1
ATOM 1533 C C . GLY A 1 188 ? 0.587 6.019 -7.758 1.00 42.16 188 GLY A C 1
ATOM 1534 O O . GLY A 1 188 ? 0.633 6.066 -8.991 1.00 42.16 188 GLY A O 1
ATOM 1535 N N . SER A 1 189 ? -0.334 6.694 -7.065 1.00 35.75 189 SER A N 1
ATOM 1536 C CA . SER A 1 189 ? -1.434 7.469 -7.654 1.00 35.75 189 SER A CA 1
ATOM 1537 C C . SER A 1 189 ? -0.930 8.641 -8.508 1.00 35.75 189 SER A C 1
ATOM 1539 O O . SER A 1 189 ? -0.723 9.753 -8.027 1.00 35.75 189 SER A O 1
ATOM 1541 N N . SER A 1 190 ? -0.719 8.417 -9.807 1.00 38.59 190 SER A N 1
ATOM 1542 C CA . SER A 1 190 ? -0.754 9.505 -10.784 1.00 38.59 190 SER A CA 1
ATOM 1543 C C . SER A 1 190 ? -1.242 9.013 -12.143 1.00 38.59 190 SER A C 1
ATOM 1545 O O . SER A 1 190 ? -0.846 7.960 -12.641 1.00 38.59 190 SER A O 1
ATOM 1547 N N . SER A 1 191 ? -2.098 9.823 -12.756 1.00 32.66 191 SER A N 1
ATOM 1548 C CA . SER A 1 191 ? -2.844 9.599 -14.000 1.00 32.66 191 SER A CA 1
ATOM 1549 C C . SER A 1 191 ? -1.995 9.440 -15.274 1.00 32.66 191 SER A C 1
ATOM 1551 O O . SER A 1 191 ? -2.542 9.367 -16.371 1.00 32.66 191 SER A O 1
ATOM 1553 N N . ASN A 1 192 ? -0.665 9.354 -15.161 1.00 35.84 192 ASN A N 1
ATOM 1554 C CA . ASN A 1 192 ? 0.260 9.263 -16.289 1.00 35.84 192 ASN A CA 1
ATOM 1555 C C . ASN A 1 192 ? 1.081 7.964 -16.249 1.00 35.84 192 ASN A C 1
ATOM 1557 O O . ASN A 1 192 ? 2.265 7.957 -15.912 1.00 35.84 192 ASN A O 1
ATOM 1561 N N . SER A 1 193 ? 0.471 6.873 -16.715 1.00 39.66 193 SER A N 1
ATOM 1562 C CA . SER A 1 193 ? 1.074 5.538 -16.905 1.00 39.66 193 SER A CA 1
ATOM 1563 C C . SER A 1 193 ? 2.281 5.487 -17.870 1.00 39.66 193 SER A C 1
ATOM 1565 O O . SER A 1 193 ? 2.885 4.432 -18.076 1.00 39.66 193 SER A O 1
ATOM 1567 N N . ALA A 1 194 ? 2.659 6.617 -18.478 1.00 36.28 194 ALA A N 1
ATOM 1568 C CA . ALA A 1 194 ? 3.793 6.742 -19.396 1.00 36.28 194 ALA A CA 1
ATOM 1569 C C . ALA A 1 194 ? 5.146 6.988 -18.697 1.00 36.28 194 ALA A C 1
ATOM 1571 O O . ALA A 1 194 ? 6.198 6.766 -19.303 1.00 36.28 194 ALA A O 1
ATOM 1572 N N . LYS A 1 195 ? 5.145 7.435 -17.435 1.00 42.19 195 LYS A N 1
ATOM 1573 C CA . LYS A 1 195 ? 6.358 7.628 -16.630 1.00 42.19 195 LYS A CA 1
ATOM 1574 C C . LYS A 1 195 ? 6.410 6.501 -15.604 1.00 42.19 195 LYS A C 1
ATOM 1576 O O . LYS A 1 195 ? 5.704 6.576 -14.609 1.00 42.19 195 LYS A O 1
ATOM 1581 N N . GLY A 1 196 ? 7.191 5.449 -15.867 1.00 47.56 196 GLY A N 1
ATOM 1582 C CA . GLY A 1 196 ? 7.430 4.379 -14.891 1.00 47.56 196 GLY A CA 1
ATOM 1583 C C . GLY A 1 196 ? 7.801 4.993 -13.545 1.00 47.56 196 GLY A C 1
ATOM 1584 O O . GLY A 1 196 ? 8.817 5.688 -13.464 1.00 47.56 196 GLY A O 1
ATOM 1585 N N . GLN A 1 197 ? 6.931 4.853 -12.545 1.00 53.03 197 GLN A N 1
ATOM 1586 C CA . GLN A 1 197 ? 7.143 5.519 -11.264 1.00 53.03 197 GLN A CA 1
ATOM 1587 C C . GLN A 1 197 ? 8.008 4.643 -10.356 1.00 53.03 197 GLN A C 1
ATOM 1589 O O . GLN A 1 197 ? 8.499 3.587 -10.748 1.00 53.03 197 GLN A O 1
ATOM 1594 N N . SER A 1 198 ? 8.247 5.112 -9.140 1.00 58.22 198 SER A N 1
ATOM 1595 C CA . SER A 1 198 ? 9.019 4.364 -8.156 1.00 58.22 198 SER A CA 1
ATOM 1596 C C . SER A 1 198 ? 8.108 3.428 -7.355 1.00 58.22 198 SER A C 1
ATOM 1598 O O . SER A 1 198 ? 6.964 3.799 -7.093 1.00 58.22 198 SER A O 1
ATOM 1600 N N . PRO A 1 199 ? 8.581 2.235 -6.959 1.00 67.00 199 PRO A N 1
ATOM 1601 C CA . PRO A 1 199 ? 7.872 1.371 -6.021 1.00 67.00 199 PRO A CA 1
ATOM 1602 C C . PRO A 1 199 ? 7.525 2.094 -4.715 1.00 67.00 199 PRO A C 1
ATOM 1604 O O . PRO A 1 199 ? 8.414 2.628 -4.053 1.00 67.00 199 PRO A O 1
ATOM 1607 N N . ASP A 1 200 ? 6.246 2.082 -4.337 1.00 75.94 200 ASP A N 1
ATOM 1608 C CA . ASP A 1 200 ? 5.779 2.633 -3.064 1.00 75.94 200 ASP A CA 1
ATOM 1609 C C . ASP A 1 200 ? 6.039 1.686 -1.875 1.00 75.94 200 ASP A C 1
ATOM 1611 O O . ASP A 1 200 ? 5.359 0.675 -1.694 1.00 75.94 200 ASP A O 1
ATOM 1615 N N . ILE A 1 201 ? 7.016 2.022 -1.030 1.00 84.56 201 ILE A N 1
ATOM 1616 C CA . ILE A 1 201 ? 7.331 1.253 0.184 1.00 84.56 201 ILE A CA 1
ATOM 1617 C C . ILE A 1 201 ? 6.200 1.314 1.234 1.00 84.56 201 ILE A C 1
ATOM 1619 O O . ILE A 1 201 ? 6.139 0.452 2.115 1.00 84.56 201 ILE A O 1
ATOM 1623 N N . LYS A 1 202 ? 5.272 2.282 1.142 1.00 88.12 202 LYS A N 1
ATOM 1624 C CA . LYS A 1 202 ? 4.103 2.366 2.034 1.00 88.12 202 LYS A CA 1
ATOM 1625 C C . LYS A 1 202 ? 3.205 1.139 1.887 1.00 88.12 202 LYS A C 1
ATOM 1627 O O . LYS A 1 202 ? 2.684 0.649 2.885 1.00 88.12 202 LYS A O 1
ATOM 1632 N N . GLU A 1 203 ? 3.081 0.586 0.680 1.00 89.06 203 GLU A N 1
ATOM 1633 C CA . GLU A 1 203 ? 2.302 -0.638 0.450 1.00 89.06 203 GLU A CA 1
ATOM 1634 C C . GLU A 1 203 ? 2.907 -1.837 1.187 1.00 89.06 203 GLU A C 1
ATOM 1636 O O . GLU A 1 203 ? 2.186 -2.626 1.791 1.00 89.06 203 GLU A O 1
ATOM 1641 N N . PHE A 1 204 ? 4.241 -1.948 1.198 1.00 90.75 204 PHE A N 1
ATOM 1642 C CA . PHE A 1 204 ? 4.949 -3.038 1.875 1.00 90.75 204 PHE A CA 1
ATOM 1643 C C . PHE A 1 204 ? 4.719 -2.966 3.379 1.00 90.75 204 PHE A C 1
ATOM 1645 O O . PHE A 1 204 ? 4.413 -3.970 4.023 1.00 90.75 204 PHE A O 1
ATOM 1652 N N . PHE A 1 205 ? 4.823 -1.754 3.924 1.00 93.69 205 PHE A N 1
ATOM 1653 C CA . PHE A 1 205 ? 4.490 -1.485 5.312 1.00 93.69 205 PHE A CA 1
ATOM 1654 C C . PHE A 1 205 ? 3.038 -1.867 5.630 1.00 93.69 205 PHE A C 1
ATOM 1656 O O . PHE A 1 205 ? 2.807 -2.575 6.608 1.00 93.69 205 PHE A O 1
ATOM 1663 N N . CYS A 1 206 ? 2.074 -1.462 4.797 1.00 94.44 206 CYS A N 1
ATOM 1664 C CA . CYS A 1 206 ? 0.658 -1.763 5.012 1.00 94.44 206 CYS A CA 1
ATOM 1665 C C . CYS A 1 206 ? 0.381 -3.265 4.965 1.00 94.44 206 CYS A C 1
ATOM 1667 O O . CYS A 1 206 ? -0.234 -3.783 5.891 1.00 94.44 206 CYS A O 1
ATOM 1669 N N . TYR A 1 207 ? 0.897 -3.986 3.964 1.00 94.69 207 TYR A N 1
ATOM 1670 C CA . TYR A 1 207 ? 0.769 -5.444 3.912 1.00 94.69 207 TYR A CA 1
ATOM 1671 C C . TYR A 1 207 ? 1.319 -6.090 5.177 1.00 94.69 207 TYR A C 1
ATOM 1673 O O . TYR A 1 207 ? 0.675 -6.966 5.756 1.00 94.69 207 TYR A O 1
ATOM 1681 N N . LYS A 1 208 ? 2.486 -5.627 5.641 1.00 95.88 208 LYS A N 1
ATOM 1682 C CA . LYS A 1 208 ? 3.108 -6.210 6.824 1.00 95.88 208 LYS A CA 1
ATOM 1683 C C . LYS A 1 208 ? 2.344 -5.906 8.107 1.00 95.88 208 LYS A C 1
ATOM 1685 O O . LYS A 1 208 ? 2.226 -6.772 8.970 1.00 95.88 208 LYS A O 1
ATOM 1690 N N . LEU A 1 209 ? 1.808 -4.697 8.229 1.00 97.00 209 LEU A N 1
ATOM 1691 C CA . LEU A 1 209 ? 0.978 -4.299 9.358 1.00 97.00 209 LEU A CA 1
ATOM 1692 C C . LEU A 1 209 ? -0.342 -5.077 9.386 1.00 97.00 209 LEU A C 1
ATOM 1694 O O . LEU A 1 209 ? -0.692 -5.618 10.432 1.00 97.00 209 LEU A O 1
ATOM 1698 N N . LEU A 1 210 ? -1.031 -5.179 8.245 1.00 96.00 210 LEU A N 1
ATOM 1699 C CA . LEU A 1 210 ? -2.286 -5.922 8.107 1.00 96.00 210 LEU A CA 1
ATOM 1700 C C . LEU A 1 210 ? -2.098 -7.412 8.433 1.00 96.00 210 LEU A C 1
ATOM 1702 O O . LEU A 1 210 ? -2.927 -7.989 9.137 1.00 96.00 210 LEU A O 1
ATOM 1706 N N . GLU A 1 211 ? -0.992 -8.025 7.997 1.00 95.12 211 GLU A N 1
ATOM 1707 C CA . GLU A 1 211 ? -0.608 -9.389 8.394 1.00 95.12 211 GLU A CA 1
ATOM 1708 C C . GLU A 1 211 ? -0.459 -9.507 9.923 1.00 95.12 211 GLU A C 1
ATOM 1710 O O . GLU A 1 211 ? -1.010 -10.420 10.535 1.00 95.12 211 GLU A O 1
ATOM 1715 N N . LEU A 1 212 ? 0.248 -8.568 10.564 1.00 96.38 212 LEU A N 1
ATOM 1716 C CA . LEU A 1 212 ? 0.526 -8.599 12.007 1.00 96.38 212 LEU A CA 1
ATOM 1717 C C . LEU A 1 212 ? -0.713 -8.428 12.896 1.00 96.38 212 LEU A C 1
ATOM 1719 O O . LEU A 1 212 ? -0.683 -8.864 14.053 1.00 96.38 212 LEU A O 1
ATOM 1723 N N . ILE A 1 213 ? -1.769 -7.795 12.381 1.00 95.62 213 ILE A N 1
ATOM 1724 C CA . ILE A 1 213 ? -3.062 -7.641 13.067 1.00 95.62 213 ILE A CA 1
ATOM 1725 C C . ILE A 1 213 ? -4.094 -8.696 12.636 1.00 95.62 213 ILE A C 1
ATOM 1727 O O . ILE A 1 213 ? -5.229 -8.653 13.100 1.00 95.62 213 ILE A O 1
ATOM 1731 N N . ASN A 1 214 ? -3.699 -9.661 11.797 1.00 93.38 214 ASN A N 1
ATOM 1732 C CA . ASN A 1 214 ? -4.545 -10.724 11.240 1.00 93.38 214 ASN A CA 1
ATOM 1733 C C . ASN A 1 214 ? -5.714 -10.232 10.365 1.00 93.38 214 ASN A C 1
ATOM 1735 O O . ASN A 1 214 ? -6.737 -10.905 10.271 1.00 93.38 214 ASN A O 1
ATOM 1739 N N . VAL A 1 215 ? -5.562 -9.085 9.699 1.00 94.25 215 VAL A N 1
ATOM 1740 C CA . VAL A 1 215 ? -6.551 -8.543 8.743 1.00 94.25 215 VAL A CA 1
ATOM 1741 C C . VAL A 1 215 ? -6.064 -8.660 7.293 1.00 94.25 215 VAL A C 1
ATOM 1743 O O . VAL A 1 215 ? -6.858 -8.638 6.361 1.00 94.25 215 VAL A O 1
ATOM 1746 N N . GLY A 1 216 ? -4.762 -8.839 7.077 1.00 93.62 216 GLY A N 1
ATOM 1747 C CA . GLY A 1 216 ? -4.163 -9.033 5.757 1.00 93.62 216 GLY A CA 1
ATOM 1748 C C . GLY A 1 216 ? -3.646 -10.454 5.534 1.00 93.62 216 GLY A C 1
ATOM 1749 O O . GLY A 1 216 ? -3.397 -11.187 6.495 1.00 93.62 216 GLY A O 1
ATOM 1750 N N . PRO A 1 217 ? -3.441 -10.856 4.270 1.00 92.12 217 PRO A N 1
ATOM 1751 C CA . PRO A 1 217 ? -2.773 -12.109 3.953 1.00 92.12 217 PRO A CA 1
ATOM 1752 C C . PRO A 1 217 ? -1.292 -12.057 4.347 1.00 92.12 217 PRO A C 1
ATOM 1754 O O . PRO A 1 217 ? -0.677 -10.992 4.400 1.00 92.12 217 PRO A O 1
ATOM 1757 N N . HIS A 1 218 ? -0.679 -13.228 4.530 1.00 91.94 218 HIS A N 1
ATOM 1758 C CA . HIS A 1 218 ? 0.777 -13.313 4.633 1.00 91.94 218 HIS A CA 1
ATOM 1759 C C . HIS A 1 218 ? 1.409 -12.876 3.307 1.00 91.94 218 HIS A C 1
ATOM 1761 O O . HIS A 1 218 ? 1.150 -13.494 2.272 1.00 91.94 218 HIS A O 1
ATOM 1767 N N . ALA A 1 219 ? 2.224 -11.823 3.336 1.00 91.88 219 ALA A N 1
ATOM 1768 C CA . ALA A 1 219 ? 2.821 -11.237 2.143 1.00 91.88 219 ALA A CA 1
ATOM 1769 C C . ALA A 1 219 ? 4.329 -11.499 2.082 1.00 91.88 219 ALA A C 1
ATOM 1771 O O . ALA A 1 219 ? 5.053 -11.355 3.069 1.00 91.88 219 ALA A O 1
ATOM 1772 N N . GLN A 1 220 ? 4.814 -11.841 0.891 1.00 90.75 220 GLN A N 1
ATOM 1773 C CA . GLN A 1 220 ? 6.233 -11.888 0.574 1.00 90.75 220 GLN A CA 1
ATOM 1774 C C . GLN A 1 220 ? 6.579 -10.860 -0.497 1.00 90.75 220 GLN A C 1
ATOM 1776 O O . GLN A 1 220 ? 5.888 -10.728 -1.509 1.00 90.75 220 GLN A O 1
ATOM 1781 N N . PHE A 1 221 ? 7.695 -10.167 -0.289 1.00 90.00 221 PHE A N 1
ATOM 1782 C CA . PHE A 1 221 ? 8.163 -9.116 -1.181 1.00 90.00 221 PHE A CA 1
ATOM 1783 C C . PHE A 1 221 ? 9.264 -9.646 -2.102 1.00 90.00 221 PHE A C 1
ATOM 1785 O O . PHE A 1 221 ? 10.396 -9.910 -1.684 1.00 90.00 221 PHE A O 1
ATOM 1792 N N . ILE A 1 222 ? 8.933 -9.794 -3.381 1.00 85.94 222 ILE A N 1
ATOM 1793 C CA . ILE A 1 222 ? 9.848 -10.277 -4.413 1.00 85.94 222 ILE A CA 1
ATOM 1794 C C . ILE A 1 222 ? 10.582 -9.066 -4.986 1.00 85.94 222 ILE A C 1
ATOM 1796 O O . ILE A 1 222 ? 10.101 -8.367 -5.882 1.00 85.94 222 ILE A O 1
ATOM 1800 N N . LEU A 1 223 ? 11.766 -8.811 -4.433 1.00 79.00 223 LEU A N 1
ATOM 1801 C CA . LEU A 1 223 ? 12.641 -7.729 -4.870 1.00 79.00 223 LEU A CA 1
ATOM 1802 C C . LEU A 1 223 ? 13.529 -8.151 -6.048 1.00 79.00 223 LEU A C 1
ATOM 1804 O O . LEU A 1 223 ? 14.057 -9.270 -6.049 1.00 79.00 223 LEU A O 1
ATOM 1808 N N . PRO A 1 224 ? 13.799 -7.243 -7.000 1.00 69.94 224 PRO A N 1
ATOM 1809 C CA . PRO A 1 224 ? 14.670 -7.525 -8.127 1.00 69.94 224 PRO A CA 1
ATOM 1810 C C . PRO A 1 224 ? 16.082 -7.956 -7.698 1.00 69.94 224 PRO A C 1
ATOM 1812 O O . PRO A 1 224 ? 16.666 -7.501 -6.706 1.00 69.94 224 PRO A O 1
ATOM 1815 N N . ASN A 1 225 ? 16.658 -8.871 -8.477 1.00 61.84 225 ASN A N 1
ATOM 1816 C CA . ASN A 1 225 ? 18.016 -9.367 -8.278 1.00 61.84 225 ASN A CA 1
ATOM 1817 C C . ASN A 1 225 ? 18.988 -8.647 -9.231 1.00 61.84 225 ASN A C 1
ATOM 1819 O O . ASN A 1 225 ? 18.673 -8.397 -10.393 1.00 61.84 225 ASN A O 1
ATOM 1823 N N . LYS A 1 226 ? 20.207 -8.356 -8.754 1.00 50.53 226 LYS A N 1
ATOM 1824 C CA . LYS A 1 226 ? 21.294 -7.757 -9.549 1.00 50.53 226 LYS A CA 1
ATOM 1825 C C . LYS A 1 226 ? 21.634 -8.574 -10.806 1.00 50.53 226 LYS A C 1
ATOM 1827 O O . LYS A 1 226 ? 22.088 -7.987 -11.783 1.00 50.53 226 LYS A O 1
ATOM 1832 N N . LEU A 1 227 ? 21.416 -9.893 -10.780 1.00 39.38 227 LEU A N 1
ATOM 1833 C CA . LEU A 1 227 ? 21.823 -10.819 -11.845 1.00 39.38 227 LEU A CA 1
ATOM 1834 C C . LEU A 1 227 ? 20.990 -10.716 -13.127 1.00 39.38 227 LEU A C 1
ATOM 1836 O O . LEU A 1 227 ? 21.532 -10.896 -14.210 1.00 39.38 227 LEU A O 1
ATOM 1840 N N . THR A 1 228 ? 19.701 -10.386 -13.044 1.00 43.12 228 THR A N 1
ATOM 1841 C CA . THR A 1 228 ? 18.835 -10.358 -14.239 1.00 43.12 228 THR A CA 1
ATOM 1842 C C . THR A 1 228 ? 18.921 -9.037 -15.000 1.00 43.12 228 THR A C 1
ATOM 1844 O O . THR A 1 228 ? 18.297 -8.879 -16.046 1.00 43.12 228 THR A O 1
ATOM 1847 N N . GLY A 1 229 ? 19.659 -8.051 -14.474 1.00 43.19 229 GLY A N 1
ATOM 1848 C CA . GLY A 1 229 ? 19.671 -6.695 -15.013 1.00 43.19 229 GLY A CA 1
ATOM 1849 C C . GLY A 1 229 ? 18.317 -5.986 -14.903 1.00 43.19 229 GLY A C 1
ATOM 1850 O O . GLY A 1 229 ? 18.204 -4.875 -15.395 1.00 43.19 229 GLY A O 1
ATOM 1851 N N . ARG A 1 230 ? 17.304 -6.581 -14.255 1.00 51.12 230 ARG A N 1
ATOM 1852 C CA . ARG A 1 230 ? 15.941 -6.049 -14.105 1.00 51.12 230 ARG A CA 1
ATOM 1853 C C . ARG A 1 230 ? 15.827 -5.325 -12.769 1.00 51.12 230 ARG A C 1
ATOM 1855 O O . ARG A 1 230 ? 15.365 -5.901 -11.802 1.00 51.12 230 ARG A O 1
ATOM 1862 N N . ARG A 1 231 ? 16.306 -4.084 -12.676 1.00 51.44 231 ARG A N 1
ATOM 1863 C CA . ARG A 1 231 ? 16.363 -3.343 -11.402 1.00 51.44 231 ARG A CA 1
ATOM 1864 C C . ARG A 1 231 ? 15.033 -2.816 -10.842 1.00 51.44 231 ARG A C 1
ATOM 1866 O O . ARG A 1 231 ? 15.094 -2.280 -9.748 1.00 51.44 231 ARG A O 1
ATOM 1873 N N . THR A 1 232 ? 13.877 -2.904 -11.512 1.00 54.25 232 THR A N 1
ATOM 1874 C CA . THR A 1 232 ? 12.686 -2.168 -11.011 1.00 54.25 232 THR A CA 1
ATOM 1875 C C . THR A 1 232 ? 11.389 -2.946 -10.865 1.00 54.25 232 THR A C 1
ATOM 1877 O O . THR A 1 232 ? 10.563 -2.498 -10.080 1.00 54.25 232 THR A O 1
ATOM 1880 N N . SER A 1 233 ? 11.183 -4.076 -11.547 1.00 67.50 233 SER A N 1
ATOM 1881 C CA . SER A 1 233 ? 9.940 -4.832 -11.351 1.00 67.50 233 SER A CA 1
ATOM 1882 C C . SER A 1 233 ? 9.977 -5.518 -9.986 1.00 67.50 233 SER A C 1
ATOM 1884 O O . SER A 1 233 ? 10.847 -6.355 -9.724 1.00 67.50 233 SER A O 1
ATOM 1886 N N . MET A 1 234 ? 9.055 -5.116 -9.119 1.00 77.38 234 MET A N 1
ATOM 1887 C CA . MET A 1 234 ? 8.826 -5.680 -7.794 1.00 77.38 234 MET A CA 1
ATOM 1888 C C . MET A 1 234 ? 7.481 -6.389 -7.806 1.00 77.38 234 MET A C 1
ATOM 1890 O O . MET A 1 234 ? 6.541 -5.932 -8.456 1.00 77.38 234 MET A O 1
ATOM 1894 N N . TYR A 1 235 ? 7.393 -7.504 -7.092 1.00 82.81 235 TYR A N 1
ATOM 1895 C CA . TYR A 1 235 ? 6.148 -8.254 -6.982 1.00 82.81 235 TYR A CA 1
ATOM 1896 C C . TYR A 1 235 ? 5.812 -8.492 -5.519 1.00 82.81 235 TYR A C 1
ATOM 1898 O O . TYR A 1 235 ? 6.705 -8.629 -4.678 1.00 82.81 235 TYR A O 1
ATOM 1906 N N . ILE A 1 236 ? 4.520 -8.561 -5.232 1.00 88.62 236 ILE A N 1
ATOM 1907 C CA . ILE A 1 236 ? 4.000 -8.946 -3.925 1.00 88.62 236 ILE A CA 1
ATOM 1908 C C . ILE A 1 236 ? 3.315 -10.292 -4.114 1.00 88.62 236 ILE A C 1
ATOM 1910 O O . ILE A 1 236 ? 2.401 -10.416 -4.929 1.00 88.62 236 ILE A O 1
ATOM 1914 N N . ALA A 1 237 ? 3.789 -11.300 -3.390 1.00 90.12 237 ALA A N 1
ATOM 1915 C CA . ALA A 1 237 ? 3.175 -12.616 -3.338 1.00 90.12 237 ALA A CA 1
ATOM 1916 C C . ALA A 1 237 ? 2.379 -12.733 -2.037 1.00 90.12 237 ALA A C 1
ATOM 1918 O O . ALA A 1 237 ? 2.963 -12.864 -0.961 1.00 90.12 237 ALA A O 1
ATOM 1919 N N . THR A 1 238 ? 1.054 -12.680 -2.122 1.00 90.62 238 THR A N 1
ATOM 1920 C CA . THR A 1 238 ? 0.164 -12.876 -0.976 1.00 90.62 238 THR A CA 1
ATOM 1921 C C . THR A 1 238 ? -0.274 -14.331 -0.912 1.00 90.62 238 THR A C 1
ATOM 1923 O O . THR A 1 238 ? -0.730 -14.907 -1.901 1.00 90.62 238 THR A O 1
ATOM 1926 N N . LYS A 1 239 ? -0.105 -14.965 0.249 1.00 89.12 239 LYS A N 1
ATOM 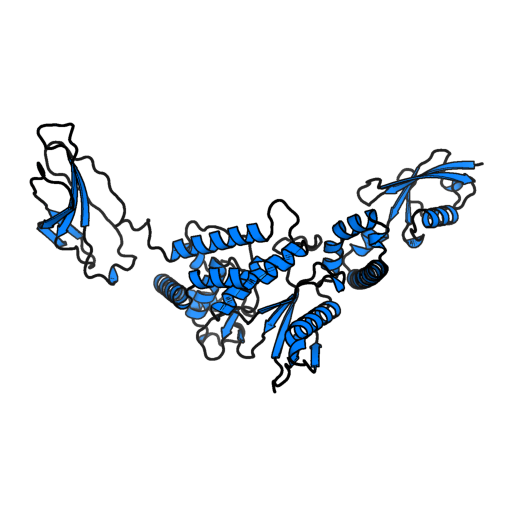1927 C CA . LYS A 1 239 ? -0.582 -16.327 0.477 1.00 89.12 239 LYS A CA 1
ATOM 1928 C C . LYS A 1 239 ? -2.102 -16.319 0.382 1.00 89.12 239 LYS A C 1
ATOM 1930 O O . LYS A 1 239 ? -2.774 -15.650 1.166 1.00 89.12 239 LYS A O 1
ATOM 1935 N N . TRP A 1 240 ? -2.630 -17.071 -0.573 1.00 77.88 240 TRP A N 1
ATOM 1936 C CA . TRP A 1 240 ? -4.060 -17.186 -0.783 1.00 77.88 240 TRP A CA 1
ATOM 1937 C C . TRP A 1 240 ? -4.563 -18.405 -0.026 1.00 77.88 240 TRP A C 1
ATOM 1939 O O . TRP A 1 240 ? -4.299 -19.547 -0.399 1.00 77.88 240 TRP A O 1
ATOM 1949 N N . CYS A 1 241 ? -5.253 -18.140 1.077 1.00 69.19 241 CYS A N 1
ATOM 1950 C CA . CYS A 1 241 ? -5.976 -19.150 1.828 1.00 69.19 241 CYS A CA 1
ATOM 1951 C C . CYS A 1 241 ? -7.431 -19.142 1.346 1.00 69.19 241 CYS A C 1
ATOM 1953 O O . CYS A 1 241 ? -8.024 -18.067 1.257 1.00 69.19 241 CYS A O 1
ATOM 1955 N N . ASP A 1 242 ? -8.046 -20.313 1.153 1.00 72.25 242 ASP A N 1
ATOM 1956 C CA . ASP A 1 242 ? -9.479 -20.464 0.809 1.00 72.25 242 ASP A CA 1
ATOM 1957 C C . ASP A 1 242 ? -10.438 -20.005 1.938 1.00 72.25 242 ASP A C 1
ATOM 1959 O O . ASP A 1 242 ? -11.632 -20.307 1.955 1.00 72.25 242 ASP A O 1
ATOM 1963 N N . ASN A 1 243 ? -9.895 -19.271 2.909 1.00 84.94 243 ASN A N 1
ATOM 1964 C CA . ASN A 1 243 ? -10.586 -18.696 4.044 1.00 84.94 243 ASN A CA 1
ATOM 1965 C C . ASN A 1 243 ? -10.970 -17.233 3.801 1.00 84.94 243 ASN A C 1
ATOM 1967 O O . ASN A 1 243 ? -11.617 -16.661 4.661 1.00 84.94 243 ASN A O 1
ATOM 1971 N N . PHE A 1 244 ? -10.572 -16.590 2.703 1.00 90.38 244 PHE A N 1
ATOM 1972 C CA . PHE A 1 244 ? -11.087 -15.255 2.388 1.00 90.38 244 PHE A CA 1
ATOM 1973 C C . PHE A 1 244 ? -12.507 -15.361 1.824 1.00 90.38 244 PHE A C 1
ATOM 1975 O O . PHE A 1 244 ? -12.724 -16.067 0.838 1.00 90.38 244 PHE A O 1
ATOM 1982 N N . VAL A 1 245 ? -13.459 -14.658 2.434 1.00 90.94 245 VAL A N 1
ATOM 1983 C CA . VAL A 1 245 ? -14.815 -14.494 1.902 1.00 90.94 245 VAL A CA 1
ATOM 1984 C C . VAL A 1 245 ? -14.992 -13.017 1.551 1.00 90.94 245 VAL A C 1
ATOM 1986 O O . VAL A 1 245 ? -15.093 -12.212 2.481 1.00 90.94 245 VAL A O 1
ATOM 1989 N N . PRO A 1 246 ? -14.980 -12.641 0.257 1.00 90.31 246 PRO A N 1
ATOM 1990 C CA . PRO A 1 246 ? -15.188 -11.255 -0.146 1.00 90.31 246 PRO A CA 1
ATOM 1991 C C . PRO A 1 246 ? -16.605 -10.817 0.215 1.00 90.31 246 PRO A C 1
ATOM 1993 O O . PRO A 1 246 ? -17.515 -11.648 0.249 1.00 90.31 246 PRO A O 1
ATOM 1996 N N . ILE A 1 247 ? -16.795 -9.521 0.459 1.00 88.62 247 ILE A N 1
ATOM 1997 C CA . ILE A 1 247 ? -18.113 -8.959 0.780 1.00 88.62 247 ILE A CA 1
ATOM 1998 C C . ILE A 1 247 ? -19.131 -9.296 -0.315 1.00 88.62 247 ILE A C 1
ATOM 2000 O O . ILE A 1 247 ? -20.258 -9.650 0.006 1.00 88.62 247 ILE A O 1
ATOM 2004 N N . SER A 1 248 ? -18.714 -9.287 -1.585 1.00 86.19 248 SER A N 1
ATOM 2005 C CA . SER A 1 248 ? -19.561 -9.643 -2.737 1.00 86.19 248 SER A CA 1
ATOM 2006 C C . SER A 1 248 ? -20.138 -11.067 -2.685 1.00 86.19 248 SER A C 1
ATOM 2008 O O . SER A 1 248 ? -21.061 -11.384 -3.432 1.00 86.19 248 SER A O 1
ATOM 2010 N N . HIS A 1 249 ? -19.606 -11.938 -1.821 1.00 87.12 249 HIS A N 1
ATOM 2011 C CA . HIS A 1 249 ? -20.072 -13.311 -1.613 1.00 87.12 249 HIS A CA 1
ATOM 2012 C C . HIS A 1 249 ? -20.691 -13.545 -0.222 1.00 87.12 249 HIS A C 1
ATOM 2014 O O . HIS A 1 249 ? -20.951 -14.697 0.134 1.00 87.12 249 HIS A O 1
ATOM 2020 N N . ILE A 1 250 ? -20.880 -12.500 0.586 1.00 81.88 250 ILE A N 1
ATOM 2021 C CA . ILE A 1 250 ? -21.604 -12.581 1.860 1.00 81.88 250 ILE A CA 1
ATOM 2022 C C . ILE A 1 250 ? -23.072 -12.256 1.570 1.00 81.88 250 ILE A C 1
ATOM 2024 O O . ILE A 1 250 ? -23.361 -11.262 0.910 1.00 81.88 250 ILE A O 1
ATOM 2028 N N . GLU A 1 251 ? -23.994 -13.095 2.046 1.00 76.81 251 GLU A N 1
ATOM 2029 C CA . GLU A 1 251 ? -25.431 -12.821 1.935 1.00 76.81 251 GLU A CA 1
ATOM 2030 C C . GLU A 1 251 ? -25.765 -11.483 2.615 1.00 76.81 251 GLU A C 1
ATOM 2032 O O . GLU A 1 251 ? -25.211 -11.155 3.667 1.00 76.81 251 GLU A O 1
ATOM 2037 N N . GLU A 1 252 ? -26.673 -10.701 2.028 1.00 67.50 252 GLU A N 1
ATOM 2038 C CA . GLU A 1 252 ? -26.919 -9.301 2.423 1.00 67.50 252 GLU A CA 1
ATOM 2039 C C . GLU A 1 252 ? -27.271 -9.135 3.913 1.00 67.50 252 GLU A C 1
ATOM 2041 O O . GLU A 1 252 ? -26.908 -8.144 4.547 1.00 67.50 252 GLU A O 1
ATOM 2046 N N . GLU A 1 253 ? -27.955 -10.121 4.493 1.00 67.62 253 GLU A N 1
ATOM 2047 C CA . GLU A 1 253 ? -28.385 -10.132 5.896 1.00 67.62 253 GLU A CA 1
ATOM 2048 C C . GLU A 1 253 ? -27.236 -10.435 6.879 1.00 67.62 253 GLU A C 1
ATOM 2050 O O . GLU A 1 253 ? -27.342 -10.129 8.070 1.00 67.62 253 GLU A O 1
ATOM 2055 N N . ASP A 1 254 ? -26.126 -10.989 6.382 1.00 74.44 254 ASP A N 1
ATOM 2056 C CA . ASP A 1 254 ? -24.994 -11.477 7.174 1.00 74.44 254 ASP A CA 1
ATOM 2057 C C . ASP A 1 254 ? -23.808 -10.492 7.221 1.00 74.44 254 ASP A C 1
ATOM 2059 O O . ASP A 1 254 ? -22.857 -10.696 7.989 1.00 74.44 254 ASP A O 1
ATOM 2063 N N . VAL A 1 255 ? -23.840 -9.399 6.446 1.00 75.81 255 VAL A N 1
ATOM 2064 C CA . VAL A 1 255 ? -22.787 -8.370 6.478 1.00 75.81 255 VAL A CA 1
ATOM 2065 C C . VAL A 1 255 ? -22.873 -7.571 7.780 1.00 75.81 255 VAL A C 1
ATOM 2067 O O . VAL A 1 255 ? -23.709 -6.685 7.958 1.00 75.81 255 VAL A O 1
ATOM 2070 N N . SER A 1 256 ? -21.972 -7.865 8.719 1.00 84.12 256 SER A N 1
ATOM 2071 C CA . SER A 1 256 ? -21.961 -7.181 10.014 1.00 84.12 256 SER A CA 1
ATOM 2072 C C . SER A 1 256 ? -21.362 -5.771 9.935 1.00 84.12 256 SER A C 1
ATOM 2074 O O . SER A 1 256 ? -20.309 -5.557 9.332 1.00 84.12 256 SER A O 1
ATOM 2076 N N . ALA A 1 257 ? -21.985 -4.814 10.632 1.00 87.62 257 ALA A N 1
ATOM 2077 C CA . ALA A 1 257 ? -21.453 -3.456 10.774 1.00 87.62 257 ALA A CA 1
ATOM 2078 C C . ALA A 1 257 ? -20.039 -3.433 11.386 1.00 87.62 257 ALA A C 1
ATOM 2080 O O . ALA A 1 257 ? -19.256 -2.544 11.073 1.00 87.62 257 ALA A O 1
ATOM 2081 N N . ASP A 1 258 ? -19.695 -4.426 12.211 1.00 89.19 258 ASP A N 1
ATOM 2082 C CA . ASP A 1 258 ? -18.373 -4.564 12.828 1.00 89.19 258 ASP A CA 1
ATOM 2083 C C . ASP A 1 258 ? -17.257 -4.761 11.783 1.00 89.19 258 ASP A C 1
ATOM 2085 O O . ASP A 1 258 ? -16.265 -4.032 11.793 1.00 89.19 258 ASP A O 1
ATOM 2089 N N . ILE A 1 259 ? -17.459 -5.662 10.811 1.00 90.31 259 ILE A N 1
ATOM 2090 C CA . ILE A 1 259 ? -16.524 -5.871 9.688 1.00 90.31 259 ILE A CA 1
ATOM 2091 C C . ILE A 1 259 ? -16.356 -4.577 8.880 1.00 90.31 259 ILE A C 1
ATOM 2093 O O . ILE A 1 259 ? -15.235 -4.179 8.557 1.00 90.31 259 ILE A O 1
ATOM 2097 N N . LEU A 1 260 ? -17.463 -3.891 8.580 1.00 90.12 260 LEU A N 1
ATOM 2098 C CA . LEU A 1 260 ? -17.438 -2.647 7.807 1.00 90.12 260 LEU A CA 1
ATOM 2099 C C . LEU A 1 260 ? -16.698 -1.531 8.559 1.00 90.12 260 LEU A C 1
ATOM 2101 O O . LEU A 1 260 ? -15.899 -0.809 7.960 1.00 90.12 260 LEU A O 1
ATOM 2105 N N . VAL A 1 261 ? -16.899 -1.419 9.876 1.00 90.56 261 VAL A N 1
ATOM 2106 C CA . VAL A 1 261 ? -16.175 -0.465 10.729 1.00 90.56 261 VAL A CA 1
ATOM 2107 C C . VAL A 1 261 ? -14.681 -0.779 10.760 1.00 90.56 261 VAL A C 1
ATOM 2109 O O . VAL A 1 261 ? -13.885 0.147 10.620 1.00 90.56 261 VAL A O 1
ATOM 2112 N N . GLN A 1 262 ? -14.278 -2.049 10.876 1.00 92.94 262 GLN A N 1
ATOM 2113 C CA . GLN A 1 262 ? -12.866 -2.452 10.806 1.00 92.94 262 GLN A CA 1
ATOM 2114 C C . GLN A 1 262 ? -12.207 -2.027 9.479 1.00 92.94 262 GLN A C 1
ATOM 2116 O O . GLN A 1 262 ? -11.093 -1.497 9.484 1.00 92.94 262 GLN A O 1
ATOM 2121 N N . ILE A 1 263 ? -12.896 -2.216 8.348 1.00 92.25 263 ILE A N 1
ATOM 2122 C CA . ILE A 1 263 ? -12.396 -1.834 7.016 1.00 92.25 263 ILE A CA 1
ATOM 2123 C C . ILE A 1 263 ? -12.287 -0.310 6.888 1.00 92.25 263 ILE A C 1
ATOM 2125 O O . ILE A 1 263 ? -11.235 0.188 6.485 1.00 92.25 263 ILE A O 1
ATOM 2129 N N . LEU A 1 264 ? -13.325 0.440 7.284 1.00 89.50 264 LEU A N 1
ATOM 2130 C CA . LEU A 1 264 ? -13.303 1.911 7.293 1.00 89.50 264 LEU A CA 1
ATOM 2131 C C . LEU A 1 264 ? -12.171 2.456 8.159 1.00 89.50 264 LEU A C 1
ATOM 2133 O O . LEU A 1 264 ? -11.476 3.398 7.769 1.00 89.50 264 LEU A O 1
ATOM 2137 N N . LEU A 1 265 ? -11.981 1.849 9.329 1.00 90.12 265 LEU A N 1
ATOM 2138 C CA . LEU A 1 265 ? -10.935 2.203 10.269 1.00 90.12 265 LEU A CA 1
ATOM 2139 C C . LEU A 1 265 ? -9.563 2.097 9.603 1.00 90.12 265 LEU A C 1
ATOM 2141 O O . LEU A 1 265 ? -8.818 3.077 9.547 1.00 90.12 265 LEU A O 1
ATOM 2145 N N . LEU A 1 266 ? -9.251 0.938 9.029 1.00 91.94 266 LEU A N 1
ATOM 2146 C CA . LEU A 1 266 ? -7.969 0.703 8.368 1.00 91.94 266 LEU A CA 1
ATOM 2147 C C . LEU A 1 266 ? -7.797 1.555 7.102 1.00 91.94 266 LEU A C 1
ATOM 2149 O O . LEU A 1 266 ? -6.724 2.126 6.914 1.00 91.94 266 LEU A O 1
ATOM 2153 N N . GLY A 1 267 ? -8.846 1.725 6.292 1.00 89.81 267 GLY A N 1
ATOM 2154 C CA . GLY A 1 267 ? -8.846 2.610 5.120 1.00 89.81 267 GLY A CA 1
ATOM 2155 C C . GLY A 1 267 ? -8.519 4.063 5.466 1.00 89.81 267 GLY A C 1
ATOM 2156 O O . GLY A 1 267 ? -7.687 4.704 4.816 1.00 89.81 267 GLY A O 1
ATOM 2157 N N . THR A 1 268 ? -9.116 4.561 6.550 1.00 86.94 268 THR A N 1
ATOM 2158 C CA . THR A 1 268 ? -8.911 5.929 7.039 1.00 86.94 268 THR A CA 1
ATOM 2159 C C . THR A 1 268 ? -7.502 6.124 7.594 1.00 86.94 268 THR A C 1
ATOM 2161 O O . THR A 1 268 ? -6.836 7.099 7.243 1.00 86.94 268 THR A O 1
ATOM 2164 N N . PHE A 1 269 ? -7.034 5.211 8.454 1.00 85.88 269 PHE A N 1
ATOM 2165 C CA . PHE A 1 269 ? -5.761 5.365 9.166 1.00 85.88 269 PHE A CA 1
ATOM 2166 C C . PHE A 1 269 ? -4.537 5.040 8.330 1.00 85.88 269 PHE A C 1
ATOM 2168 O O . PHE A 1 269 ? -3.514 5.699 8.491 1.00 85.88 269 PHE A O 1
ATOM 2175 N N . LEU A 1 270 ? -4.632 4.040 7.459 1.00 90.31 270 LEU A N 1
ATOM 2176 C CA . LEU A 1 270 ? -3.536 3.649 6.577 1.00 90.31 270 LEU A CA 1
ATOM 2177 C C . LEU A 1 270 ? -3.564 4.417 5.252 1.00 90.31 270 LEU A C 1
ATOM 2179 O O . LEU A 1 270 ? -2.711 4.211 4.396 1.00 90.31 270 LEU A O 1
ATOM 2183 N N . PHE A 1 271 ? -4.539 5.312 5.060 1.00 87.44 271 PHE A N 1
ATOM 2184 C CA . PHE A 1 271 ? -4.720 6.060 3.815 1.00 87.44 271 PHE A CA 1
ATOM 2185 C C . PHE A 1 271 ? -4.743 5.146 2.586 1.00 87.44 271 PHE A C 1
ATOM 2187 O O . PHE A 1 271 ? -4.281 5.524 1.511 1.00 87.44 271 PHE A O 1
ATOM 2194 N N . ILE A 1 272 ? -5.281 3.941 2.739 1.00 87.44 272 ILE A N 1
ATOM 2195 C CA . ILE A 1 272 ? -5.426 2.992 1.641 1.00 87.44 272 ILE A CA 1
ATOM 2196 C C . ILE A 1 272 ? -6.784 3.201 0.970 1.00 87.44 272 ILE A C 1
ATOM 2198 O O . ILE A 1 272 ? -7.732 3.688 1.587 1.00 87.44 272 ILE A O 1
ATOM 2202 N N . ASP A 1 273 ? -6.823 2.925 -0.321 1.00 84.69 273 ASP A N 1
ATOM 2203 C CA . ASP A 1 273 ? -7.972 3.045 -1.212 1.00 84.69 273 ASP A CA 1
ATOM 2204 C C . ASP A 1 273 ? -8.152 1.723 -1.965 1.00 84.69 273 ASP A C 1
ATOM 2206 O O . ASP A 1 273 ? -7.443 0.749 -1.688 1.00 84.69 273 ASP A O 1
ATOM 2210 N N . ASP A 1 274 ? -9.070 1.702 -2.930 1.00 85.50 274 ASP A N 1
ATOM 2211 C CA . ASP A 1 274 ? -9.416 0.492 -3.696 1.00 85.50 274 ASP A CA 1
ATOM 2212 C C . ASP A 1 274 ? -9.991 -0.625 -2.803 1.00 85.50 274 ASP A C 1
ATOM 2214 O O . ASP A 1 274 ? -9.883 -1.824 -3.067 1.00 85.50 274 ASP A O 1
ATOM 2218 N N . LEU A 1 275 ? -10.627 -0.203 -1.709 1.00 88.25 275 LEU A N 1
ATOM 2219 C CA . LEU A 1 275 ? -11.369 -1.067 -0.809 1.00 88.25 275 LEU A CA 1
ATOM 2220 C C . LEU A 1 275 ? -12.771 -1.256 -1.409 1.00 88.25 275 LEU A C 1
ATOM 2222 O O . LEU A 1 275 ? -13.669 -0.447 -1.210 1.00 88.25 275 LEU A O 1
ATOM 2226 N N . HIS A 1 276 ? -12.954 -2.284 -2.228 1.00 87.31 276 HIS A N 1
ATOM 2227 C CA . HIS A 1 276 ? -14.256 -2.646 -2.802 1.00 87.31 276 HIS A CA 1
ATOM 2228 C C . HIS A 1 276 ? -14.656 -4.073 -2.407 1.00 87.31 276 HIS A C 1
ATOM 2230 O O . HIS A 1 276 ? -13.882 -4.789 -1.766 1.00 87.31 276 HIS A O 1
ATOM 2236 N N . SER A 1 277 ? -15.871 -4.492 -2.776 1.00 87.88 277 SER A N 1
ATOM 2237 C CA . SER A 1 277 ? -16.501 -5.728 -2.287 1.00 87.88 277 SER A CA 1
ATOM 2238 C C . SER A 1 277 ? -15.728 -7.018 -2.600 1.00 87.88 277 SER A C 1
ATOM 2240 O O . SER A 1 277 ? -15.850 -7.978 -1.848 1.00 87.88 277 SER A O 1
ATOM 2242 N N . ASP A 1 278 ? -14.879 -7.024 -3.631 1.00 87.75 278 ASP A N 1
ATOM 2243 C CA . ASP A 1 278 ? -13.982 -8.149 -3.956 1.00 87.75 278 ASP A CA 1
ATOM 2244 C C . ASP A 1 278 ? -12.607 -8.103 -3.258 1.00 87.75 278 ASP A C 1
ATOM 2246 O O . ASP A 1 278 ? -11.969 -9.143 -3.081 1.00 87.75 278 ASP A O 1
ATOM 2250 N N . ASN A 1 279 ? -12.138 -6.919 -2.850 1.00 90.12 279 ASN A N 1
ATOM 2251 C CA . ASN A 1 279 ? -10.826 -6.730 -2.209 1.00 90.12 279 ASN A CA 1
ATOM 2252 C C . ASN A 1 279 ? -10.899 -6.779 -0.678 1.00 90.12 279 ASN A C 1
ATOM 2254 O O . ASN A 1 279 ? -9.883 -6.965 0.001 1.00 90.12 279 ASN A O 1
ATOM 2258 N N . CYS A 1 280 ? -12.102 -6.601 -0.138 1.00 91.44 280 CYS A N 1
ATOM 2259 C CA . CYS A 1 280 ? -12.395 -6.615 1.284 1.00 91.44 280 CYS A CA 1
ATOM 2260 C C . CYS A 1 280 ? -13.436 -7.686 1.607 1.00 91.44 280 CYS A C 1
ATOM 2262 O O . CYS A 1 280 ? -14.173 -8.140 0.735 1.00 91.44 280 CYS A O 1
ATOM 2264 N N . GLY A 1 281 ? -13.503 -8.096 2.869 1.00 91.25 281 GLY A N 1
ATOM 2265 C CA . GLY A 1 281 ? -14.368 -9.185 3.299 1.00 91.25 281 GLY A CA 1
ATOM 2266 C C . GLY A 1 281 ? -14.127 -9.583 4.738 1.00 91.25 281 GLY A C 1
ATOM 2267 O O . GLY A 1 281 ? -13.732 -8.766 5.570 1.00 91.25 281 GLY A O 1
ATOM 2268 N N . GLN A 1 282 ? -14.334 -10.865 5.011 1.00 92.06 282 GLN A N 1
ATOM 2269 C CA . GLN A 1 282 ? -14.067 -11.469 6.309 1.00 92.06 282 GLN A CA 1
ATOM 2270 C C . GLN A 1 282 ? -13.286 -12.771 6.161 1.00 92.06 282 GLN A C 1
ATOM 2272 O O . GLN A 1 282 ? -13.358 -13.453 5.130 1.00 92.06 282 GLN A O 1
ATOM 2277 N N . TRP A 1 283 ? -12.563 -13.154 7.212 1.00 91.44 283 TRP A N 1
ATOM 2278 C CA . TRP A 1 283 ? -12.012 -14.503 7.278 1.00 91.44 283 TRP A CA 1
ATOM 2279 C C . TRP A 1 283 ? -13.118 -15.509 7.623 1.00 91.44 283 TRP A C 1
ATOM 2281 O O . TRP A 1 283 ? -13.920 -15.329 8.536 1.00 91.44 283 TRP A O 1
ATOM 2291 N N . LYS A 1 284 ? -13.168 -16.605 6.872 1.00 89.06 284 LYS A N 1
ATOM 2292 C CA . LYS A 1 284 ? -14.173 -17.658 6.968 1.00 89.06 284 LYS A CA 1
ATOM 2293 C C . LYS A 1 284 ? -14.235 -18.210 8.388 1.00 89.06 284 LYS A C 1
ATOM 2295 O O . LYS A 1 284 ? -13.236 -18.686 8.923 1.00 89.06 284 LYS A O 1
ATOM 2300 N N . GLY A 1 285 ? -15.436 -18.199 8.962 1.00 85.75 285 GLY A N 1
ATOM 2301 C CA . GLY A 1 285 ? -15.679 -18.692 10.318 1.00 85.75 285 GLY A CA 1
ATOM 2302 C C . GLY A 1 285 ? -15.194 -17.753 11.426 1.00 85.75 285 GLY A C 1
ATOM 2303 O O . GLY A 1 285 ? -15.144 -18.176 12.580 1.00 85.75 285 GLY A O 1
ATOM 2304 N N . THR A 1 286 ? -14.843 -16.506 11.106 1.00 86.88 286 THR A N 1
ATOM 2305 C CA . THR A 1 286 ? -14.465 -15.481 12.086 1.00 86.88 286 THR A CA 1
ATOM 2306 C C . THR A 1 286 ? -15.318 -14.218 11.911 1.00 86.88 286 THR A C 1
ATOM 2308 O O . THR A 1 286 ? -16.123 -14.122 10.987 1.00 86.88 286 THR A O 1
ATOM 2311 N N . LYS A 1 287 ? -15.155 -13.256 12.827 1.00 85.06 287 LYS A N 1
ATOM 2312 C CA . LYS A 1 287 ? -15.684 -11.882 12.715 1.00 85.06 287 LYS A CA 1
ATOM 2313 C C . LYS A 1 287 ? -14.566 -10.868 12.453 1.00 85.06 287 LYS A C 1
ATOM 2315 O O . LYS A 1 287 ? -14.654 -9.703 12.821 1.00 85.06 287 LYS A O 1
ATOM 2320 N N . GLU A 1 288 ? -13.465 -11.341 11.887 1.00 89.50 288 GLU A N 1
ATOM 2321 C CA . GLU A 1 288 ? -12.318 -10.502 11.570 1.00 89.50 288 GLU A CA 1
ATOM 2322 C C . GLU A 1 288 ? -12.428 -10.030 10.130 1.00 89.50 288 GLU A C 1
ATOM 2324 O O . GLU A 1 288 ? -12.659 -10.845 9.227 1.00 89.50 288 GLU A O 1
ATOM 2329 N N . ALA A 1 289 ? -12.218 -8.733 9.916 1.00 92.94 289 ALA A N 1
ATOM 2330 C CA . ALA A 1 289 ? -12.106 -8.198 8.574 1.00 92.94 289 ALA A CA 1
ATOM 2331 C C . ALA A 1 289 ? -10.927 -8.839 7.831 1.00 92.94 289 ALA A C 1
ATOM 2333 O O . ALA A 1 289 ? -9.921 -9.239 8.424 1.00 92.94 289 ALA A O 1
ATOM 2334 N N . ALA A 1 290 ? -11.054 -8.899 6.512 1.00 93.44 290 ALA A N 1
ATOM 2335 C CA . ALA A 1 290 ? -10.012 -9.334 5.603 1.00 93.44 290 ALA A CA 1
ATOM 2336 C C . ALA A 1 290 ? -9.838 -8.289 4.495 1.00 93.44 290 ALA A C 1
ATOM 2338 O O . ALA A 1 290 ? -10.810 -7.927 3.836 1.00 93.44 290 ALA A O 1
ATOM 2339 N N . ILE A 1 291 ? -8.607 -7.819 4.288 1.00 93.31 291 ILE A N 1
ATOM 2340 C CA . ILE A 1 291 ? -8.218 -6.891 3.218 1.00 93.31 291 ILE A CA 1
ATOM 2341 C C . ILE A 1 291 ? -7.088 -7.557 2.429 1.00 93.31 291 ILE A C 1
ATOM 2343 O O . ILE A 1 291 ? -5.988 -7.755 2.954 1.00 93.31 291 ILE A O 1
ATOM 2347 N N . VAL A 1 292 ? -7.359 -7.945 1.181 1.00 91.00 292 VAL A N 1
ATOM 2348 C CA . VAL A 1 292 ? -6.424 -8.743 0.364 1.00 91.00 292 VAL A CA 1
ATOM 2349 C C . VAL A 1 292 ? -5.687 -7.927 -0.697 1.00 91.00 292 VAL A C 1
ATOM 2351 O O . VAL A 1 292 ? -4.560 -8.281 -1.065 1.00 91.00 292 VAL A O 1
ATOM 2354 N N . ASP A 1 293 ? -6.282 -6.824 -1.143 1.00 88.44 293 ASP A N 1
ATOM 2355 C CA . ASP A 1 293 ? -5.690 -5.888 -2.095 1.00 88.44 293 ASP A CA 1
ATOM 2356 C C . ASP A 1 293 ? -6.134 -4.452 -1.786 1.00 88.44 293 ASP A C 1
ATOM 2358 O O . ASP A 1 293 ? -7.175 -4.247 -1.162 1.00 88.44 293 ASP A O 1
ATOM 2362 N N . PHE A 1 294 ? -5.290 -3.480 -2.129 1.00 89.06 294 PHE A N 1
ATOM 2363 C CA . PHE A 1 294 ? -5.495 -2.060 -1.843 1.00 89.06 294 PHE A CA 1
ATOM 2364 C C . PHE A 1 294 ? -4.459 -1.189 -2.566 1.00 89.06 294 PHE A C 1
ATOM 2366 O O . PHE A 1 294 ? -3.409 -1.665 -3.009 1.00 89.06 294 PHE A O 1
ATOM 2373 N N . MET A 1 295 ? -4.714 0.120 -2.592 1.00 84.19 295 MET A N 1
ATOM 2374 C CA . MET A 1 295 ? -3.797 1.126 -3.129 1.00 84.19 295 MET A CA 1
ATOM 2375 C C . MET A 1 295 ? -3.447 2.193 -2.075 1.00 84.19 295 MET A C 1
ATOM 2377 O O . MET A 1 295 ? -4.348 2.870 -1.583 1.00 84.19 295 MET A O 1
ATOM 2381 N N . PRO A 1 296 ? -2.165 2.418 -1.726 1.00 84.50 296 PRO A N 1
ATOM 2382 C CA . PRO A 1 296 ? -1.787 3.529 -0.849 1.00 84.50 296 PRO A CA 1
ATOM 2383 C C . PRO A 1 296 ? -2.064 4.900 -1.484 1.00 84.50 296 PRO A C 1
ATOM 2385 O O . PRO A 1 296 ? -1.847 5.104 -2.682 1.00 84.50 296 PRO A O 1
ATOM 2388 N N . ARG A 1 297 ? -2.470 5.879 -0.669 1.00 79.62 297 ARG A N 1
ATOM 2389 C CA . ARG A 1 297 ? -2.631 7.287 -1.070 1.00 79.62 297 ARG A CA 1
ATOM 2390 C C . ARG A 1 297 ? -1.642 8.209 -0.369 1.00 79.62 297 ARG A C 1
ATOM 2392 O O . ARG A 1 297 ? -0.860 7.810 0.493 1.00 79.62 297 ARG A O 1
ATOM 2399 N N . ALA A 1 298 ? -1.707 9.483 -0.748 1.00 79.62 298 ALA A N 1
ATOM 2400 C CA . ALA A 1 298 ? -1.089 10.554 0.014 1.00 79.62 298 ALA A CA 1
ATOM 2401 C C . ALA A 1 298 ? -1.651 10.573 1.445 1.00 79.62 298 ALA A C 1
ATOM 2403 O O . ALA A 1 298 ? -2.866 10.552 1.649 1.00 79.62 298 ALA A O 1
ATOM 2404 N N . TYR A 1 299 ? -0.754 10.620 2.426 1.00 80.19 299 TYR A N 1
ATOM 2405 C CA . TYR A 1 299 ? -1.120 10.718 3.832 1.00 80.19 299 TYR A CA 1
ATOM 2406 C C . TYR A 1 299 ? -1.500 12.152 4.202 1.00 80.19 299 TYR A C 1
ATOM 2408 O O . TYR A 1 299 ? -1.025 13.121 3.607 1.00 80.19 299 TYR A O 1
ATOM 2416 N N . THR A 1 300 ? -2.348 12.287 5.218 1.00 81.06 300 THR A N 1
ATOM 2417 C CA . THR A 1 300 ? -2.750 13.582 5.770 1.00 81.06 300 THR A CA 1
ATOM 2418 C C . THR A 1 300 ? -2.964 13.490 7.277 1.00 81.06 300 THR A C 1
ATOM 2420 O O . THR A 1 300 ? -3.485 12.502 7.790 1.00 81.06 300 THR A O 1
ATOM 2423 N N . SER A 1 301 ? -2.576 14.523 8.018 1.00 78.56 301 SER A N 1
ATOM 2424 C CA . SER A 1 301 ? -2.924 14.623 9.436 1.00 78.56 301 SER A CA 1
ATOM 2425 C C . SER A 1 301 ? -4.327 15.222 9.519 1.00 78.56 301 SER A C 1
ATOM 2427 O O . SER A 1 301 ? -4.527 16.394 9.193 1.00 78.56 301 SER A O 1
ATOM 2429 N N . TYR A 1 302 ? -5.326 14.426 9.907 1.00 77.81 302 TYR A N 1
ATOM 2430 C CA . TYR A 1 302 ? -6.703 14.918 9.962 1.00 77.81 302 TYR A CA 1
ATOM 2431 C C . TYR A 1 302 ? -6.864 15.900 11.124 1.00 77.81 302 TYR A C 1
ATOM 2433 O O . TYR A 1 302 ? -6.368 15.678 12.233 1.00 77.81 302 TYR A O 1
ATOM 2441 N N . THR A 1 303 ? -7.609 16.978 10.891 1.00 77.31 303 THR A N 1
ATOM 2442 C CA . THR A 1 303 ? -8.060 17.891 11.951 1.00 77.31 303 THR A CA 1
ATOM 2443 C C . THR A 1 303 ? -9.142 17.254 12.818 1.00 77.31 303 THR A C 1
ATOM 2445 O O . THR A 1 303 ? -9.125 17.429 14.030 1.00 77.31 303 THR A O 1
ATOM 2448 N N . ASN A 1 304 ? -10.050 16.477 12.219 1.00 81.25 304 ASN A N 1
ATOM 2449 C CA . ASN A 1 304 ? -11.064 15.705 12.935 1.00 81.25 304 ASN A CA 1
ATOM 2450 C C . ASN A 1 304 ? -11.102 14.260 12.414 1.00 81.25 304 ASN A C 1
ATOM 2452 O O . ASN A 1 304 ? -11.791 13.949 11.443 1.00 81.25 304 ASN A O 1
ATOM 2456 N N . VAL A 1 305 ? -10.341 13.384 13.075 1.00 80.88 305 VAL A N 1
ATOM 2457 C CA . VAL A 1 305 ? -10.224 11.960 12.719 1.00 80.88 305 VAL A CA 1
ATOM 2458 C C . VAL A 1 305 ? -11.554 11.216 12.889 1.00 80.88 305 VAL A C 1
ATOM 2460 O O . VAL A 1 305 ? -11.876 10.366 12.066 1.00 80.88 305 VAL A O 1
ATOM 2463 N N . LYS A 1 306 ? -12.361 11.558 13.908 1.00 82.81 306 LYS A N 1
ATOM 2464 C CA . LYS A 1 306 ? -13.683 10.940 14.125 1.00 82.81 306 LYS A CA 1
ATOM 2465 C C . LYS A 1 306 ? -14.598 11.196 12.933 1.00 82.81 306 LYS A C 1
ATOM 2467 O O . LYS A 1 306 ? -15.186 10.264 12.398 1.00 82.81 306 LYS A O 1
ATOM 2472 N N . LYS A 1 307 ? -14.651 12.448 12.468 1.00 83.31 307 LYS A N 1
ATOM 2473 C CA . LYS A 1 307 ? -15.426 12.812 11.278 1.00 83.31 307 LYS A CA 1
ATOM 2474 C C . LYS A 1 307 ? -14.944 12.054 10.040 1.00 83.31 307 LYS A C 1
ATOM 2476 O O . LYS A 1 307 ? -15.781 11.600 9.278 1.00 83.31 307 LYS A O 1
ATOM 2481 N N . ALA A 1 308 ? -13.630 11.898 9.862 1.00 82.56 308 ALA A N 1
ATOM 2482 C CA . ALA A 1 308 ? -13.078 11.135 8.742 1.00 82.56 308 ALA A CA 1
ATOM 2483 C C . ALA A 1 308 ? -13.487 9.649 8.793 1.00 82.56 308 ALA A C 1
ATOM 2485 O O . ALA A 1 308 ? -13.908 9.108 7.782 1.00 82.56 308 ALA A O 1
ATOM 2486 N N . LEU A 1 309 ? -13.447 9.018 9.972 1.00 82.69 309 LEU A N 1
ATOM 2487 C CA . LEU A 1 309 ? -13.875 7.626 10.168 1.00 82.69 309 LEU A CA 1
ATOM 2488 C C . LEU A 1 309 ? -15.380 7.413 9.922 1.00 82.69 309 LEU A C 1
ATOM 2490 O O . LEU A 1 309 ? -15.804 6.357 9.450 1.00 82.69 309 LEU A O 1
ATOM 2494 N N . LEU A 1 310 ? -16.198 8.393 10.303 1.00 82.31 310 LEU A N 1
ATOM 2495 C CA . LEU A 1 310 ? -17.655 8.336 10.158 1.00 82.31 310 LEU A CA 1
ATOM 2496 C C . LEU A 1 310 ? -18.122 8.698 8.746 1.00 82.31 310 LEU A C 1
ATOM 2498 O O . LEU A 1 310 ? -19.274 8.435 8.397 1.00 82.31 310 LEU A O 1
ATOM 2502 N N . ASP A 1 311 ? -17.235 9.278 7.940 1.00 79.50 311 ASP A N 1
ATOM 2503 C CA . ASP A 1 311 ? -17.496 9.616 6.554 1.00 79.50 311 ASP A CA 1
ATOM 2504 C C . ASP A 1 311 ? -17.454 8.359 5.675 1.00 79.50 311 ASP A C 1
ATOM 2506 O O . ASP A 1 311 ? -16.396 7.891 5.242 1.00 79.50 311 ASP A O 1
ATOM 2510 N N . ASN A 1 312 ? -18.644 7.834 5.382 1.00 66.94 312 ASN A N 1
ATOM 2511 C CA . ASN A 1 312 ? -18.837 6.667 4.523 1.00 66.94 312 ASN A CA 1
ATOM 2512 C C . ASN A 1 312 ? -18.413 6.915 3.061 1.00 66.94 312 ASN A C 1
ATOM 2514 O O . ASN A 1 312 ? -18.355 5.961 2.292 1.00 66.94 312 ASN A O 1
ATOM 2518 N N . SER A 1 313 ? -18.124 8.162 2.660 1.00 64.38 313 SER A N 1
ATOM 2519 C CA . SER A 1 313 ? -17.642 8.487 1.309 1.00 64.38 313 SER A CA 1
ATOM 2520 C C . SER A 1 313 ? -16.127 8.328 1.143 1.00 64.38 313 SER A C 1
ATOM 2522 O O . SER A 1 313 ? -15.597 8.473 0.038 1.00 64.38 313 SER A O 1
ATOM 2524 N N . SER A 1 314 ? -15.406 8.036 2.229 1.00 56.53 314 SER A N 1
ATOM 2525 C CA . SER A 1 314 ? -13.952 7.981 2.205 1.00 56.53 314 SER A CA 1
ATOM 2526 C C . SER A 1 314 ? -13.435 6.605 1.758 1.00 56.53 314 SER A C 1
ATOM 2528 O O . SER A 1 314 ? -13.525 5.625 2.484 1.00 56.53 314 SER A O 1
ATOM 2530 N N . SER A 1 315 ? -12.773 6.545 0.594 1.00 56.44 315 SER A N 1
ATOM 2531 C CA . SER A 1 315 ? -11.812 5.480 0.191 1.00 56.44 315 SER A CA 1
ATOM 2532 C C . SER A 1 315 ? -12.338 4.040 0.068 1.00 56.44 315 SER A C 1
ATOM 2534 O O . SER A 1 315 ? -11.558 3.107 -0.128 1.00 56.44 315 SER A O 1
ATOM 2536 N N . VAL A 1 316 ? -13.647 3.845 0.213 1.00 61.69 316 VAL A N 1
ATOM 2537 C CA . VAL A 1 316 ? -14.293 2.539 0.125 1.00 61.69 316 VAL A CA 1
ATOM 2538 C C . VAL A 1 316 ? -15.475 2.637 -0.827 1.00 61.69 316 VAL A C 1
ATOM 2540 O O . VAL A 1 316 ? -16.340 3.504 -0.684 1.00 61.69 316 VAL A O 1
ATOM 2543 N N . TYR A 1 317 ? -15.505 1.755 -1.822 1.00 66.75 317 TYR A N 1
ATOM 2544 C CA . TYR A 1 317 ? -16.596 1.680 -2.786 1.00 66.75 317 TYR A CA 1
ATOM 2545 C C . TYR A 1 317 ? -17.699 0.803 -2.208 1.00 66.75 317 TYR A C 1
ATOM 2547 O O . TYR A 1 317 ? -17.729 -0.413 -2.404 1.00 66.75 317 TYR A O 1
ATOM 2555 N N . TRP A 1 318 ? -18.595 1.433 -1.455 1.00 70.94 318 TRP A N 1
ATOM 2556 C CA . TRP A 1 318 ? -19.743 0.753 -0.880 1.00 70.94 318 TRP A CA 1
ATOM 2557 C C . TRP A 1 318 ? -20.881 0.614 -1.885 1.00 70.94 318 TRP A C 1
ATOM 2559 O O . TRP A 1 318 ? -21.339 1.587 -2.483 1.00 70.94 318 TRP A O 1
ATOM 2569 N N . GLU A 1 319 ? -21.389 -0.604 -2.015 1.00 69.00 319 GLU A N 1
ATOM 2570 C CA . GLU A 1 319 ? -22.734 -0.846 -2.523 1.00 69.00 319 GLU A CA 1
ATOM 2571 C C . GLU A 1 319 ? -23.775 -0.329 -1.512 1.00 69.00 319 GLU A C 1
ATOM 2573 O O . GLU A 1 319 ? -23.498 -0.235 -0.312 1.00 69.00 319 GLU A O 1
ATOM 2578 N N . ALA A 1 320 ? -24.976 0.014 -1.990 1.00 64.31 320 ALA A N 1
ATOM 2579 C CA . ALA A 1 320 ? -26.027 0.641 -1.178 1.00 64.31 320 ALA A CA 1
ATOM 2580 C C . ALA A 1 320 ? -26.345 -0.146 0.109 1.00 64.31 320 ALA A C 1
ATOM 2582 O O . ALA A 1 320 ? -26.534 0.438 1.170 1.00 64.31 320 ALA A O 1
ATOM 2583 N N . ILE A 1 321 ? -26.293 -1.474 0.039 1.00 64.00 321 ILE A N 1
ATOM 2584 C CA . ILE A 1 321 ? -26.555 -2.375 1.166 1.00 64.00 321 ILE A CA 1
ATOM 2585 C C . ILE A 1 321 ? -25.546 -2.234 2.320 1.00 64.00 321 ILE A C 1
ATOM 2587 O O . ILE A 1 321 ? -25.907 -2.374 3.489 1.00 64.00 321 ILE A O 1
ATOM 2591 N N . HIS A 1 322 ? -24.285 -1.897 2.030 1.00 73.69 322 HIS A N 1
ATOM 2592 C CA . HIS A 1 322 ? -23.263 -1.686 3.062 1.00 73.69 322 HIS A CA 1
ATOM 2593 C C . HIS A 1 322 ? -23.464 -0.344 3.761 1.00 73.69 322 HIS A C 1
ATOM 2595 O O . HIS A 1 322 ? -23.236 -0.224 4.966 1.00 73.69 322 HIS A O 1
ATOM 2601 N N . ILE A 1 323 ? -23.936 0.651 3.007 1.00 74.00 323 ILE A N 1
ATOM 2602 C CA . ILE A 1 323 ? -24.340 1.945 3.552 1.00 74.00 323 ILE A CA 1
ATOM 2603 C C . ILE A 1 323 ? -25.520 1.733 4.503 1.00 74.00 323 ILE A C 1
ATOM 2605 O O . ILE A 1 323 ? -25.436 2.168 5.647 1.00 74.00 323 ILE A O 1
ATOM 2609 N N . ASP A 1 324 ? -26.535 0.961 4.107 1.00 74.69 324 ASP A N 1
ATOM 2610 C CA . ASP A 1 324 ? -27.691 0.651 4.959 1.00 74.69 324 ASP A CA 1
ATOM 2611 C C . ASP A 1 324 ? -27.291 -0.068 6.262 1.00 74.69 324 ASP A C 1
ATOM 2613 O O . ASP A 1 324 ? -27.822 0.229 7.336 1.00 74.69 324 ASP A O 1
ATOM 2617 N N . ALA A 1 325 ? -26.348 -1.015 6.199 1.00 78.06 325 ALA A N 1
ATOM 2618 C CA . ALA A 1 325 ? -25.829 -1.705 7.383 1.00 78.06 325 ALA A CA 1
ATOM 2619 C C . ALA A 1 325 ? -25.094 -0.747 8.340 1.00 78.06 325 ALA A C 1
ATOM 2621 O O . ALA A 1 325 ? -25.257 -0.838 9.561 1.00 78.06 325 ALA A O 1
ATOM 2622 N N . LEU A 1 326 ? -24.320 0.198 7.796 1.00 80.94 326 LEU A N 1
ATOM 2623 C CA . LEU A 1 326 ? -23.639 1.237 8.570 1.00 80.94 326 LEU A CA 1
ATOM 2624 C C . LEU A 1 326 ? -24.607 2.291 9.120 1.00 80.94 326 LEU A C 1
ATOM 2626 O O . LEU A 1 326 ? -24.410 2.741 10.243 1.00 80.94 326 LEU A O 1
ATOM 2630 N N . GLU A 1 327 ? -25.647 2.670 8.377 1.00 77.44 327 GLU A N 1
ATOM 2631 C CA . GLU A 1 327 ? -26.662 3.646 8.800 1.00 77.44 327 GLU A CA 1
ATOM 2632 C C . GLU A 1 327 ? -27.552 3.116 9.929 1.00 77.44 327 GLU A C 1
ATOM 2634 O O . GLU A 1 327 ? -27.969 3.875 10.807 1.00 77.44 327 GLU A O 1
ATOM 2639 N N . LYS A 1 328 ? -27.786 1.799 9.974 1.00 79.06 328 LYS A N 1
ATOM 2640 C CA . LYS A 1 328 ? -28.447 1.134 11.110 1.00 79.06 328 LYS A CA 1
ATOM 2641 C C . LYS A 1 328 ? -27.594 1.155 12.388 1.00 79.06 328 LYS A C 1
ATOM 2643 O O . LYS A 1 328 ? -28.132 0.943 13.476 1.00 79.06 328 LYS A O 1
ATOM 2648 N N . CYS A 1 329 ? -26.287 1.405 12.280 1.00 82.31 329 CYS A N 1
ATOM 2649 C CA . CYS A 1 329 ? -25.364 1.500 13.407 1.00 82.31 329 CYS A CA 1
ATOM 2650 C C . CYS A 1 329 ? -25.121 2.971 13.776 1.00 82.31 329 CYS A C 1
ATOM 2652 O O . CYS A 1 329 ? -24.545 3.740 13.008 1.00 82.31 329 CYS A O 1
ATOM 2654 N N . ASN A 1 330 ? -25.542 3.384 14.975 1.00 85.31 330 ASN A N 1
ATOM 2655 C CA . ASN A 1 330 ? -25.345 4.768 15.404 1.00 85.31 330 ASN A CA 1
ATOM 2656 C C . ASN A 1 330 ? -23.849 5.115 15.575 1.00 85.31 330 ASN A C 1
ATOM 2658 O O . ASN A 1 330 ? -22.998 4.246 15.776 1.00 85.31 330 ASN A O 1
ATOM 2662 N N . GLU A 1 331 ? -23.537 6.412 15.528 1.00 85.12 331 GLU A N 1
ATOM 2663 C CA . GLU A 1 331 ? -22.170 6.938 15.639 1.00 85.12 331 GLU A CA 1
ATOM 2664 C C . GLU A 1 331 ? -21.425 6.419 16.877 1.00 85.12 331 GLU A C 1
ATOM 2666 O O . GLU A 1 331 ? -20.282 5.972 16.768 1.00 85.12 331 GLU A O 1
ATOM 2671 N N . LYS A 1 332 ? -22.082 6.418 18.043 1.00 83.88 332 LYS A N 1
ATOM 2672 C CA . LYS A 1 332 ? -21.488 5.955 19.302 1.00 83.88 332 LYS A CA 1
ATOM 2673 C C . LYS A 1 332 ? -21.052 4.493 19.200 1.00 83.88 332 LYS A C 1
ATOM 2675 O O . LYS A 1 332 ? -19.923 4.169 19.552 1.00 83.88 332 LYS A O 1
ATOM 2680 N N . SER A 1 333 ? -21.911 3.624 18.673 1.00 86.88 333 SER A N 1
ATOM 2681 C CA . SER A 1 333 ? -21.609 2.204 18.478 1.00 86.88 333 SER A CA 1
ATOM 2682 C C . SER A 1 333 ? -20.443 1.990 17.512 1.00 86.88 333 SER A C 1
ATOM 2684 O O . SER A 1 333 ? -19.563 1.185 17.805 1.00 86.88 333 SER A O 1
ATOM 2686 N N . ARG A 1 334 ? -20.377 2.747 16.409 1.00 86.94 334 ARG A N 1
ATOM 2687 C CA . ARG A 1 334 ? -19.252 2.678 15.457 1.00 86.94 334 ARG A CA 1
ATOM 2688 C C . ARG A 1 334 ? -17.928 3.094 16.101 1.00 86.94 334 ARG A C 1
ATOM 2690 O O . ARG A 1 334 ? -16.907 2.447 15.879 1.00 86.94 334 ARG A O 1
ATOM 2697 N N . LEU A 1 335 ? -17.940 4.158 16.904 1.00 86.44 335 LEU A N 1
ATOM 2698 C CA . LEU A 1 335 ? -16.750 4.629 17.614 1.00 86.44 335 LEU A CA 1
ATOM 2699 C C . LEU A 1 335 ? -16.285 3.636 18.687 1.00 86.44 335 LEU A C 1
ATOM 2701 O O . LEU A 1 335 ? -15.081 3.430 18.825 1.00 86.44 335 LEU A O 1
ATOM 2705 N N . GLU A 1 336 ? -17.203 2.998 19.414 1.00 86.44 336 GLU A N 1
ATOM 2706 C CA . GLU A 1 336 ? -16.844 1.955 20.383 1.00 86.44 336 GLU A CA 1
ATOM 2707 C C . GLU A 1 336 ? -16.249 0.716 19.699 1.00 86.44 336 GLU A C 1
ATOM 2709 O O . GLU A 1 336 ? -15.165 0.285 20.087 1.00 86.44 336 GLU A O 1
ATOM 2714 N N . MET A 1 337 ? -16.853 0.222 18.608 1.00 88.81 337 MET A N 1
ATOM 2715 C CA . MET A 1 337 ? -16.273 -0.864 17.796 1.00 88.81 337 MET A CA 1
ATOM 2716 C C . MET A 1 337 ? -14.855 -0.514 17.323 1.00 88.81 337 MET A C 1
ATOM 2718 O O . MET A 1 337 ? -13.926 -1.315 17.447 1.00 88.81 337 MET A O 1
ATOM 2722 N N . ALA A 1 338 ? -14.653 0.714 16.834 1.00 88.56 338 ALA A N 1
ATOM 2723 C CA . ALA A 1 338 ? -13.340 1.188 16.413 1.00 88.56 338 ALA A CA 1
ATOM 2724 C C . ALA A 1 338 ? -12.314 1.172 17.559 1.00 88.56 338 ALA A C 1
ATOM 2726 O O . ALA A 1 338 ? -11.195 0.688 17.376 1.00 88.56 338 ALA A O 1
ATOM 2727 N N . LYS A 1 339 ? -12.682 1.657 18.753 1.00 85.56 339 LYS A N 1
ATOM 2728 C CA . LYS A 1 339 ? -11.809 1.628 19.940 1.00 85.56 339 LYS A CA 1
ATOM 2729 C C . LYS A 1 339 ? -11.453 0.199 20.349 1.00 85.56 339 LYS A C 1
ATOM 2731 O O . LYS A 1 339 ? -10.286 -0.078 20.641 1.00 85.56 339 LYS A O 1
ATOM 2736 N N . GLU A 1 340 ? -12.430 -0.706 20.352 1.00 88.75 340 GLU A N 1
ATOM 2737 C CA . GLU A 1 340 ? -12.212 -2.122 20.660 1.00 88.75 340 GLU A CA 1
ATOM 2738 C C . GLU A 1 340 ? -11.225 -2.761 19.677 1.00 88.75 340 GLU A C 1
ATOM 2740 O O . GLU A 1 340 ? -10.288 -3.440 20.106 1.00 88.75 340 GLU A O 1
ATOM 2745 N N . CYS A 1 341 ? -11.359 -2.468 18.380 1.00 90.69 341 CYS A N 1
ATOM 2746 C CA . CYS A 1 341 ? -10.437 -2.937 17.346 1.00 90.69 341 CYS A CA 1
ATOM 2747 C C . CYS A 1 341 ? -9.011 -2.419 17.568 1.00 90.69 341 CYS A C 1
ATOM 2749 O O . CYS A 1 341 ? -8.061 -3.203 17.575 1.00 90.69 341 CYS A O 1
ATOM 2751 N N . LEU A 1 342 ? -8.845 -1.118 17.828 1.00 88.62 342 LEU A N 1
ATOM 2752 C CA . LEU A 1 342 ? -7.528 -0.523 18.081 1.00 88.62 342 LEU A CA 1
ATOM 2753 C C . LEU A 1 342 ? -6.828 -1.141 19.293 1.00 88.62 342 LEU A C 1
ATOM 2755 O O . LEU A 1 342 ? -5.626 -1.421 19.236 1.00 88.62 342 LEU A O 1
ATOM 2759 N N . LYS A 1 343 ? -7.579 -1.383 20.374 1.00 86.88 343 LYS A N 1
ATOM 2760 C CA . LYS A 1 343 ? -7.069 -2.037 21.584 1.00 86.88 343 LYS A CA 1
ATOM 2761 C C . LYS A 1 343 ? -6.679 -3.486 21.308 1.00 86.88 343 LYS A C 1
ATOM 2763 O O . LYS A 1 343 ? -5.602 -3.918 21.710 1.00 86.88 343 LYS A O 1
ATOM 2768 N N . LYS A 1 344 ? -7.541 -4.229 20.614 1.00 91.56 344 LYS A N 1
ATOM 2769 C CA . LYS A 1 344 ? -7.322 -5.633 20.250 1.00 91.56 344 LYS A CA 1
ATOM 2770 C C . LYS A 1 344 ? -6.082 -5.819 19.381 1.00 91.56 344 LYS A C 1
ATOM 2772 O O . LYS A 1 344 ? -5.336 -6.774 19.581 1.00 91.56 344 LYS A O 1
ATOM 2777 N N . TRP A 1 345 ? -5.868 -4.927 18.419 1.00 92.62 345 TRP A N 1
ATOM 2778 C CA . TRP A 1 345 ? -4.750 -5.024 17.487 1.00 92.62 345 TRP A CA 1
ATOM 2779 C C . TRP A 1 345 ? -3.413 -4.586 18.080 1.00 92.62 345 TRP A C 1
ATOM 2781 O O . TRP A 1 345 ? -2.384 -4.915 17.494 1.00 92.62 345 TRP A O 1
ATOM 2791 N N . ASP A 1 346 ? -3.409 -3.870 19.212 1.00 90.44 346 ASP A N 1
ATOM 2792 C CA . ASP A 1 346 ? -2.202 -3.245 19.772 1.00 90.44 346 ASP A CA 1
ATOM 2793 C C . ASP A 1 346 ? -1.464 -2.421 18.694 1.00 90.44 346 ASP A C 1
ATOM 2795 O O . ASP A 1 346 ? -0.267 -2.565 18.433 1.00 90.44 346 ASP A O 1
ATOM 2799 N N . LEU A 1 347 ? -2.235 -1.603 17.965 1.00 88.56 347 LEU A N 1
ATOM 2800 C CA . LEU A 1 347 ? -1.835 -1.114 16.643 1.00 88.56 347 LEU A CA 1
ATOM 2801 C C . LEU A 1 347 ? -0.537 -0.289 16.663 1.00 88.56 347 LEU A C 1
ATOM 2803 O O . LEU A 1 347 ? 0.276 -0.415 15.750 1.00 88.56 347 LEU A O 1
ATOM 2807 N N . LEU A 1 348 ? -0.300 0.505 17.714 1.00 88.31 348 LEU A N 1
ATOM 2808 C CA . LEU A 1 348 ? 0.937 1.286 17.868 1.00 88.31 348 LEU A CA 1
ATOM 2809 C C . LEU A 1 348 ? 2.180 0.388 17.940 1.00 88.31 348 LEU A C 1
ATOM 2811 O O . LEU A 1 348 ? 3.165 0.640 17.248 1.00 88.31 348 LEU A O 1
ATOM 2815 N N . SER A 1 349 ? 2.116 -0.688 18.723 1.00 91.12 349 SER A N 1
ATOM 2816 C CA . SER A 1 349 ? 3.180 -1.690 18.818 1.00 91.12 349 SER A CA 1
ATOM 2817 C C . SER A 1 349 ? 3.382 -2.409 17.480 1.00 91.12 349 SER A C 1
ATOM 2819 O O . SER A 1 349 ? 4.512 -2.575 17.009 1.00 91.12 349 SER A O 1
ATOM 2821 N N . LYS A 1 350 ? 2.285 -2.768 16.797 1.00 95.56 350 LYS A N 1
ATOM 2822 C CA . LYS A 1 350 ? 2.349 -3.437 15.488 1.00 95.56 350 LYS A CA 1
ATOM 2823 C C . LYS A 1 350 ? 2.922 -2.557 14.383 1.00 95.56 350 LYS A C 1
ATOM 2825 O O . LYS A 1 350 ? 3.599 -3.091 13.509 1.00 95.56 350 LYS A O 1
ATOM 2830 N N . ILE A 1 351 ? 2.726 -1.240 14.439 1.00 94.50 351 ILE A N 1
ATOM 2831 C CA . ILE A 1 351 ? 3.357 -0.282 13.519 1.00 94.50 351 ILE A CA 1
ATOM 2832 C C . ILE A 1 351 ? 4.885 -0.347 13.629 1.00 94.50 351 ILE A C 1
ATOM 2834 O O . ILE A 1 351 ? 5.565 -0.450 12.606 1.00 94.50 351 ILE A O 1
ATOM 2838 N N . GLU A 1 352 ? 5.435 -0.345 14.847 1.00 93.94 352 GLU A N 1
ATOM 2839 C CA . GLU A 1 352 ? 6.888 -0.463 15.039 1.00 93.94 352 GLU A CA 1
ATOM 2840 C C . GLU A 1 352 ? 7.410 -1.810 14.540 1.00 93.94 352 GLU A C 1
ATOM 2842 O O . GLU A 1 352 ? 8.399 -1.876 13.805 1.00 93.94 352 GLU A O 1
ATOM 2847 N N . MET A 1 353 ? 6.704 -2.891 14.884 1.00 96.00 353 MET A N 1
ATOM 2848 C CA . MET A 1 353 ? 7.055 -4.234 14.428 1.00 96.00 353 MET A CA 1
ATOM 2849 C C . MET A 1 353 ? 7.022 -4.353 12.901 1.00 96.00 353 MET A C 1
ATOM 2851 O O . MET A 1 353 ? 7.917 -4.973 12.328 1.00 96.00 353 MET A O 1
ATOM 2855 N N . ALA A 1 354 ? 6.018 -3.773 12.238 1.00 96.31 354 ALA A N 1
ATOM 2856 C CA . ALA A 1 354 ? 5.900 -3.787 10.784 1.00 96.31 354 ALA A CA 1
ATOM 2857 C C . ALA A 1 354 ? 7.081 -3.057 10.134 1.00 96.31 354 ALA A C 1
ATOM 2859 O O . ALA A 1 354 ? 7.711 -3.609 9.232 1.00 96.31 354 ALA A O 1
ATOM 2860 N N . ASN A 1 355 ? 7.427 -1.863 10.629 1.00 94.38 355 ASN A N 1
ATOM 2861 C CA . ASN A 1 355 ? 8.546 -1.072 10.112 1.00 94.38 355 ASN A CA 1
ATOM 2862 C C . ASN A 1 355 ? 9.897 -1.794 10.272 1.00 94.38 355 ASN A C 1
ATOM 2864 O O . ASN A 1 355 ? 10.714 -1.778 9.349 1.00 94.38 355 ASN A O 1
ATOM 2868 N N . GLU A 1 356 ? 10.127 -2.468 11.404 1.00 93.88 356 GLU A N 1
ATOM 2869 C CA . GLU A 1 356 ? 11.351 -3.257 11.604 1.00 93.88 356 GLU A CA 1
ATOM 2870 C C . GLU A 1 356 ? 11.365 -4.516 10.721 1.00 93.88 356 GLU A C 1
ATOM 2872 O O . GLU A 1 356 ? 12.406 -4.860 10.160 1.00 93.88 356 GLU A O 1
ATOM 2877 N N . GLN A 1 357 ? 10.224 -5.187 10.522 1.00 94.06 357 GLN A N 1
ATOM 2878 C CA . GLN A 1 357 ? 10.166 -6.405 9.702 1.00 94.06 357 GLN A CA 1
ATOM 2879 C C . GLN A 1 357 ? 10.369 -6.158 8.203 1.00 94.06 357 GLN A C 1
ATOM 2881 O O . GLN A 1 357 ? 10.821 -7.073 7.522 1.00 94.06 357 GLN A O 1
ATOM 2886 N N . ILE A 1 358 ? 10.107 -4.947 7.698 1.00 91.88 358 ILE A N 1
ATOM 2887 C CA . ILE A 1 358 ? 10.395 -4.573 6.297 1.00 91.88 358 ILE A CA 1
ATOM 2888 C C . ILE A 1 358 ? 11.787 -3.948 6.105 1.00 91.88 358 ILE A C 1
ATOM 2890 O O . ILE A 1 358 ? 12.132 -3.471 5.020 1.00 91.88 358 ILE A O 1
ATOM 2894 N N . LYS A 1 359 ? 12.608 -3.882 7.157 1.00 90.25 359 LYS A N 1
ATOM 2895 C CA . LYS A 1 359 ? 13.920 -3.218 7.1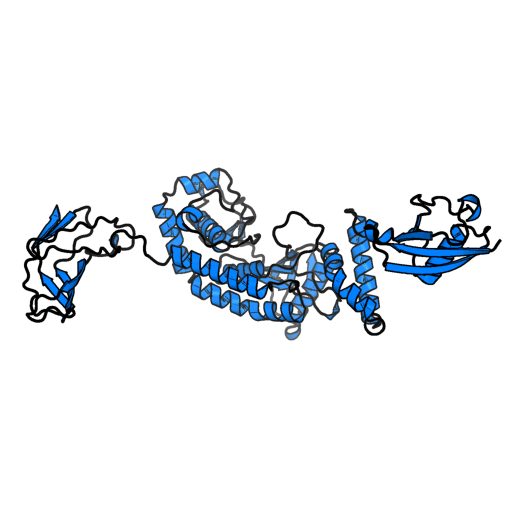21 1.00 90.25 359 LYS A CA 1
ATOM 2896 C C . LYS A 1 359 ? 14.886 -3.862 6.137 1.00 90.25 359 LYS A C 1
ATOM 2898 O O . LYS A 1 359 ? 15.632 -3.156 5.460 1.00 90.25 359 LYS A O 1
ATOM 2903 N N . LEU A 1 360 ? 14.854 -5.189 6.019 1.00 87.00 360 LEU A N 1
ATOM 2904 C CA . LEU A 1 360 ? 15.680 -5.908 5.052 1.00 87.00 360 LEU A CA 1
ATOM 2905 C C . LEU A 1 360 ? 15.346 -5.466 3.621 1.00 87.00 360 LEU A C 1
ATOM 2907 O O . LEU A 1 360 ? 16.253 -5.238 2.814 1.00 87.00 360 LEU A O 1
ATOM 2911 N N . GLU A 1 361 ? 14.060 -5.324 3.314 1.00 86.81 361 GLU A N 1
ATOM 2912 C CA . GLU A 1 361 ? 13.550 -4.859 2.031 1.00 86.81 361 GLU A CA 1
ATOM 2913 C C . GLU A 1 361 ? 13.946 -3.401 1.789 1.00 86.81 361 GLU A C 1
ATOM 2915 O O . GLU A 1 361 ? 14.529 -3.112 0.740 1.00 86.81 361 GLU A O 1
ATOM 2920 N N . LYS A 1 362 ? 13.752 -2.518 2.783 1.00 85.06 362 LYS A N 1
ATOM 2921 C CA . LYS A 1 362 ? 14.193 -1.107 2.748 1.00 85.06 362 LYS A CA 1
ATOM 2922 C C . LYS A 1 362 ? 15.681 -1.003 2.403 1.00 85.06 362 LYS A C 1
ATOM 2924 O O . LYS A 1 362 ? 16.064 -0.305 1.462 1.00 85.06 362 LYS A O 1
ATOM 2929 N N . ASP A 1 363 ? 16.528 -1.751 3.106 1.00 84.50 363 ASP A N 1
ATOM 2930 C CA . ASP A 1 363 ? 17.977 -1.748 2.896 1.00 84.50 363 ASP A CA 1
ATOM 2931 C C . ASP A 1 363 ? 18.370 -2.309 1.526 1.00 84.50 363 ASP A C 1
ATOM 2933 O O . ASP A 1 363 ? 19.304 -1.819 0.881 1.00 84.50 363 ASP A O 1
ATOM 2937 N N . ARG A 1 364 ? 17.678 -3.354 1.058 1.00 80.62 364 ARG A N 1
ATOM 2938 C CA . ARG A 1 364 ? 17.896 -3.916 -0.281 1.00 80.62 364 ARG A CA 1
ATOM 2939 C C . ARG A 1 364 ? 17.520 -2.915 -1.367 1.00 80.62 364 ARG A C 1
ATOM 2941 O O . ARG A 1 364 ? 18.328 -2.732 -2.277 1.00 80.62 364 ARG A O 1
ATOM 2948 N N . MET A 1 365 ? 16.367 -2.258 -1.252 1.00 79.31 365 MET A N 1
ATOM 2949 C CA . MET A 1 365 ? 15.922 -1.227 -2.192 1.00 79.31 365 MET A CA 1
ATOM 2950 C C . MET A 1 365 ? 16.898 -0.050 -2.217 1.00 79.31 365 MET A C 1
ATOM 2952 O O . MET A 1 365 ? 17.334 0.349 -3.296 1.00 79.31 365 MET A O 1
ATOM 2956 N N . LYS A 1 366 ? 17.352 0.417 -1.046 1.00 78.69 366 LYS A N 1
ATOM 2957 C CA . LYS A 1 366 ? 18.358 1.485 -0.924 1.00 78.69 366 LYS A CA 1
ATOM 2958 C C . LYS A 1 366 ? 19.682 1.113 -1.592 1.00 78.69 366 LYS A C 1
ATOM 2960 O O . LYS A 1 366 ? 20.204 1.871 -2.401 1.00 78.69 366 LYS A O 1
ATOM 2965 N N . ARG A 1 367 ? 20.214 -0.088 -1.326 1.00 76.81 367 ARG A N 1
ATOM 2966 C CA . ARG A 1 367 ? 21.456 -0.584 -1.963 1.00 76.81 367 ARG A CA 1
ATOM 2967 C C . ARG A 1 367 ? 21.345 -0.753 -3.478 1.00 76.81 367 ARG A C 1
ATOM 2969 O O . ARG A 1 367 ? 22.371 -0.821 -4.156 1.00 76.81 367 ARG A O 1
ATOM 2976 N N . GLN A 1 368 ? 20.133 -0.930 -3.992 1.00 71.44 368 GLN A N 1
ATOM 2977 C CA . GLN A 1 368 ? 19.860 -1.110 -5.415 1.00 71.44 368 GLN A CA 1
ATOM 2978 C C . GLN A 1 368 ? 19.399 0.184 -6.103 1.00 71.44 368 GLN A C 1
ATOM 2980 O O . GLN A 1 368 ? 19.204 0.154 -7.318 1.00 71.44 368 GLN A O 1
ATOM 2985 N N . ASP A 1 369 ? 19.295 1.292 -5.359 1.00 69.75 369 ASP A N 1
ATOM 2986 C CA . ASP A 1 369 ? 18.802 2.590 -5.835 1.00 69.75 369 ASP A CA 1
ATOM 2987 C C . ASP A 1 369 ? 17.378 2.503 -6.426 1.00 69.75 369 ASP A C 1
ATOM 2989 O O . ASP A 1 369 ? 17.051 3.092 -7.457 1.00 69.75 369 ASP A O 1
ATOM 2993 N N . ILE A 1 370 ? 16.516 1.697 -5.795 1.00 69.81 370 ILE A N 1
ATOM 2994 C CA . ILE A 1 370 ? 15.136 1.467 -6.243 1.00 69.81 370 ILE A CA 1
ATOM 2995 C C . ILE A 1 370 ? 14.217 2.505 -5.625 1.00 69.81 370 ILE A C 1
ATOM 2997 O O . ILE A 1 370 ? 13.898 2.438 -4.443 1.00 69.81 370 ILE A O 1
ATOM 3001 N N . GLY A 1 371 ? 13.776 3.447 -6.449 1.00 61.44 371 GLY A N 1
ATOM 3002 C CA . GLY A 1 371 ? 12.841 4.490 -6.049 1.00 61.44 371 GLY A CA 1
ATOM 3003 C C . GLY A 1 371 ? 13.459 5.690 -5.335 1.00 61.44 371 GLY A C 1
ATOM 3004 O O . GLY A 1 371 ? 12.746 6.621 -4.997 1.00 61.44 371 GLY A O 1
ATOM 3005 N N . PHE A 1 372 ? 14.781 5.726 -5.160 1.00 55.44 372 PHE A N 1
ATOM 3006 C CA . PHE A 1 372 ? 15.502 6.774 -4.424 1.00 55.44 372 PHE A CA 1
ATOM 3007 C C . PHE A 1 372 ? 15.874 8.011 -5.277 1.00 55.44 372 PHE A C 1
ATOM 3009 O O . PHE A 1 372 ? 16.763 8.773 -4.905 1.00 55.44 372 PHE A O 1
ATOM 3016 N N . LYS A 1 373 ? 15.202 8.256 -6.416 1.00 50.56 373 LYS A N 1
ATOM 3017 C CA . LYS A 1 373 ? 15.477 9.424 -7.280 1.00 50.56 373 LYS A CA 1
ATOM 3018 C C . LYS A 1 373 ? 14.636 10.640 -6.862 1.00 50.56 373 LYS A C 1
ATOM 3020 O O . LYS A 1 373 ? 13.458 10.698 -7.194 1.00 50.56 373 LYS A O 1
ATOM 3025 N N . GLY A 1 374 ? 15.244 11.638 -6.215 1.00 50.66 374 GLY A N 1
ATOM 3026 C CA . GLY A 1 374 ? 14.588 12.905 -5.852 1.00 50.66 374 GLY A CA 1
ATOM 3027 C C . GLY A 1 374 ? 15.072 13.482 -4.518 1.00 50.66 374 GLY A C 1
ATOM 3028 O O . GLY A 1 374 ? 15.982 12.934 -3.907 1.00 50.66 374 GLY A O 1
ATOM 3029 N N . PHE A 1 375 ? 14.469 14.595 -4.080 1.00 41.62 375 PHE A N 1
ATOM 3030 C CA . PHE A 1 375 ? 14.798 15.261 -2.807 1.00 41.62 375 PHE A CA 1
ATOM 3031 C C . PHE A 1 375 ? 14.264 14.531 -1.564 1.00 41.62 375 PHE A C 1
ATOM 3033 O O . PHE A 1 375 ? 14.801 14.752 -0.487 1.00 41.62 375 PHE A O 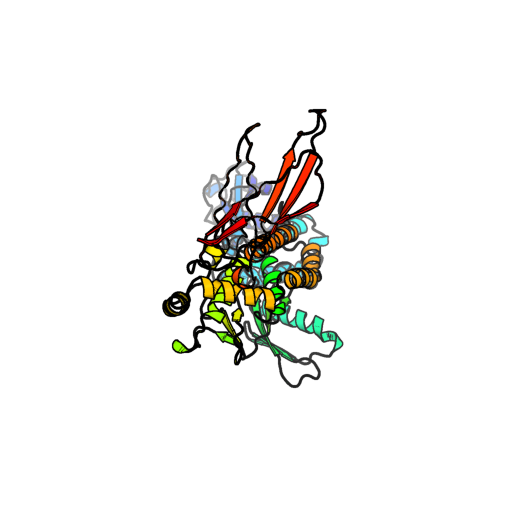1
ATOM 3040 N N . ASN A 1 376 ? 13.267 13.652 -1.721 1.00 57.22 376 ASN A N 1
ATOM 3041 C CA . ASN A 1 376 ? 12.743 12.802 -0.652 1.00 57.22 376 ASN A CA 1
ATOM 3042 C C . ASN A 1 376 ? 12.981 11.342 -1.033 1.00 57.22 376 ASN A C 1
ATOM 3044 O O . ASN A 1 376 ? 12.472 10.867 -2.051 1.00 57.22 376 ASN A O 1
ATOM 3048 N N . SER A 1 377 ? 13.765 10.629 -0.235 1.00 66.75 377 SER A N 1
ATOM 3049 C CA . SER A 1 377 ? 13.917 9.185 -0.396 1.00 66.75 377 SER A CA 1
ATOM 3050 C C . SER A 1 377 ? 12.616 8.455 -0.014 1.00 66.75 377 SER A C 1
ATOM 3052 O O . SER A 1 377 ? 11.927 8.898 0.905 1.00 66.75 377 SER A O 1
ATOM 3054 N N . PRO A 1 378 ? 12.293 7.293 -0.621 1.00 69.12 378 PRO A N 1
ATOM 3055 C CA . PRO A 1 378 ? 11.163 6.459 -0.197 1.00 69.12 378 PRO A CA 1
ATOM 3056 C C . PRO A 1 378 ? 11.167 6.136 1.301 1.00 69.12 378 PRO A C 1
ATOM 3058 O O . PRO A 1 378 ? 10.116 5.957 1.904 1.00 69.12 378 PRO A O 1
ATOM 3061 N N . THR A 1 379 ? 12.351 6.069 1.918 1.00 73.88 379 THR A N 1
ATOM 3062 C CA . THR A 1 379 ? 12.489 5.862 3.362 1.00 73.88 379 THR A CA 1
ATOM 3063 C C . THR A 1 379 ? 12.013 7.069 4.168 1.00 73.88 379 THR A C 1
ATOM 3065 O O . THR A 1 379 ? 11.273 6.879 5.124 1.00 73.88 379 THR A O 1
ATOM 3068 N N . GLU A 1 380 ? 12.391 8.290 3.786 1.00 79.44 380 GLU A N 1
ATOM 3069 C CA . GLU A 1 380 ? 11.924 9.506 4.468 1.00 79.44 380 GLU A CA 1
ATOM 3070 C C . GLU A 1 380 ? 10.416 9.692 4.290 1.00 79.44 380 GLU A C 1
ATOM 3072 O O . GLU A 1 380 ? 9.723 10.036 5.243 1.00 79.44 380 GLU A O 1
ATOM 3077 N N . GLU A 1 381 ? 9.892 9.409 3.094 1.00 82.12 381 GLU A N 1
ATOM 3078 C CA . GLU A 1 381 ? 8.450 9.437 2.837 1.00 82.12 381 GLU A CA 1
ATOM 3079 C C . GLU A 1 381 ? 7.701 8.424 3.716 1.00 82.12 381 GLU A C 1
ATOM 3081 O O . GLU A 1 381 ? 6.660 8.751 4.286 1.00 82.12 381 GLU A O 1
ATOM 3086 N N . LEU A 1 382 ? 8.247 7.215 3.883 1.00 87.50 382 LEU A N 1
ATOM 3087 C CA . LEU A 1 382 ? 7.687 6.211 4.784 1.00 87.50 382 LEU A CA 1
ATOM 3088 C C . LEU A 1 382 ? 7.724 6.658 6.247 1.00 87.50 382 LEU A C 1
ATOM 3090 O O . LEU A 1 382 ? 6.756 6.437 6.970 1.00 87.50 382 LEU A O 1
ATOM 3094 N N . ASP A 1 383 ? 8.819 7.268 6.695 1.00 89.12 383 ASP A N 1
ATOM 3095 C CA . ASP A 1 383 ? 8.940 7.726 8.078 1.00 89.12 383 ASP A CA 1
ATOM 3096 C C . ASP A 1 383 ? 7.907 8.834 8.368 1.00 89.12 383 ASP A C 1
ATOM 3098 O O . ASP A 1 383 ? 7.224 8.783 9.392 1.00 89.12 383 ASP A O 1
ATOM 3102 N N . GLN A 1 384 ? 7.705 9.773 7.434 1.00 88.75 384 GLN A N 1
ATOM 3103 C CA . GLN A 1 384 ? 6.647 10.792 7.527 1.00 88.75 384 GLN A CA 1
ATOM 3104 C C . GLN A 1 384 ? 5.240 10.183 7.494 1.00 88.75 384 GLN A C 1
ATOM 3106 O O . GLN A 1 384 ? 4.375 10.578 8.276 1.00 88.75 384 GLN A O 1
ATOM 3111 N N . TYR A 1 385 ? 5.019 9.187 6.636 1.00 90.62 385 TYR A N 1
ATOM 3112 C CA . TYR A 1 385 ? 3.774 8.427 6.601 1.00 90.62 385 TYR A CA 1
ATOM 3113 C C . TYR A 1 385 ? 3.490 7.758 7.957 1.00 90.62 385 TYR A C 1
ATOM 3115 O O . TYR A 1 385 ? 2.405 7.926 8.508 1.00 90.62 385 TYR A O 1
ATOM 3123 N N . ILE A 1 386 ? 4.471 7.066 8.548 1.00 92.50 386 ILE A N 1
ATOM 3124 C CA . ILE A 1 386 ? 4.329 6.407 9.856 1.00 92.50 386 ILE A CA 1
ATOM 3125 C C . ILE A 1 386 ? 4.035 7.431 10.960 1.00 92.50 386 ILE A C 1
ATOM 3127 O O . ILE A 1 386 ? 3.205 7.159 11.831 1.00 92.50 386 ILE A O 1
ATOM 3131 N N . ILE A 1 387 ? 4.683 8.600 10.931 1.00 91.38 387 ILE A N 1
ATOM 3132 C CA . ILE A 1 387 ? 4.394 9.702 11.861 1.00 91.38 387 ILE A CA 1
ATOM 3133 C C . ILE A 1 387 ? 2.927 10.128 11.731 1.00 91.38 387 ILE A C 1
ATOM 3135 O O . ILE A 1 387 ? 2.219 10.146 12.735 1.00 91.38 387 ILE A O 1
ATOM 3139 N N . ALA A 1 388 ? 2.437 10.374 10.513 1.00 90.56 388 ALA A N 1
ATOM 3140 C CA . ALA A 1 388 ? 1.048 10.772 10.282 1.00 90.56 388 ALA A CA 1
ATOM 3141 C C . ALA A 1 388 ? 0.035 9.703 10.741 1.00 90.56 388 ALA A C 1
ATOM 3143 O O . ALA A 1 388 ? -0.978 10.037 11.361 1.00 90.56 388 ALA A O 1
ATOM 3144 N N . VAL A 1 389 ? 0.317 8.415 10.496 1.00 91.00 389 VAL A N 1
ATOM 3145 C CA . VAL A 1 389 ? -0.509 7.299 10.995 1.00 91.00 389 VAL A CA 1
ATOM 3146 C C . VAL A 1 389 ? -0.575 7.333 12.524 1.00 91.00 389 VAL A C 1
ATOM 3148 O O . VAL A 1 389 ? -1.665 7.300 13.097 1.00 91.00 389 VAL A O 1
ATOM 3151 N N . LYS A 1 390 ? 0.574 7.450 13.203 1.00 90.50 390 LYS A N 1
ATOM 3152 C CA . LYS A 1 390 ? 0.641 7.510 14.672 1.00 90.50 390 LYS A CA 1
ATOM 3153 C C . LYS A 1 390 ? -0.066 8.737 15.238 1.00 90.50 390 LYS A C 1
ATOM 3155 O O . LYS A 1 390 ? -0.766 8.608 16.240 1.00 90.50 390 LYS A O 1
ATOM 3160 N N . GLU A 1 391 ? 0.087 9.905 14.618 1.00 87.88 391 GLU A N 1
ATOM 3161 C CA . GLU A 1 391 ? -0.602 11.131 15.032 1.00 87.88 391 GLU A CA 1
ATOM 3162 C C . GLU A 1 391 ? -2.118 10.967 14.962 1.00 87.88 391 GLU A C 1
ATOM 3164 O O . GLU A 1 391 ? -2.823 11.300 15.913 1.00 87.88 391 GLU A O 1
ATOM 3169 N N . ASN A 1 392 ? -2.631 10.426 13.856 1.00 85.81 392 ASN A N 1
ATOM 3170 C CA . ASN A 1 392 ? -4.062 10.208 13.696 1.00 85.81 392 ASN A CA 1
ATOM 3171 C C . ASN A 1 392 ? -4.582 9.166 14.691 1.00 85.81 392 ASN A C 1
ATOM 3173 O O . ASN A 1 392 ? -5.640 9.378 15.283 1.00 85.81 392 ASN A O 1
ATOM 3177 N N . LEU A 1 393 ? -3.842 8.074 14.916 1.00 85.81 393 LEU A N 1
ATOM 3178 C CA . LEU A 1 393 ? -4.201 7.087 15.935 1.00 85.81 393 LEU A CA 1
ATOM 3179 C C . LEU A 1 393 ? -4.242 7.717 17.319 1.00 85.81 393 LEU A C 1
ATOM 3181 O O . LEU A 1 393 ? -5.228 7.548 18.022 1.00 85.81 393 LEU A O 1
ATOM 3185 N N . THR A 1 394 ? -3.227 8.507 17.663 1.00 82.94 394 THR A N 1
ATOM 3186 C CA . THR A 1 394 ? -3.173 9.271 18.913 1.00 82.94 394 THR A CA 1
ATOM 3187 C C . THR A 1 394 ? -4.380 10.197 19.035 1.00 82.94 394 THR A C 1
ATOM 3189 O O . THR A 1 394 ? -5.015 10.207 20.069 1.00 82.94 394 THR A O 1
ATOM 3192 N N . LYS A 1 395 ? -4.793 10.912 17.986 1.00 79.12 395 LYS A N 1
ATOM 3193 C CA . LYS A 1 395 ? -6.002 11.761 18.027 1.00 79.12 395 LYS A CA 1
ATOM 3194 C C . LYS A 1 395 ? -7.310 10.981 18.229 1.00 79.12 395 LYS A C 1
ATOM 3196 O O . LYS A 1 395 ? -8.309 11.580 18.620 1.00 79.12 395 LYS A O 1
ATOM 3201 N N . LEU A 1 396 ? -7.335 9.684 17.916 1.00 74.88 396 LEU A N 1
ATOM 3202 C CA . LEU A 1 396 ? -8.499 8.825 18.145 1.00 74.88 396 LEU A CA 1
ATOM 3203 C C . LEU A 1 396 ? -8.439 8.102 19.504 1.00 74.88 396 LEU A C 1
ATOM 3205 O O . LEU A 1 396 ? -9.492 7.832 20.079 1.00 74.88 396 LEU A O 1
ATOM 3209 N N . THR A 1 397 ? -7.237 7.790 20.007 1.00 67.19 397 THR A N 1
ATOM 3210 C CA . THR A 1 397 ? -7.010 7.026 21.249 1.00 67.19 397 THR A CA 1
ATOM 3211 C C . THR A 1 397 ? -6.692 7.891 22.466 1.00 67.19 397 THR A C 1
ATOM 3213 O O . THR A 1 397 ? -7.103 7.549 23.572 1.00 67.19 397 THR A O 1
ATOM 3216 N N . VAL A 1 398 ? -5.973 9.000 22.288 1.00 56.09 398 VAL A N 1
ATOM 3217 C CA . VAL A 1 398 ? -5.758 10.018 23.316 1.00 56.09 398 VAL A CA 1
ATOM 3218 C C . VAL A 1 398 ? -7.030 10.830 23.435 1.00 56.09 398 VAL A C 1
ATOM 3220 O O . VAL A 1 398 ? -7.403 11.616 22.565 1.00 56.09 398 VAL A O 1
ATOM 3223 N N . ILE A 1 399 ? -7.672 10.628 24.573 1.00 48.53 399 ILE A N 1
ATOM 3224 C CA . ILE A 1 399 ? -8.574 11.587 25.184 1.00 48.53 399 ILE A CA 1
ATOM 3225 C C . ILE A 1 399 ? -7.762 12.878 25.390 1.00 48.53 399 ILE A C 1
ATOM 3227 O O . ILE A 1 399 ? -6.870 12.927 26.234 1.00 48.53 399 ILE A O 1
ATOM 3231 N N . GLY A 1 400 ? -7.994 13.905 24.575 1.00 34.16 400 GLY A N 1
ATOM 3232 C CA . GLY A 1 400 ? -7.481 15.254 24.831 1.00 34.16 400 GLY A CA 1
ATOM 3233 C C . GLY A 1 400 ? -7.549 16.178 23.613 1.00 34.16 400 GLY A C 1
ATOM 3234 O O . GLY A 1 400 ? -7.682 15.701 22.485 1.00 34.16 400 GLY A O 1
ATOM 3235 N N . PRO A 1 401 ? -7.413 17.507 23.768 1.00 35.66 401 PRO A N 1
ATOM 3236 C CA . PRO A 1 401 ? -7.722 18.395 24.892 1.00 35.66 401 PRO A CA 1
ATOM 3237 C C . PRO A 1 401 ? -9.034 19.175 24.635 1.00 35.66 401 PRO A C 1
ATOM 3239 O O . PRO A 1 401 ? -9.146 20.339 24.985 1.00 35.66 401 PRO A O 1
ATOM 3242 N N . TRP A 1 402 ? -10.003 18.563 23.950 1.00 42.28 402 TRP A N 1
ATOM 3243 C CA . TRP A 1 402 ? -11.284 19.200 23.602 1.00 42.28 402 TRP A CA 1
ATOM 3244 C C . TRP A 1 402 ? -12.452 18.629 24.401 1.00 42.28 402 TRP A C 1
ATOM 3246 O O . TRP A 1 402 ? -13.583 18.610 23.920 1.00 42.28 402 TRP A O 1
ATOM 3256 N N . ASP A 1 403 ? -12.160 18.124 25.595 1.00 45.97 403 ASP A N 1
ATOM 3257 C CA . ASP A 1 403 ? -13.183 17.908 26.601 1.00 45.97 403 ASP A CA 1
ATOM 3258 C C . ASP A 1 403 ? -13.391 19.251 27.321 1.00 45.97 403 ASP A C 1
ATOM 3260 O O . ASP A 1 403 ? -12.467 19.711 27.999 1.00 45.97 403 ASP A O 1
ATOM 3264 N N . PRO A 1 404 ? -14.550 19.920 27.179 1.00 49.38 404 PRO A N 1
ATOM 3265 C CA . PRO A 1 404 ? -14.783 21.210 27.824 1.00 49.38 404 PRO A CA 1
ATOM 3266 C C . PRO A 1 404 ? -14.688 21.141 29.362 1.00 49.38 404 PRO A C 1
ATOM 3268 O O . PRO A 1 404 ? -14.612 22.185 30.011 1.00 49.38 404 PRO A O 1
ATOM 3271 N N . ILE A 1 405 ? -14.695 19.934 29.952 1.00 48.66 405 ILE A N 1
ATOM 3272 C CA . ILE A 1 405 ? -14.485 19.704 31.391 1.00 48.66 405 ILE A CA 1
ATOM 3273 C C . ILE A 1 405 ? -13.012 19.924 31.791 1.00 48.66 405 ILE A C 1
ATOM 3275 O O . ILE A 1 405 ? -12.744 20.380 32.903 1.00 48.66 405 ILE A O 1
ATOM 3279 N N . GLY A 1 406 ? -12.057 19.650 30.893 1.00 46.56 406 GLY A N 1
ATOM 3280 C CA . GLY A 1 406 ? -10.612 19.769 31.138 1.00 46.56 406 GLY A CA 1
ATOM 3281 C C . GLY A 1 406 ? -9.998 21.135 30.804 1.00 46.56 406 GLY A C 1
ATOM 3282 O O . GLY A 1 406 ? -8.807 21.342 31.054 1.00 46.56 406 GLY A O 1
ATOM 3283 N N . ASP A 1 407 ? -10.778 22.065 30.244 1.00 53.84 407 ASP A N 1
ATOM 3284 C CA . ASP A 1 407 ? -10.305 23.402 29.878 1.00 53.84 407 ASP A CA 1
ATOM 3285 C C . ASP A 1 407 ? -9.868 24.198 31.118 1.00 53.84 407 ASP A C 1
ATOM 3287 O O . ASP A 1 407 ? -10.663 24.525 32.005 1.00 53.84 407 ASP A O 1
ATOM 3291 N N . GLN A 1 408 ? -8.590 24.585 31.152 1.00 55.78 408 GLN A N 1
ATOM 3292 C CA . GLN A 1 408 ? -8.084 25.509 32.164 1.00 55.78 408 GLN A CA 1
ATOM 3293 C C . GLN A 1 408 ? -8.749 26.877 31.986 1.00 55.78 408 GLN A C 1
ATOM 3295 O O . GLN A 1 408 ? -8.590 27.535 30.956 1.00 55.78 408 GLN A O 1
ATOM 3300 N N . ARG A 1 409 ? -9.473 27.336 33.011 1.00 61.88 409 ARG A N 1
ATOM 3301 C CA . ARG A 1 409 ? -10.019 28.695 33.055 1.00 61.88 409 ARG A CA 1
ATOM 3302 C C . ARG A 1 409 ? -9.228 29.561 34.019 1.00 61.88 409 ARG A C 1
ATOM 3304 O O . ARG A 1 409 ? -9.192 29.297 35.216 1.00 61.88 409 ARG A O 1
ATOM 3311 N N . PHE A 1 410 ? -8.654 30.629 33.481 1.00 65.62 410 PHE A N 1
ATOM 3312 C CA . PHE A 1 410 ? -8.019 31.684 34.260 1.00 65.62 410 PHE A CA 1
ATOM 3313 C C . PHE A 1 410 ? -9.064 32.739 34.614 1.00 65.62 410 PHE A C 1
ATOM 3315 O O . PHE A 1 410 ? -9.796 33.210 33.741 1.00 65.62 410 PHE A O 1
ATOM 3322 N N . ILE A 1 411 ? -9.164 33.075 35.897 1.00 68.69 411 ILE A N 1
ATOM 3323 C CA . ILE A 1 411 ? -10.118 34.062 36.401 1.00 68.69 411 ILE A CA 1
ATOM 3324 C C . ILE A 1 411 ? -9.379 34.983 37.354 1.00 68.69 411 ILE A C 1
ATOM 3326 O O . ILE A 1 411 ? -8.923 34.547 38.409 1.00 68.69 411 ILE A O 1
ATOM 3330 N N . ASP A 1 412 ? -9.329 36.261 37.000 1.00 69.44 412 ASP A N 1
ATOM 3331 C CA . ASP A 1 412 ? -8.871 37.301 37.908 1.00 69.44 412 ASP A CA 1
ATOM 3332 C C . ASP A 1 412 ? -10.005 37.624 38.890 1.00 69.44 412 ASP A C 1
ATOM 3334 O O . ASP A 1 412 ? -11.081 38.097 38.508 1.00 69.44 412 ASP A O 1
ATOM 3338 N N . GLY A 1 413 ? -9.795 37.305 40.167 1.00 65.00 413 GLY A N 1
ATOM 3339 C CA . GLY A 1 413 ? -10.742 37.609 41.237 1.00 65.00 413 GLY A CA 1
ATOM 3340 C C . GLY A 1 413 ? -10.613 39.056 41.733 1.00 65.00 413 GLY A C 1
ATOM 3341 O O . GLY A 1 413 ? -9.522 39.627 41.683 1.00 65.00 413 GLY A O 1
ATOM 3342 N N . PRO A 1 414 ? -11.694 39.676 42.242 1.00 66.25 414 PRO A N 1
ATOM 3343 C CA . PRO A 1 414 ? -11.590 40.966 42.912 1.00 66.25 414 PRO A CA 1
ATOM 3344 C C . PRO A 1 414 ? -10.792 40.836 44.218 1.00 66.25 414 PRO A C 1
ATOM 3346 O O . PRO A 1 414 ? -10.806 39.791 44.866 1.00 66.25 414 PRO A O 1
ATOM 3349 N N . THR A 1 415 ? -10.151 41.925 44.648 1.00 60.47 415 THR A N 1
ATOM 3350 C CA . THR A 1 415 ? -9.435 42.005 45.935 1.00 60.47 415 THR A CA 1
ATOM 3351 C C . THR A 1 415 ? -10.350 41.777 47.142 1.00 60.47 415 THR A C 1
ATOM 3353 O O . THR A 1 415 ? -9.881 41.351 48.192 1.00 60.47 415 THR A O 1
ATOM 3356 N N . GLU A 1 416 ? -11.654 42.041 46.996 1.00 59.31 416 GLU A N 1
ATOM 3357 C CA . GLU A 1 416 ? -12.686 41.776 47.999 1.00 59.31 416 GLU A CA 1
ATOM 3358 C C . GLU A 1 416 ? -13.962 41.225 47.339 1.00 59.31 416 GLU A C 1
ATOM 3360 O O . GLU A 1 416 ? -14.399 41.711 46.295 1.00 59.31 416 GLU A O 1
ATOM 3365 N N . GLY A 1 417 ? -14.596 40.235 47.977 1.00 65.00 417 GLY A N 1
ATOM 3366 C CA . GLY A 1 417 ? -15.872 39.653 47.543 1.00 65.00 417 GLY A CA 1
ATOM 3367 C C . GLY A 1 417 ? -15.769 38.225 46.982 1.00 65.00 417 GLY A C 1
ATOM 3368 O O . GLY A 1 417 ? -14.679 37.665 46.879 1.00 65.00 417 GLY A O 1
ATOM 3369 N N . PRO A 1 418 ? -16.911 37.581 46.674 1.00 71.94 418 PRO A N 1
ATOM 3370 C CA . PRO A 1 418 ? -16.931 36.207 46.182 1.00 71.94 418 PRO A CA 1
ATOM 3371 C C . PRO A 1 418 ? -16.500 36.123 44.711 1.00 71.94 418 PRO A C 1
ATOM 3373 O O . PRO A 1 418 ? -17.036 36.835 43.862 1.00 71.94 418 PRO A O 1
ATOM 3376 N N . VAL A 1 419 ? -15.611 35.180 44.398 1.00 72.50 419 VAL A N 1
ATOM 3377 C CA . VAL A 1 419 ? -15.337 34.751 43.019 1.00 72.50 419 VAL A CA 1
ATOM 3378 C C . VAL A 1 419 ? -16.366 33.694 42.632 1.00 72.50 419 VAL A C 1
ATOM 3380 O O . VAL A 1 419 ? -16.616 32.756 43.388 1.00 72.50 419 VAL A O 1
ATOM 3383 N N . LYS A 1 420 ? -16.982 33.847 41.459 1.00 74.50 420 LYS A N 1
ATOM 3384 C CA . LYS A 1 420 ? -17.911 32.862 40.897 1.00 74.50 420 LYS A CA 1
ATOM 3385 C C . LYS A 1 420 ? -17.428 32.446 39.524 1.00 74.50 420 LYS A C 1
ATOM 3387 O O . LYS A 1 420 ? -17.093 33.299 38.707 1.00 74.50 420 LYS A O 1
ATOM 3392 N N . PHE A 1 421 ? -17.466 31.150 39.261 1.00 68.50 421 PHE A N 1
ATOM 3393 C CA . PHE A 1 421 ? -17.187 30.601 37.949 1.00 68.50 421 PHE A CA 1
ATOM 3394 C C . PHE A 1 421 ? -18.114 29.432 37.657 1.00 68.50 421 PHE A C 1
ATOM 3396 O O . PHE A 1 421 ? -18.663 28.816 38.567 1.00 68.50 421 PHE A O 1
ATOM 3403 N N . SER A 1 422 ? -18.320 29.169 36.374 1.00 69.00 422 SER A N 1
ATOM 3404 C CA . SER A 1 422 ? -19.098 28.038 35.893 1.00 69.00 422 SER A CA 1
ATOM 3405 C C . SER A 1 422 ? -18.294 27.363 34.795 1.00 69.00 422 SER A C 1
ATOM 3407 O O . SER A 1 422 ? -17.766 28.034 33.903 1.00 69.00 422 SER A O 1
ATOM 3409 N N . VAL A 1 423 ? -18.177 26.044 34.906 1.00 63.31 423 VAL A N 1
ATOM 3410 C CA . VAL A 1 423 ? -17.607 25.182 33.877 1.00 63.31 423 VAL A CA 1
ATOM 3411 C C . VAL A 1 423 ? -18.728 24.265 33.425 1.00 63.31 423 VAL A C 1
ATOM 3413 O O . VAL A 1 423 ? -19.373 23.610 34.240 1.00 63.31 423 VAL A O 1
ATOM 3416 N N . SER A 1 424 ? -18.990 24.283 32.127 1.00 62.25 424 SER A N 1
ATOM 3417 C CA . SER A 1 424 ? -19.916 23.378 31.460 1.00 62.25 424 SER A CA 1
ATOM 3418 C C . SER A 1 424 ? -19.097 22.466 30.565 1.00 62.25 424 SER A C 1
ATOM 3420 O O . SER A 1 424 ? -18.348 22.976 29.730 1.00 62.25 424 SER A O 1
ATOM 3422 N N . GLY A 1 425 ? -19.273 21.157 30.689 1.00 57.94 425 GLY A N 1
ATOM 3423 C CA . GLY A 1 425 ? -18.712 20.204 29.744 1.00 57.94 425 GLY A CA 1
ATOM 3424 C C . GLY A 1 425 ? -19.551 18.940 29.644 1.00 57.94 425 GLY A C 1
ATOM 3425 O O . GLY A 1 425 ? -20.507 18.771 30.401 1.00 57.94 425 GLY A O 1
ATOM 3426 N N . SER A 1 426 ? -19.253 18.129 28.633 1.00 55.28 426 SER A N 1
ATOM 3427 C CA . SER A 1 426 ? -20.044 16.957 28.262 1.00 55.28 426 SER A CA 1
ATOM 3428 C C . SER A 1 426 ? -19.306 15.690 28.683 1.00 55.28 426 SER A C 1
ATOM 3430 O O . SER A 1 426 ? -18.104 15.586 28.467 1.00 55.28 426 SER A O 1
ATOM 3432 N N . LEU A 1 427 ? -20.019 14.742 29.292 1.00 54.84 427 LEU A N 1
ATOM 3433 C CA . LEU A 1 427 ? -19.481 13.462 29.769 1.00 54.84 427 LEU A CA 1
ATOM 3434 C C . LEU A 1 427 ? -19.383 12.475 28.592 1.00 54.84 427 LEU A C 1
ATOM 3436 O O . LEU A 1 427 ? -20.127 11.496 28.510 1.00 54.84 427 LEU A O 1
ATOM 3440 N N . ASP A 1 428 ? -18.511 12.784 27.633 1.00 48.88 428 ASP A N 1
ATOM 3441 C CA . ASP A 1 428 ? -18.437 12.094 26.336 1.00 48.88 428 ASP A CA 1
ATOM 3442 C C . ASP A 1 428 ? -17.245 11.112 26.233 1.00 48.88 428 ASP A C 1
ATOM 3444 O O . ASP A 1 428 ? -17.000 10.532 25.164 1.00 48.88 428 ASP A O 1
ATOM 3448 N N . GLY A 1 429 ? -16.484 10.936 27.320 1.00 56.09 429 GLY A N 1
ATOM 3449 C CA . GLY A 1 429 ? -15.285 10.104 27.454 1.00 56.09 429 GLY A CA 1
ATOM 3450 C C . GLY A 1 429 ? -15.513 8.820 28.268 1.00 56.09 429 GLY A C 1
ATOM 3451 O O . GLY A 1 429 ? -16.479 8.090 28.040 1.00 56.09 429 GLY A O 1
ATOM 3452 N N . ASP A 1 430 ? -14.579 8.466 29.155 1.00 47.44 430 ASP A N 1
ATOM 3453 C CA . ASP A 1 430 ? -14.671 7.309 30.063 1.00 47.44 430 ASP A CA 1
ATOM 3454 C C . ASP A 1 430 ? -15.350 7.652 31.400 1.00 47.44 430 ASP A C 1
ATOM 3456 O O . ASP A 1 430 ? -15.447 6.804 32.290 1.00 47.44 430 ASP A O 1
ATOM 3460 N N . GLU A 1 431 ? -15.883 8.867 31.539 1.00 57.78 431 GLU A N 1
ATOM 3461 C CA . GLU A 1 431 ? -16.493 9.357 32.771 1.00 57.78 431 GLU A CA 1
ATOM 3462 C C . GLU A 1 431 ? -17.709 8.514 33.158 1.00 57.78 431 GLU A C 1
ATOM 3464 O O . GLU A 1 431 ? -17.944 8.323 34.341 1.00 57.78 431 GLU A O 1
ATOM 3469 N N . TRP A 1 432 ? -18.416 7.886 32.211 1.00 55.84 432 TRP A N 1
ATOM 3470 C CA . TRP A 1 432 ? -19.502 6.936 32.508 1.00 55.84 432 TRP A CA 1
ATOM 3471 C C . TRP A 1 432 ? -19.052 5.669 33.265 1.00 55.84 432 TRP A C 1
ATOM 3473 O O . TRP A 1 432 ? -19.898 4.950 33.799 1.00 55.84 432 TRP A O 1
ATOM 3483 N N . LEU A 1 433 ? -17.744 5.385 33.324 1.00 52.53 433 LEU A N 1
ATOM 3484 C CA . LEU A 1 433 ? -17.151 4.310 34.133 1.00 52.53 433 LEU A CA 1
ATOM 3485 C C . LEU A 1 433 ? -16.715 4.778 35.533 1.00 52.53 433 LEU A C 1
ATOM 3487 O O . LEU A 1 433 ? -16.356 3.945 36.369 1.00 52.53 433 LEU A O 1
ATOM 3491 N N . SER A 1 434 ? -16.732 6.084 35.799 1.00 63.16 434 SER A N 1
ATOM 3492 C CA . SER A 1 434 ? -16.359 6.667 37.090 1.00 63.16 434 SER A CA 1
ATOM 3493 C C . SER A 1 434 ? -17.580 6.813 38.014 1.00 63.16 434 SER A C 1
ATOM 3495 O O . SER A 1 434 ? -18.727 6.757 37.582 1.00 63.16 434 SER A O 1
ATOM 3497 N N . SER A 1 435 ? -17.364 6.981 39.324 1.00 69.75 435 SER A N 1
ATOM 3498 C CA . SER A 1 435 ? -18.449 7.280 40.285 1.00 69.75 435 SER A CA 1
ATOM 3499 C C . SER A 1 435 ? -18.683 8.784 40.490 1.00 69.75 435 SER A C 1
ATOM 3501 O O . SER A 1 435 ? -19.660 9.185 41.120 1.00 69.75 435 SER A O 1
ATOM 3503 N N . GLY A 1 436 ? -17.768 9.613 39.987 1.00 77.25 436 GLY A N 1
ATOM 3504 C CA . GLY A 1 436 ? -17.827 11.071 39.958 1.00 77.25 436 GLY A CA 1
ATOM 3505 C C . GLY A 1 436 ? -16.490 11.650 39.492 1.00 77.25 436 GLY A C 1
ATOM 3506 O O . GLY A 1 436 ? -15.537 10.897 39.291 1.00 77.25 436 GLY A O 1
ATOM 3507 N N . PHE A 1 437 ? -16.397 12.970 39.364 1.00 77.44 437 PHE A N 1
ATOM 3508 C CA . PHE A 1 437 ? -15.149 13.673 39.045 1.00 77.44 437 PHE A CA 1
ATOM 3509 C C . PHE A 1 437 ? -14.755 14.654 40.154 1.00 77.44 437 PHE A C 1
ATOM 3511 O O . PHE A 1 437 ? -15.603 15.270 40.805 1.00 77.44 437 PHE A O 1
ATOM 3518 N N . TYR A 1 438 ? -13.449 14.786 40.386 1.00 82.06 438 TYR A N 1
ATOM 3519 C CA . TYR A 1 438 ? -12.896 15.769 41.315 1.00 82.06 438 TYR A CA 1
ATOM 3520 C C . TYR A 1 438 ? -12.671 17.097 40.604 1.00 82.06 438 TYR A C 1
ATOM 3522 O O . TYR A 1 438 ? -12.166 17.134 39.485 1.00 82.06 438 TYR A O 1
ATOM 3530 N N . ILE A 1 439 ? -12.998 18.195 41.283 1.00 81.88 439 ILE A N 1
ATOM 3531 C CA . ILE A 1 439 ? -12.659 19.534 40.806 1.00 81.88 439 ILE A CA 1
ATOM 3532 C C . ILE A 1 439 ? -11.332 19.943 41.435 1.00 81.88 439 ILE A C 1
ATOM 3534 O O . ILE A 1 439 ? -11.215 19.992 42.662 1.00 81.88 439 ILE A O 1
ATOM 3538 N N . TYR A 1 440 ? -10.361 20.267 40.583 1.00 83.88 440 TYR A N 1
ATOM 3539 C CA . TYR A 1 440 ? -9.077 20.829 40.981 1.00 83.88 440 TYR A CA 1
ATOM 3540 C C . TYR A 1 440 ? -9.028 22.322 40.655 1.00 83.88 440 TYR A C 1
ATOM 3542 O O . TYR A 1 440 ? -9.442 22.747 39.580 1.00 83.88 440 TYR A O 1
ATOM 3550 N N . MET A 1 441 ? -8.509 23.119 41.583 1.00 82.88 441 MET A N 1
ATOM 3551 C CA . MET A 1 441 ? -8.290 24.555 41.410 1.00 82.88 441 MET A CA 1
ATOM 3552 C C . MET A 1 441 ? -6.843 24.893 41.756 1.00 82.88 441 MET A C 1
ATOM 3554 O O . MET A 1 441 ? -6.341 24.441 42.783 1.00 82.88 441 MET A O 1
ATOM 3558 N N . GLU A 1 442 ? -6.191 25.723 40.946 1.00 85.75 442 GLU A N 1
ATOM 3559 C CA . GLU A 1 442 ? -4.903 26.334 41.284 1.00 85.75 442 GLU A CA 1
ATOM 3560 C C . GLU A 1 442 ? -5.135 27.810 41.617 1.00 85.75 442 GLU A C 1
ATOM 3562 O O . GLU A 1 442 ? -5.591 28.583 40.776 1.00 85.75 442 GLU A O 1
ATOM 3567 N N . ILE A 1 443 ? -4.869 28.195 42.864 1.00 86.00 443 ILE A N 1
ATOM 3568 C CA . ILE A 1 443 ? -5.095 29.549 43.372 1.00 86.00 443 ILE A CA 1
ATOM 3569 C C . ILE A 1 443 ? -3.739 30.203 43.614 1.00 86.00 443 ILE A C 1
ATOM 3571 O O . ILE A 1 443 ? -2.984 29.770 44.487 1.00 86.00 443 ILE A O 1
ATOM 3575 N N . TRP A 1 444 ? -3.465 31.266 42.866 1.00 84.88 444 TRP A N 1
ATOM 3576 C CA . TRP A 1 444 ? -2.315 32.143 43.066 1.00 84.88 444 TRP A CA 1
ATOM 3577 C C . TRP A 1 444 ? -2.754 33.342 43.909 1.00 84.88 444 TRP A C 1
ATOM 3579 O O . TRP A 1 444 ? -3.750 33.992 43.590 1.00 84.88 444 TRP A O 1
ATOM 3589 N N . HIS A 1 445 ? -2.077 33.598 45.030 1.00 83.25 445 HIS A N 1
ATOM 3590 C CA . HIS A 1 445 ? -2.442 34.682 45.946 1.00 83.25 445 HIS A CA 1
ATOM 3591 C C . HIS A 1 445 ? -1.224 35.296 46.641 1.00 83.25 445 HIS A C 1
ATOM 3593 O O . HIS A 1 445 ? -0.229 34.623 46.894 1.00 83.25 445 HIS A O 1
ATOM 3599 N N . ASN A 1 446 ? -1.324 36.576 46.994 1.00 83.69 446 ASN A N 1
ATOM 3600 C CA . ASN A 1 446 ? -0.316 37.328 47.746 1.00 83.69 446 ASN A CA 1
ATOM 3601 C C . ASN A 1 446 ? -0.907 37.911 49.040 1.00 83.69 446 ASN A C 1
ATOM 3603 O O . ASN A 1 446 ? -0.611 39.038 49.430 1.00 83.69 446 ASN A O 1
ATOM 3607 N N . CYS A 1 447 ? -1.773 37.146 49.713 1.00 75.62 447 CYS A N 1
ATOM 3608 C CA . CYS A 1 447 ? -2.500 37.595 50.904 1.00 75.62 447 CYS A CA 1
ATOM 3609 C C . CYS A 1 447 ? -1.610 37.834 52.145 1.00 75.62 447 CYS A C 1
ATOM 3611 O O . CYS A 1 447 ? -2.117 38.256 53.182 1.00 75.62 447 CYS A O 1
ATOM 3613 N N . VAL A 1 448 ? -0.304 37.563 52.068 1.00 73.12 448 VAL A N 1
ATOM 3614 C CA . VAL A 1 448 ? 0.676 37.848 53.129 1.00 73.12 448 VAL A CA 1
ATOM 3615 C C . VAL A 1 448 ? 1.059 39.334 53.166 1.00 73.12 448 VAL A C 1
ATOM 3617 O O . VAL A 1 448 ? 0.962 40.037 52.166 1.00 73.12 448 VAL A O 1
ATOM 3620 N N . GLU A 1 449 ? 1.524 39.826 54.323 1.00 63.28 449 GLU A N 1
ATOM 3621 C CA . GLU A 1 449 ? 1.893 41.246 54.520 1.00 63.28 449 GLU A CA 1
ATOM 3622 C C . GLU A 1 449 ? 2.922 41.764 53.497 1.00 63.28 449 GLU A C 1
ATOM 3624 O O . GLU A 1 449 ? 2.936 42.955 53.182 1.00 63.28 449 GLU A O 1
ATOM 3629 N N . ASN A 1 450 ? 3.751 40.871 52.949 1.00 69.31 450 ASN A N 1
ATOM 3630 C CA . ASN A 1 450 ? 4.691 41.175 51.882 1.00 69.31 450 ASN A CA 1
ATOM 3631 C C . ASN A 1 450 ? 4.070 40.852 50.513 1.00 69.31 450 ASN A C 1
ATOM 3633 O O . ASN A 1 450 ? 4.024 39.695 50.101 1.00 69.31 450 ASN A O 1
ATOM 3637 N N . LYS A 1 451 ? 3.589 41.879 49.802 1.00 63.78 451 LYS A N 1
ATOM 3638 C CA . LYS A 1 451 ? 2.859 41.736 48.524 1.00 63.78 451 LYS A CA 1
ATOM 3639 C C . LYS A 1 451 ? 3.669 41.109 47.382 1.00 63.78 451 LYS A C 1
ATOM 3641 O O . LYS A 1 451 ? 3.069 40.752 46.368 1.00 63.78 451 LYS A O 1
ATOM 3646 N N . ASP A 1 452 ? 4.982 40.983 47.561 1.00 70.62 452 ASP A N 1
ATOM 3647 C CA . ASP A 1 452 ? 5.915 40.409 46.589 1.00 70.62 452 ASP A CA 1
ATOM 3648 C C . ASP A 1 452 ? 6.062 38.876 46.721 1.00 70.62 452 ASP A C 1
ATOM 3650 O O . ASP A 1 452 ? 6.629 38.241 45.834 1.00 70.62 452 ASP A O 1
ATOM 3654 N N . ASP A 1 453 ? 5.527 38.264 47.788 1.00 76.56 453 ASP A N 1
ATOM 3655 C CA . ASP A 1 453 ? 5.590 36.814 48.016 1.00 76.56 453 ASP A CA 1
ATOM 3656 C C . ASP A 1 453 ? 4.306 36.117 47.526 1.00 76.56 453 ASP A C 1
ATOM 3658 O O . ASP A 1 453 ? 3.386 35.823 48.297 1.00 76.56 453 ASP A O 1
ATOM 3662 N N . GLU A 1 454 ? 4.241 35.845 46.220 1.00 83.56 454 GLU A N 1
ATOM 3663 C CA . GLU A 1 454 ? 3.156 35.069 45.612 1.00 83.56 454 GLU A CA 1
ATOM 3664 C C . GLU A 1 454 ? 3.210 33.594 46.053 1.00 83.56 454 GLU A C 1
ATOM 3666 O O . GLU A 1 454 ? 4.249 32.929 46.006 1.00 83.56 454 GLU A O 1
ATOM 3671 N N . LYS A 1 455 ? 2.065 33.060 46.483 1.00 84.69 455 LYS A N 1
ATOM 3672 C CA . LYS A 1 455 ? 1.886 31.664 46.882 1.00 84.69 455 LYS A CA 1
ATOM 3673 C C . LYS A 1 455 ? 0.905 30.970 45.951 1.00 84.69 455 LYS A C 1
ATOM 3675 O O . LYS A 1 455 ? -0.134 31.521 45.604 1.00 84.69 455 LYS A O 1
ATOM 3680 N N . MET A 1 456 ? 1.209 29.715 45.632 1.00 88.25 456 MET A N 1
ATOM 3681 C CA . MET A 1 456 ? 0.336 28.827 44.870 1.00 88.25 456 MET A CA 1
ATOM 3682 C C . MET A 1 456 ? -0.252 27.753 45.791 1.00 88.25 456 MET A C 1
ATOM 3684 O O . MET A 1 456 ? 0.473 27.093 46.547 1.00 88.25 456 MET A O 1
ATOM 3688 N N . LEU A 1 457 ? -1.574 27.601 45.739 1.00 87.88 457 LEU A N 1
ATOM 3689 C CA . LEU A 1 457 ? -2.347 26.590 46.454 1.00 87.88 457 LEU A CA 1
ATOM 3690 C C . LEU A 1 457 ? -3.133 25.748 45.442 1.00 87.88 457 LEU A C 1
ATOM 3692 O O . LEU A 1 457 ? -4.011 26.275 44.759 1.00 87.88 457 LEU A O 1
ATOM 3696 N N . LYS A 1 458 ? -2.870 24.440 45.391 1.00 88.06 458 LYS A N 1
ATOM 3697 C CA . LYS A 1 458 ? -3.693 23.476 44.652 1.00 88.06 458 LYS A CA 1
ATOM 3698 C C . LYS A 1 458 ? -4.763 22.916 45.573 1.00 88.06 458 LYS A C 1
ATOM 3700 O O . LYS A 1 458 ? -4.463 22.402 46.650 1.00 88.06 458 LYS A O 1
ATOM 3705 N N . VAL A 1 459 ? -6.015 23.015 45.155 1.00 86.88 459 VAL A N 1
ATOM 3706 C CA . VAL A 1 459 ? -7.176 22.576 45.926 1.00 86.88 459 VAL A CA 1
ATOM 3707 C C . VAL A 1 459 ? -7.920 21.498 45.161 1.00 86.88 459 VAL A C 1
ATOM 3709 O O . VAL A 1 459 ? -8.401 21.762 44.066 1.00 86.88 459 VAL A O 1
ATOM 3712 N N . ALA A 1 460 ? -8.089 20.328 45.771 1.00 88.56 460 ALA A N 1
ATOM 3713 C CA . ALA A 1 460 ? -9.096 19.353 45.365 1.00 88.56 460 ALA A CA 1
ATOM 3714 C C . ALA A 1 460 ? -10.376 19.563 46.190 1.00 88.56 460 ALA A C 1
ATOM 3716 O O . ALA A 1 460 ? -10.326 19.593 47.425 1.00 88.56 460 ALA A O 1
ATOM 3717 N N . LEU A 1 461 ? -11.521 19.732 45.527 1.00 86.94 461 LEU A N 1
ATOM 3718 C CA . LEU A 1 461 ? -12.816 19.896 46.190 1.00 86.94 461 LEU A CA 1
ATOM 3719 C C . LEU A 1 461 ? -13.474 18.546 46.490 1.00 86.94 461 LEU A C 1
ATOM 3721 O O . LEU A 1 461 ? -13.582 17.682 45.622 1.00 86.94 461 LEU A O 1
ATOM 3725 N N . MET A 1 462 ? -13.970 18.407 47.720 1.00 87.00 462 MET A N 1
ATOM 3726 C CA . MET A 1 462 ? -14.702 17.234 48.202 1.00 87.00 462 MET A CA 1
ATOM 3727 C C . MET A 1 462 ? -16.143 17.613 48.578 1.00 87.00 462 MET A C 1
ATOM 3729 O O . MET A 1 462 ? -16.318 18.638 49.247 1.00 87.00 462 MET A O 1
ATOM 3733 N N . PRO A 1 463 ? -17.161 16.782 48.269 1.00 87.94 463 PRO A N 1
ATOM 3734 C CA . PRO A 1 463 ? -17.100 15.482 47.575 1.00 87.94 463 PRO A CA 1
ATOM 3735 C C . PRO A 1 463 ? -16.998 15.610 46.035 1.00 87.94 463 PRO A C 1
ATOM 3737 O O . PRO A 1 463 ? -17.270 16.687 45.507 1.00 87.94 463 PRO A O 1
ATOM 3740 N N . PRO A 1 464 ? -16.634 14.536 45.302 1.00 85.75 464 PRO A N 1
ATOM 3741 C CA . PRO A 1 464 ? -16.645 14.548 43.836 1.00 85.75 464 PRO A CA 1
ATOM 3742 C C . PRO A 1 464 ? -18.062 14.761 43.287 1.00 85.75 464 PRO A C 1
ATOM 3744 O O . PRO A 1 464 ? -19.044 14.345 43.910 1.00 85.75 464 PRO A O 1
ATOM 3747 N N . CYS A 1 465 ? -18.164 15.393 42.119 1.00 83.69 465 CYS A N 1
ATOM 3748 C CA . CYS A 1 465 ? -19.442 15.627 41.454 1.00 83.69 465 CYS A CA 1
ATOM 3749 C C . CYS A 1 465 ? -19.900 14.328 40.770 1.00 83.69 465 CYS A C 1
ATOM 3751 O O . CYS A 1 465 ? -19.111 13.748 40.020 1.00 83.69 465 CYS A O 1
ATOM 3753 N N . PRO A 1 466 ? -21.120 13.826 41.031 1.00 82.75 466 PRO A N 1
ATOM 3754 C CA . PRO A 1 466 ? -21.632 12.621 40.377 1.00 82.75 466 PRO A CA 1
ATOM 3755 C C . PRO A 1 466 ? -21.883 12.822 38.872 1.00 82.75 466 PRO A C 1
ATOM 3757 O O . PRO A 1 466 ? -22.120 13.932 38.416 1.00 82.75 466 PRO A O 1
ATOM 3760 N N . ILE A 1 467 ? -21.878 11.715 38.121 1.00 73.00 467 ILE A N 1
ATOM 3761 C CA . ILE A 1 467 ? -21.965 11.648 36.640 1.00 73.00 467 ILE A CA 1
ATOM 3762 C C . ILE A 1 467 ? -23.407 11.617 36.098 1.00 73.00 467 ILE A C 1
ATOM 3764 O O . ILE A 1 467 ? -23.641 11.530 34.900 1.00 73.00 467 ILE A O 1
ATOM 3768 N N . GLU A 1 468 ? -24.408 11.701 36.967 1.00 68.00 468 GLU A N 1
ATOM 3769 C CA . GLU A 1 468 ? -25.813 11.795 36.550 1.00 68.00 468 GLU A CA 1
ATOM 3770 C C . GLU A 1 468 ? -26.088 13.204 36.001 1.00 68.00 468 GLU A C 1
ATOM 3772 O O . GLU A 1 468 ? -25.558 14.133 36.595 1.00 68.00 468 GLU A O 1
ATOM 3777 N N . ASP A 1 469 ? -26.903 13.362 34.941 1.00 59.19 469 ASP A N 1
ATOM 3778 C CA . ASP A 1 469 ? -27.282 14.626 34.252 1.00 59.19 469 ASP A CA 1
ATOM 3779 C C . ASP A 1 469 ? -27.751 15.755 35.202 1.00 59.19 469 ASP A C 1
ATOM 3781 O O . ASP A 1 469 ? -28.930 16.111 35.277 1.00 59.19 469 ASP A O 1
ATOM 3785 N N . LYS A 1 470 ? -26.829 16.298 35.989 1.00 69.56 470 LYS A N 1
ATOM 3786 C CA . LYS A 1 470 ? -27.077 17.149 37.147 1.00 69.56 470 LYS A CA 1
ATOM 3787 C C . LYS A 1 470 ? -25.974 18.186 37.233 1.00 69.56 470 LYS A C 1
ATOM 3789 O O . LYS A 1 470 ? -24.822 17.943 36.882 1.00 69.56 470 LYS A O 1
ATOM 3794 N N . THR A 1 471 ? -26.322 19.360 37.734 1.00 79.75 471 THR A N 1
ATOM 3795 C CA . THR A 1 471 ? -25.357 20.440 37.943 1.00 79.75 471 THR A CA 1
ATOM 3796 C C . THR A 1 471 ? -24.879 20.423 39.392 1.00 79.75 471 THR A C 1
ATOM 3798 O O . THR A 1 471 ? -25.686 20.539 40.313 1.00 79.75 471 THR A O 1
ATOM 3801 N N . CYS A 1 472 ? -23.566 20.316 39.614 1.00 82.81 472 CYS A N 1
ATOM 3802 C CA . CYS A 1 472 ? -22.965 20.458 40.941 1.00 82.81 472 CYS A CA 1
ATOM 3803 C C . CYS A 1 472 ? -22.544 21.906 41.194 1.00 82.81 472 CYS A C 1
ATOM 3805 O O . CYS A 1 472 ? -21.680 22.450 40.510 1.00 82.81 472 CYS A O 1
ATOM 3807 N N . THR A 1 473 ? -23.117 22.524 42.221 1.00 85.56 473 THR A N 1
ATOM 3808 C CA . THR A 1 473 ? -22.714 23.846 42.704 1.00 85.56 473 THR A CA 1
ATOM 3809 C C . THR A 1 473 ? -21.913 23.693 43.988 1.00 85.56 473 THR A C 1
ATOM 3811 O O . THR A 1 473 ? -22.450 23.246 44.999 1.00 85.56 473 THR A O 1
ATOM 3814 N N . TYR A 1 474 ? -20.646 24.104 43.962 1.00 84.44 474 TYR A N 1
ATOM 3815 C CA . TYR A 1 474 ? -19.766 24.100 45.129 1.00 84.44 474 TYR A CA 1
ATOM 3816 C C . TYR A 1 474 ? -19.671 25.492 45.748 1.00 84.44 474 TYR A C 1
ATOM 3818 O O . TYR A 1 474 ? -19.370 26.469 45.064 1.00 84.44 474 TYR A O 1
ATOM 3826 N N . THR A 1 475 ? -19.877 25.578 47.061 1.00 84.12 475 THR A N 1
ATOM 3827 C CA . THR A 1 475 ? -19.599 26.778 47.855 1.00 84.12 475 THR A CA 1
ATOM 3828 C C . THR A 1 475 ? -18.462 26.481 48.823 1.00 84.12 475 THR A C 1
ATOM 3830 O O . THR A 1 475 ? -18.567 25.598 49.672 1.00 84.12 475 THR A O 1
ATOM 3833 N N . LEU A 1 476 ? -17.362 27.224 48.700 1.00 85.75 476 LEU A N 1
ATOM 3834 C CA . LEU A 1 476 ? -16.200 27.117 49.579 1.00 85.75 476 LEU A CA 1
ATOM 3835 C C . LEU A 1 476 ? -15.946 28.461 50.266 1.00 85.75 476 LEU A C 1
ATOM 3837 O O . LEU A 1 476 ? -15.855 29.496 49.608 1.00 85.75 476 LEU A O 1
ATOM 3841 N N . LYS A 1 477 ? -15.769 28.436 51.590 1.00 85.00 477 LYS A N 1
ATOM 3842 C CA . LYS A 1 477 ? -15.291 29.582 52.369 1.00 85.00 477 LYS A CA 1
ATOM 3843 C C . LYS A 1 477 ? -14.051 29.168 53.151 1.00 85.00 477 LYS A C 1
ATOM 3845 O O . LYS A 1 477 ? -14.154 28.450 54.140 1.00 85.00 477 LYS A O 1
ATOM 3850 N N . GLN A 1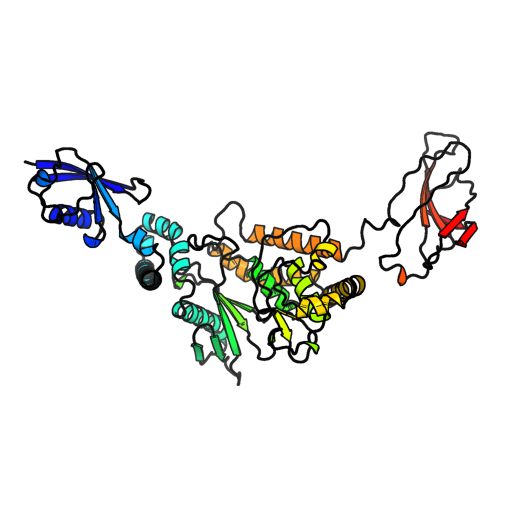 478 ? -12.885 29.624 52.703 1.00 83.25 478 GLN A N 1
ATOM 3851 C CA . GLN A 1 478 ? -11.601 29.234 53.275 1.00 83.25 478 GLN A CA 1
ATOM 3852 C C . GLN A 1 478 ? -10.672 30.442 53.412 1.00 83.25 478 GLN A C 1
ATOM 3854 O O . GLN A 1 478 ? -10.481 31.188 52.459 1.00 83.25 478 GLN A O 1
ATOM 3859 N N . ASP A 1 479 ? -10.051 30.590 54.584 1.00 84.81 479 ASP A N 1
ATOM 3860 C CA . ASP A 1 479 ? -8.902 31.480 54.763 1.00 84.81 479 ASP A CA 1
ATOM 3861 C C . ASP A 1 479 ? -7.655 30.828 54.143 1.00 84.81 479 ASP A C 1
ATOM 3863 O O . ASP A 1 479 ? -7.279 29.707 54.519 1.00 84.81 479 ASP A O 1
ATOM 3867 N N . ILE A 1 480 ? -7.063 31.511 53.163 1.00 84.50 480 ILE A N 1
ATOM 3868 C CA . ILE A 1 480 ? -5.890 31.057 52.407 1.00 84.50 480 ILE A CA 1
ATOM 3869 C C . ILE A 1 480 ? -4.625 31.862 52.722 1.00 84.50 480 ILE A C 1
ATOM 3871 O O . ILE A 1 480 ? -3.575 31.524 52.188 1.00 84.50 480 ILE A O 1
ATOM 3875 N N . THR A 1 481 ? -4.680 32.849 53.627 1.00 83.56 481 THR A N 1
ATOM 3876 C CA . THR A 1 481 ? -3.604 33.832 53.895 1.00 83.56 481 THR A CA 1
ATOM 3877 C C . THR A 1 481 ? -2.217 33.195 54.030 1.00 83.56 481 THR A C 1
ATOM 3879 O O . THR A 1 481 ? -1.231 33.681 53.482 1.00 83.56 481 THR A O 1
ATOM 3882 N N . ASN A 1 482 ? -2.140 32.047 54.708 1.00 83.00 482 ASN A N 1
ATOM 3883 C CA . ASN A 1 482 ? -0.890 31.325 54.949 1.00 83.00 482 ASN A CA 1
ATOM 3884 C C . ASN A 1 482 ? -0.798 29.963 54.244 1.00 83.00 482 ASN A C 1
ATOM 3886 O O . ASN A 1 482 ? 0.100 29.186 54.560 1.00 83.00 482 ASN A O 1
ATOM 3890 N N . LYS A 1 483 ? -1.700 29.657 53.305 1.00 86.12 483 LYS A N 1
ATOM 3891 C CA . LYS A 1 483 ? -1.753 28.355 52.626 1.00 86.12 483 LYS A CA 1
ATOM 3892 C C . LYS A 1 483 ? -0.938 28.338 51.329 1.00 86.12 483 LYS A C 1
ATOM 3894 O O . LYS A 1 483 ? -0.965 29.295 50.559 1.00 86.12 483 LYS A O 1
ATOM 3899 N N . SER A 1 484 ? -0.259 27.220 51.087 1.00 89.19 484 SER A N 1
ATOM 3900 C CA . SER A 1 484 ? 0.441 26.882 49.842 1.00 89.19 484 SER A CA 1
ATOM 3901 C C . SER A 1 484 ? 0.559 25.359 49.694 1.00 89.19 484 SER A C 1
ATOM 3903 O O . SER A 1 484 ? 0.359 24.629 50.668 1.00 89.19 484 SER A O 1
ATOM 3905 N N . GLY A 1 485 ? 0.896 24.884 48.492 1.00 90.12 485 GLY A N 1
ATOM 3906 C CA . GLY A 1 485 ? 1.033 23.452 48.194 1.00 90.12 485 GLY A CA 1
ATOM 3907 C C . GLY A 1 485 ? -0.307 22.779 47.896 1.00 90.12 485 GLY A C 1
ATOM 3908 O O . GLY A 1 485 ? -1.233 23.442 47.440 1.00 90.12 485 GLY A O 1
ATOM 3909 N N . ASP A 1 486 ? -0.409 21.474 48.143 1.00 90.12 486 ASP A N 1
ATOM 3910 C CA . ASP A 1 486 ? -1.602 20.682 47.825 1.00 90.12 486 ASP A CA 1
ATOM 3911 C C . ASP A 1 486 ? -2.538 20.559 49.038 1.00 90.12 486 ASP A C 1
ATOM 3913 O O . ASP A 1 486 ? -2.098 20.335 50.170 1.00 90.12 486 ASP A O 1
ATOM 3917 N N . SER A 1 487 ? -3.846 20.700 48.821 1.00 88.25 487 SER A N 1
ATOM 3918 C CA . SER A 1 487 ? -4.855 20.604 49.877 1.00 88.25 487 SER A CA 1
ATOM 3919 C C . SER A 1 487 ? -6.164 20.002 49.368 1.00 88.25 487 SER A C 1
ATOM 3921 O O . SER A 1 487 ? -6.635 20.325 48.282 1.00 88.25 487 SER A O 1
ATOM 3923 N N . GLU A 1 488 ? -6.796 19.170 50.192 1.00 88.88 488 GLU A N 1
ATOM 3924 C CA . GLU A 1 488 ? -8.172 18.716 49.984 1.00 88.88 488 GLU A CA 1
ATOM 3925 C C . GLU A 1 488 ? -9.113 19.548 50.861 1.00 88.88 488 GLU A C 1
ATOM 3927 O O . GLU A 1 488 ? -8.958 19.589 52.087 1.00 88.88 488 GLU A O 1
ATOM 3932 N N . LEU A 1 489 ? -10.089 20.223 50.252 1.00 87.31 489 LEU A N 1
ATOM 3933 C CA . LEU A 1 489 ? -11.045 21.071 50.964 1.00 87.31 489 LEU A CA 1
ATOM 3934 C C . LEU A 1 489 ? -12.467 20.541 50.802 1.00 87.31 489 LEU A C 1
ATOM 3936 O O . LEU A 1 48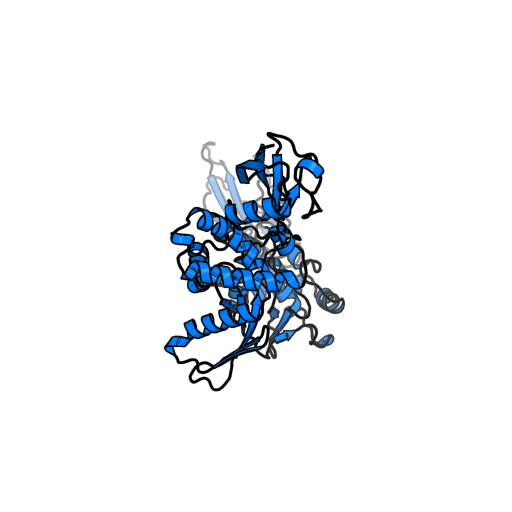9 ? -12.943 20.284 49.698 1.00 87.31 489 LEU A O 1
ATOM 3940 N N . LYS A 1 490 ? -13.170 20.417 51.930 1.00 88.56 490 LYS A N 1
ATOM 3941 C CA . LYS A 1 490 ? -14.600 20.103 51.943 1.00 88.56 490 LYS A CA 1
ATOM 3942 C C . LYS A 1 490 ? -15.384 21.360 51.586 1.00 88.56 490 LYS A C 1
ATOM 3944 O O . LYS A 1 490 ? -15.276 22.363 52.288 1.00 88.56 490 LYS A O 1
ATOM 3949 N N . ALA A 1 491 ? -16.150 21.286 50.508 1.00 87.44 491 ALA A N 1
ATOM 3950 C CA . ALA A 1 491 ? -17.041 22.344 50.062 1.00 87.44 491 ALA A CA 1
ATOM 3951 C C . ALA A 1 491 ? -18.498 21.925 50.268 1.00 87.44 491 ALA A C 1
ATOM 3953 O O . ALA A 1 491 ? -18.838 20.740 50.221 1.00 87.44 491 ALA A O 1
ATOM 3954 N N . ASP A 1 492 ? -19.362 22.913 50.472 1.00 88.56 492 ASP A N 1
ATOM 3955 C CA . ASP A 1 492 ? -20.800 22.689 50.504 1.00 88.56 492 ASP A CA 1
ATOM 3956 C C . ASP A 1 492 ? -21.274 22.486 49.061 1.00 88.56 492 ASP A C 1
ATOM 3958 O O . ASP A 1 492 ? -21.267 23.423 48.259 1.00 88.56 492 ASP A O 1
ATOM 3962 N N . MET A 1 493 ? -21.629 21.247 48.714 1.00 88.62 493 MET A N 1
ATOM 3963 C CA . MET A 1 493 ? -22.075 20.871 47.372 1.00 88.62 493 MET A CA 1
ATOM 3964 C C . MET A 1 493 ? -23.600 20.753 47.321 1.00 88.62 493 MET A C 1
ATOM 3966 O O . MET A 1 493 ? -24.202 20.009 48.096 1.00 88.62 493 MET A O 1
ATOM 3970 N N . VAL A 1 494 ? -24.216 21.445 46.366 1.00 89.00 494 VAL A N 1
ATOM 3971 C CA . VAL A 1 494 ? -25.633 21.306 46.013 1.00 89.00 494 VAL A CA 1
ATOM 3972 C C . VAL A 1 494 ? -25.721 20.700 44.620 1.00 89.00 494 VAL A C 1
ATOM 3974 O O . VAL A 1 494 ? -25.084 21.198 43.697 1.00 89.00 494 VAL A O 1
ATOM 3977 N N . ILE A 1 495 ? -26.505 19.636 44.471 1.00 84.06 495 ILE A N 1
ATOM 3978 C CA . ILE A 1 495 ? -26.770 18.995 43.182 1.00 84.06 495 ILE A CA 1
ATOM 3979 C C . ILE A 1 495 ? -28.167 19.434 42.728 1.00 84.06 495 ILE A C 1
ATOM 3981 O O . ILE A 1 495 ? -29.128 19.231 43.475 1.00 84.06 495 ILE A O 1
ATOM 3985 N N . THR A 1 496 ? -28.274 20.039 41.545 1.00 79.62 496 THR A N 1
ATOM 3986 C CA . THR A 1 496 ? -29.539 20.524 40.958 1.00 79.62 496 THR A CA 1
ATOM 3987 C C . THR A 1 496 ? -29.865 19.858 39.643 1.00 79.62 496 THR A C 1
ATOM 3989 O O . THR A 1 496 ? -28.912 19.679 38.847 1.00 79.62 496 THR A O 1
#

=== Feature glossary ===
Reading guide. The protein is described through the following features:

Foldseek 3Di. A 3Di character summarizes, for each residue, the relative orientation of the Cα frame of its nearest spatial neighbor. Because it encodes fold topology rather than chemistry, 3Di alignments detect remote structural similarity that sequence alignment misses.

Contact-map, Ramachandran, and PAE plots. Plot images: a contact map (which residues are close in 3D, as an N×N binary image), a Ramachandran scatter (backbone torsion angles, revealing secondary-structure composition at a glance), and — for AlphaFold structures — a PAE heatmap (pairwise prediction confidence).

Radius of gyration, Cα contacts, bounding box. Radius of gyration (Rg) is the root-mean-square distance of Cα atoms from their centroid — a single number for overall size and compactness. A globular domain of N residues has Rg ≈ 2.2·N^0.38 Å; an extended or disordered chain has a much larger Rg. The Cα contact count is the number of residue pairs whose Cα atoms are within 8 Å and are more than four positions apart in sequence — a standard proxy for tertiary packing density. The bounding box is the smallest axis-aligned box enclosing all Cα atoms.

Secondary structure (8-state, DSSP). Eight-state secondary structure (DSSP): H is the canonical α-helix, G the tighter 3₁₀-helix, I the wider π-helix; E/B are β-structure, T and S are turns and bends, and '-' is everything else. DSSP derives these from the pattern of main-chain N–H···O=C hydrogen bonds, not from the sequence.

B-factor. B-factor (Debye–Waller factor) reflects atomic displacement in the crystal lattice. It is an experimental observable (units Å²), not a prediction; low values mean the atom is pinned down, high values mean it moves or is heterogeneous across the crystal.

pLDDT. pLDDT is the predicted lDDT-Cα score: AlphaFold's confidence that the local environment of each residue (all inter-atomic distances within 15 Å) is correctly placed. It is a per-residue number between 0 and 100, with higher meaning more reliable.

Nearest PDB structures. Nearest PDB neighbors are the top structural matches found by Foldseek when searching this structure against the entire Protein Data Bank. Each hit reports a TM-score (0 to 1; >0.5 almost always implies the same fold) and an E-value. These are *structural* homologs — they may share no detectable sequence similarity.

Solvent-accessible surface area. Accessible surface area quantifies burial. A residue with SASA near zero is packed into the hydrophobic core; one with SASA >100 Å² sits on the surface. Computed here via the Shrake–Rupley numerical algorithm with a 1.4 Å probe.

Rendered structure images. Structure images are PyMOL renders from six orthogonal camera directions. Cartoon representation draws helices as coils and strands as arrows; sticks shows the backbone as bonds; surface shows the solvent-excluded envelope. Rainbow coloring maps sequence position to hue (blue→red, N→C); chain coloring assigns a distinct color per polypeptide.

Backbone torsions (φ/ψ). φ (phi) and ψ (psi) are the two rotatable backbone dihedrals per residue: φ is the C(i-1)–N–Cα–C torsion, ψ is the N–Cα–C–N(i+1) torsion, both in degrees on (−180°, 180°]. α-helical residues cluster near (−60°, −45°); β-strand residues near (−120°, +130°). A Ramachandran plot is simply a scatter of (φ, ψ) for every residue.

Predicted aligned error. Predicted Aligned Error (PAE) is an AlphaFold confidence matrix: entry (i, j) is the expected error in the position of residue j, in ångströms, when the prediction is superimposed on the true structure at residue i. Low PAE within a block of residues means that block is internally rigid and well-predicted; high PAE between two blocks means their relative placement is uncertain even if each block individually is confident.

mmCIF coordinates. Structure coordinates are given as an mmCIF _atom_site loop: one row per atom with element, residue name, chain id, sequence number, and x/y/z position in Å. Only the four main-chain atoms per residue are included here; side chains are omitted to keep the record compact.

InterPro / GO / CATH / organism. Database cross-references. InterPro integrates a dozen domain/family signature databases into unified entries with residue-range hits. GO terms attach function/process/location labels with evidence codes. CATH codes position the fold in a four-level structural taxonomy. Organism is the NCBI-taxonomy species name.

Secondary structure (3-state, P-SEA). SS3 is a coarse helix/strand/coil call (letters a/b/c) made by the P-SEA algorithm from inter-Cα distances and dihedrals. It is less detailed than DSSP but needs only Cα positions.

Sequence. Sequence gives the chain of amino acids in standard one-letter code (A=alanine, C=cysteine, …, Y=tyrosine), read N→C. It is the only feature that is directly encoded by the gene; all structural features are derived from the folded form of this sequence.